Protein AF-0000000075829794 (afdb_homodimer)

Sequence (726 aa):
MRSSLLRAALRACPPPLPLPRRALTTSAGRVVGGRVVDGMADVSAFLIDLDGTMYTPAGPIAGADAFHDYLLAKRLPYVFLSNTGAKGASGVAQRLAANGILSGGAPVGHEHIYTASQAQCEYMVRTFARGAKVFVFAGGFETTLEQSFWMERLRQLDAELVGSWDVRTFLTEVEAKAWGELARAGRGPPVYVVVFSDGSIKALRDPTTGELGFADWSFDVIKKAGYLLSHGATFVCTAEDSFNVRPDGWPLPGPGIIVALFRTLMYPDGNANLHVCGKGGDLGNEYMMERAVAMLRAQGHEGGRESIVMVGDRFDTDMRAGTGAGLRTCLVESGCHKIELQSFYPNDRVDFVASSVAELIRPMRSSLLRAALRACPPPLPLPRRALTTSAGRVVGGRVVDGMADVSAFLIDLDGTMYTPAGPIAGADAFHDYLLAKRLPYVFLSNTGAKGASGVAQRLAANGILSGGAPVGHEHIYTASQAQCEYMVRTFARGAKVFVFAGGFETTLEQSFWMERLRQLDAELVGSWDVRTFLTEVEAKAWGELARAGRGPPVYVVVFSDGSIKALRDPTTGELGFADWSFDVIKKAGYLLSHGATFVCTAEDSFNVRPDGWPLPGPGIIVALFRTLMYPDGNANLHVCGKGGDLGNEYMMERAVAMLRAQGHEGGRESIVMVGDRFDTDMRAGTGAGLRTCLVESGCHKIELQSFYPNDRVDFVASSVAELIRP

Radius of gyration: 28.41 Å; Cα contacts (8 Å, |Δi|>4): 1591; chains: 2; bounding box: 99×84×66 Å

Solvent-accessible surface area (backbone atoms only — not comparable to full-atom values): 37058 Å² total; per-residue (Å²): 129,78,87,69,67,88,72,67,74,82,66,79,74,72,76,76,71,78,72,75,78,64,78,70,74,72,68,68,66,71,75,69,90,77,75,58,52,67,79,44,71,69,52,58,33,38,38,32,34,40,80,23,41,38,26,41,86,71,40,52,37,79,41,29,49,58,31,52,49,48,34,59,74,67,67,42,28,49,31,40,44,36,52,40,14,47,43,47,48,67,52,49,25,50,52,38,38,76,49,62,36,56,51,94,87,34,61,48,56,59,82,32,41,50,31,7,34,54,17,34,40,54,50,45,70,75,66,56,58,75,45,20,35,35,41,48,44,37,32,37,88,47,62,37,56,83,65,25,65,66,50,48,51,36,38,71,74,38,44,69,54,56,66,43,35,51,63,33,34,57,72,53,71,70,53,36,50,53,49,16,52,34,20,55,66,64,79,54,53,52,33,36,40,36,39,32,25,53,42,59,39,33,40,26,34,12,79,81,78,59,44,70,21,54,55,50,69,34,67,68,53,51,33,48,53,44,32,25,40,60,24,58,20,32,36,40,32,11,32,61,49,26,50,40,66,34,77,86,67,40,49,36,62,15,25,16,24,56,52,38,21,53,56,44,51,28,56,78,83,48,52,80,39,56,42,24,16,3,55,43,29,87,39,5,47,72,44,32,50,50,48,50,52,50,41,25,40,74,62,65,48,79,71,59,51,75,21,28,32,27,36,16,18,37,51,78,25,37,18,29,31,16,44,74,63,51,30,33,17,29,40,22,47,60,37,72,38,54,79,84,52,42,80,82,37,77,83,30,49,70,64,36,62,37,66,32,50,42,60,68,59,69,132,129,81,88,68,69,87,72,67,78,79,70,78,72,71,74,78,70,78,70,74,77,64,77,70,74,70,70,68,68,74,67,68,89,75,76,52,53,69,78,45,72,70,52,58,34,38,37,31,34,38,81,24,41,38,26,41,87,74,40,52,37,79,41,29,48,58,32,52,48,47,34,59,75,68,68,42,29,50,32,41,45,36,52,38,15,48,44,49,48,67,53,47,25,50,52,38,38,76,50,62,36,54,49,93,85,33,62,47,56,60,81,33,40,49,30,8,34,54,18,34,40,54,49,46,70,75,66,56,57,75,46,18,35,35,41,48,45,37,33,39,90,47,61,38,55,84,67,24,66,66,50,47,51,37,38,72,74,37,44,69,54,54,66,44,36,50,62,31,34,56,72,53,72,70,53,38,50,54,50,16,51,33,20,55,66,66,81,54,53,54,32,35,40,38,40,32,26,55,43,60,38,32,41,26,34,13,79,80,79,61,45,69,21,53,56,49,68,35,66,67,53,51,34,49,53,44,32,25,40,59,25,59,18,33,37,40,33,11,32,58,49,27,47,42,66,33,78,87,70,39,48,38,62,15,26,17,25,55,51,38,22,52,57,45,50,29,55,75,84,50,51,81,37,55,44,23,18,3,55,44,29,87,37,4,47,72,44,33,49,50,48,50,52,49,42,26,40,76,63,64,48,79,72,58,50,75,21,28,32,28,36,17,17,37,50,78,25,38,18,28,30,16,44,74,63,52,31,32,17,29,40,22,48,61,37,72,38,53,79,85,54,43,81,84,37,75,83,30,50,71,64,35,61,36,66,33,51,44,60,69,58,70,135

Foldseek 3Di:
DPPPPPPDDPPDPPDPDDDPPPPPPCPLVPPPDDALQVVQPLFQEEEEEPDLFQAHPVAGDPQSQVLLVLCVVVLGYAAHEYLALADALVVVQVVCVVRPRDDVNHGDDSLRYGYLLLLLLVVCLVPFAFAAEEAEWAAYPDAAPVPGPSSVSNCVVPVRRSVRYNYFQDDDPVRLVVLLVVQLVVPDHAYEYEYRHFAFTDWYQTPPPRDTHDRGPDPVVLVSVLSNLQSHHAYEYRDQPQFWAHPVRDTHGGCNVVLVSSCVSHDVVSCVRYFYCDFLTPNVLVRPVVVRVVSSVVSPDDDDQASYEQEEADQNGRLNRSLVNVHAYEHAPSTDDDPVCCVVRVSSDHSHYHPHSSSNNDD/DPPPPPPDDPPDPPDPDPDPPPPPPCPVPPQPPDQLQVVQPLFQEEEEEPDLFQAHPVAGDPQSQVLLVLCVVVLGYAAHEYLALADALVVVQVVCVVRPRDDVNHGDDSLRYGYLLLLLLVVCLVPFAFAAEEAEWHAYPDAAPVPGPSSVSNCVVPVRRSVRYNYFQDDDPVRLVVLLVVQLVVPDHAYAYEYRHFAFTDWYQTPPPRDTHDRGPDPVVLVSVLSNLQSHHAYEYRDQPQFWAHPVRDTHGGCNVVVVSSCVSHDVVSCVRYFYCDFLTPNVLVRPVVVRVVSSVVSPDDDDQASYEQEDADQNGRLNRSLVNVHAYEHAPSTDDDPVCCVVVVSSDHSHYHPHSSSNNDD

pLDDT: mean 86.7, std 19.66, range [22.8, 98.88]

Nearest PDB structures (foldseek):
  2p69-assembly1_A-2  TM=8.323E-01  e=1.469E-18  Homo sapiens
  5gyn-assembly1_A  TM=7.955E-01  e=4.337E-19  Homo sapiens
  2oyc-assembly1_A-2  TM=8.073E-01  e=3.897E-18  Homo sapiens
  8qfw-assembly1_B  TM=7.983E-01  e=3.449E-18  Mus musculus
  7po7-assembly3_E  TM=7.306E-01  e=3.344E-16  Mus musculus

InterPro domains:
  IPR006357 HAD-superfamily hydrolase, subfamily IIA [PF13344] (46-139)
  IPR023214 HAD superfamily [G3DSA:3.40.50.1000] (45-338)
  IPR023214 HAD superfamily [G3DSA:3.40.50.1000] (131-276)
  IPR036412 HAD-like superfamily [SSF56784] (43-361)

Organism: Prymnesium parvum (NCBI:txid97485)

Secondary structure (DSSP, 8-state):
-GGG-TTS------------------------SS-GGGGGTT--EEEE--BTTTEETTEEPTTHHHHHHHHHHTT--EEEEE--SS--HHHHHHHHHHTT--BTTBPPPGGGEEEHHHHHHHHHHHHPPTT-EEEEEE-SS-SBGGG-HHHHHHHHHHHHHHHHSEEES---HHHHHHHHHHHHH-SSS-EEEEEE-SS-----B-TTT--B--SS--HHHHHHHHHHHHTTPEEEES----EEE-TTSPEEE-THHHHHHHHHHS-GGGGGGEEE-STTSTTHIIIIIHHHHHHHHHTT--S-GGGEEEEES-IIIIIHHHHHTT-EEEEETTSS--GGGGGG-TTS--SEEESSGGGG---/-GGG-TT-------------------------SS-GGGGGTT--EEEE--BTTTEETTEEPTTHHHHHHHHHHTT--EEEEE--SS--HHHHHHHHHHTT-EETTEEPPGGGEEEHHHHHHHHHHHHPPTT-EEEEEE-SS-SBGGG-HHHHHHHHHHHHHHHHSEEES---HHHHHHHHHHHHH-SSS-EEEEEE-SS-----B-TTT--B--SS--HHHHHHHHHHHHTTPEEEES----EEE-TTSPEEE-THHHHHHHHHHS-GGGGGGEEE-STTSTTHIIIIIHHHHHHHHHTT--S-GGGEEEEES-IIIIIHHHHHTT-EEEEETTSS--GGGGGG-TTS--SEEESSGGGG---

Structure (mmCIF, N/CA/C/O backbone):
data_AF-0000000075829794-model_v1
#
loop_
_entity.id
_entity.type
_entity.pdbx_description
1 polymer 'Uncharacterized protein'
#
loop_
_atom_site.group_PDB
_atom_site.id
_atom_site.type_symbol
_atom_site.label_atom_id
_atom_site.label_alt_id
_atom_site.label_comp_id
_atom_site.label_asym_id
_atom_site.label_entity_id
_atom_site.label_seq_id
_atom_site.pdbx_PDB_ins_code
_atom_site.Cartn_x
_atom_site.Cartn_y
_atom_site.Cartn_z
_atom_site.occupancy
_atom_site.B_iso_or_equiv
_atom_site.auth_seq_id
_atom_site.auth_comp_id
_atom_site.auth_asym_id
_atom_site.auth_atom_id
_atom_site.pdbx_PDB_model_num
ATOM 1 N N . MET A 1 1 ? -51.719 20.25 9.984 1 23.05 1 MET A N 1
ATOM 2 C CA . MET A 1 1 ? -51.844 20.781 8.625 1 23.05 1 MET A CA 1
ATOM 3 C C . MET A 1 1 ? -50.531 21.328 8.125 1 23.05 1 MET A C 1
ATOM 5 O O . MET A 1 1 ? -50.281 21.359 6.914 1 23.05 1 MET A O 1
ATOM 9 N N . ARG A 1 2 ? -49.938 22.125 9.031 1 25.23 2 ARG A N 1
ATOM 10 C CA . ARG A 1 2 ? -49.062 23.188 8.555 1 25.23 2 ARG A CA 1
ATOM 11 C C . ARG A 1 2 ? -47.75 22.609 8.062 1 25.23 2 ARG A C 1
ATOM 13 O O . ARG A 1 2 ? -46.812 23.359 7.758 1 25.23 2 ARG A O 1
ATOM 20 N N . SER A 1 3 ? -47.406 21.422 8.461 1 25.2 3 SER A N 1
ATOM 21 C CA . SER A 1 3 ? -46.031 20.938 8.469 1 25.2 3 SER A CA 1
ATOM 22 C C . SER A 1 3 ? -45.5 20.781 7.047 1 25.2 3 SER A C 1
ATOM 24 O O . SER A 1 3 ? -44.438 20.203 6.84 1 25.2 3 SER A O 1
ATOM 26 N N . SER A 1 4 ? -46.406 21 5.988 1 27.89 4 SER A N 1
ATOM 27 C CA . SER A 1 4 ? -46.25 20.531 4.613 1 27.89 4 SER A CA 1
ATOM 28 C C . SER A 1 4 ? -45.25 21.359 3.846 1 27.89 4 SER A C 1
ATOM 30 O O . SER A 1 4 ? -44.812 20.984 2.748 1 27.89 4 SER A O 1
ATOM 32 N N . LEU A 1 5 ? -45.062 22.656 4.141 1 26.23 5 LEU A N 1
ATOM 33 C CA . LEU A 1 5 ? -44.781 23.625 3.082 1 26.23 5 LEU A CA 1
ATOM 34 C C . LEU A 1 5 ? -43.312 23.562 2.658 1 26.23 5 LEU A C 1
ATOM 36 O O . LEU A 1 5 ? -42.906 24.219 1.683 1 26.23 5 LEU A O 1
ATOM 40 N N . LEU A 1 6 ? -42.375 23.266 3.523 1 24.52 6 LEU A N 1
ATOM 41 C CA . LEU A 1 6 ? -41.062 23.797 3.25 1 24.52 6 LEU A CA 1
ATOM 42 C C . LEU A 1 6 ? -40.406 23.078 2.076 1 24.52 6 LEU A C 1
ATOM 44 O O . LEU A 1 6 ? -39.438 22.312 2.264 1 24.52 6 LEU A O 1
ATOM 48 N N . ARG A 1 7 ? -41.188 22.234 1.247 1 27.78 7 ARG A N 1
ATOM 49 C CA . ARG A 1 7 ? -40.594 21.406 0.211 1 27.78 7 ARG A CA 1
ATOM 50 C C . ARG A 1 7 ? -40 22.266 -0.905 1 27.78 7 ARG A C 1
ATOM 52 O O . ARG A 1 7 ? -39.625 21.75 -1.955 1 27.78 7 ARG A O 1
ATOM 59 N N . ALA A 1 8 ? -40.438 23.484 -0.961 1 26.12 8 ALA A N 1
ATOM 60 C CA . ALA A 1 8 ? -40.438 24.016 -2.318 1 26.12 8 ALA A CA 1
ATOM 61 C C . ALA A 1 8 ? -39.031 24.172 -2.855 1 26.12 8 ALA A C 1
ATOM 63 O O . ALA A 1 8 ? -38.719 23.781 -3.992 1 26.12 8 ALA A O 1
ATOM 64 N N . ALA A 1 9 ? -38.25 25.266 -2.488 1 26.59 9 ALA A N 1
ATOM 65 C CA . ALA A 1 9 ? -37.562 26.141 -3.432 1 26.59 9 ALA A CA 1
ATOM 66 C C . ALA A 1 9 ? -36.188 25.578 -3.785 1 26.59 9 ALA A C 1
ATOM 68 O O . ALA A 1 9 ? -35.344 26.281 -4.363 1 26.59 9 ALA A O 1
ATOM 69 N N . LEU A 1 10 ? -35.719 24.516 -3.137 1 26.31 10 LEU A N 1
ATOM 70 C CA . LEU A 1 10 ? -34.281 24.422 -3.383 1 26.31 10 LEU A CA 1
ATOM 71 C C . LEU A 1 10 ? -34 24.156 -4.859 1 26.31 10 LEU A C 1
ATOM 73 O O . LEU A 1 10 ? -34.156 23.016 -5.324 1 26.31 10 LEU A O 1
ATOM 77 N N . ARG A 1 11 ? -34.656 25 -5.754 1 28.19 11 ARG A N 1
ATOM 78 C CA . ARG A 1 11 ? -34.344 24.828 -7.168 1 28.19 11 ARG A CA 1
ATOM 79 C C . ARG A 1 11 ? -32.844 24.562 -7.375 1 28.19 11 ARG A C 1
ATOM 81 O O . ARG A 1 11 ? -32 25.109 -6.652 1 28.19 11 ARG A O 1
ATOM 88 N N . ALA A 1 12 ? -32.562 23.656 -8.32 1 29.16 12 ALA A N 1
ATOM 89 C CA . ALA A 1 12 ? -31.359 23.016 -8.867 1 29.16 12 ALA A CA 1
ATOM 90 C C . ALA A 1 12 ? -30.406 24.047 -9.453 1 29.16 12 ALA A C 1
ATOM 92 O O . ALA A 1 12 ? -30.75 24.75 -10.414 1 29.16 12 ALA A O 1
ATOM 93 N N . CYS A 1 13 ? -29.578 24.766 -8.617 1 31.92 13 CYS A N 1
ATOM 94 C CA . CYS A 1 13 ? -28.562 25.594 -9.25 1 31.92 13 CYS A CA 1
ATOM 95 C C . CYS A 1 13 ? -27.938 24.875 -10.438 1 31.92 13 CYS A C 1
ATOM 97 O O . CYS A 1 13 ? -27.578 23.703 -10.336 1 31.92 13 CYS A O 1
ATOM 99 N N . PRO A 1 14 ? -28.203 25.328 -11.672 1 33.62 14 PRO A N 1
ATOM 100 C CA . PRO A 1 14 ? -27.641 24.672 -12.844 1 33.62 14 PRO A CA 1
ATOM 101 C C . PRO A 1 14 ? -26.156 24.328 -12.672 1 33.62 14 PRO A C 1
ATOM 103 O O . PRO A 1 14 ? -25.469 24.969 -11.875 1 33.62 14 PRO A O 1
ATOM 106 N N . PRO A 1 15 ? -25.781 23.109 -13.062 1 32.53 15 PRO A N 1
ATOM 107 C CA . PRO A 1 15 ? -24.375 22.688 -12.953 1 32.53 15 PRO A CA 1
ATOM 108 C C . PRO A 1 15 ? -23.406 23.719 -13.539 1 32.53 15 PRO A C 1
ATOM 110 O O . PRO A 1 15 ? -23.766 24.438 -14.477 1 32.53 15 PRO A O 1
ATOM 113 N N . PRO A 1 16 ? -22.594 24.297 -12.703 1 32.66 16 PRO A N 1
ATOM 114 C CA . PRO A 1 16 ? -21.688 25.312 -13.258 1 32.66 16 PRO A CA 1
ATOM 115 C C . PRO A 1 16 ? -21.078 24.906 -14.594 1 32.66 16 PRO A C 1
ATOM 117 O O . PRO A 1 16 ? -20.906 23.703 -14.852 1 32.66 16 PRO A O 1
ATOM 120 N N . LEU A 1 17 ? -21.344 25.656 -15.648 1 33.94 17 LEU A N 1
ATOM 121 C CA . LEU A 1 17 ? -20.766 25.516 -16.969 1 33.94 17 LEU A CA 1
ATOM 122 C C . LEU A 1 17 ? -19.266 25.172 -16.875 1 33.94 17 LEU A C 1
ATOM 124 O O . LEU A 1 17 ? -18.578 25.688 -16 1 33.94 17 LEU A O 1
ATOM 128 N N . PRO A 1 18 ? -18.906 24.094 -17.609 1 31.89 18 PRO A N 1
ATOM 129 C CA . PRO A 1 18 ? -17.469 23.75 -17.578 1 31.89 18 PRO A CA 1
ATOM 130 C C . PRO A 1 18 ? -16.578 24.922 -17.984 1 31.89 18 PRO A C 1
ATOM 132 O O . PRO A 1 18 ? -16.906 25.672 -18.906 1 31.89 18 PRO A O 1
ATOM 135 N N . LEU A 1 19 ? -16.016 25.531 -17.062 1 32.22 19 LEU A N 1
ATOM 136 C CA . LEU A 1 19 ? -15.125 26.625 -17.453 1 32.22 19 LEU A CA 1
ATOM 137 C C . LEU A 1 19 ? -14.227 26.219 -18.609 1 32.22 19 LEU A C 1
ATOM 139 O O . LEU A 1 19 ? -13.828 25.047 -18.719 1 32.22 19 LEU A O 1
ATOM 143 N N . PRO A 1 20 ? -14.297 26.953 -19.781 1 32.44 20 PRO A N 1
ATOM 144 C CA . PRO A 1 20 ? -13.453 26.625 -20.938 1 32.44 20 PRO A CA 1
ATOM 145 C C . PRO A 1 20 ? -12.023 26.281 -20.547 1 32.44 20 PRO A C 1
ATOM 147 O O . PRO A 1 20 ? -11.484 26.844 -19.578 1 32.44 20 PRO A O 1
ATOM 150 N N . ARG A 1 21 ? -11.648 25.141 -20.938 1 29.56 21 ARG A N 1
ATOM 151 C CA . ARG A 1 21 ? -10.242 24.781 -20.812 1 29.56 21 ARG A CA 1
ATOM 152 C C . ARG A 1 21 ? -9.344 25.797 -21.5 1 29.56 21 ARG A C 1
ATOM 154 O O . ARG A 1 21 ? -9.242 25.797 -22.734 1 29.56 21 ARG A O 1
ATOM 161 N N . ARG A 1 22 ? -9.352 27 -21.109 1 28.92 22 ARG A N 1
ATOM 162 C CA . ARG A 1 22 ? -8.281 27.75 -21.734 1 28.92 22 ARG A CA 1
ATOM 163 C C . ARG A 1 22 ? -6.992 26.953 -21.797 1 28.92 22 ARG A C 1
ATOM 165 O O . ARG A 1 22 ? -6.555 26.391 -20.797 1 28.92 22 ARG A O 1
ATOM 172 N N . ALA A 1 23 ? -6.594 26.578 -22.938 1 30.69 23 ALA A N 1
ATOM 173 C CA . ALA A 1 23 ? -5.23 26.125 -23.172 1 30.69 23 ALA A CA 1
ATOM 174 C C . ALA A 1 23 ? -4.219 26.953 -22.391 1 30.69 23 ALA A C 1
ATOM 176 O O . ALA A 1 23 ? -4.027 28.141 -22.672 1 30.69 23 ALA A O 1
ATOM 177 N N . LEU A 1 24 ? -4.227 26.734 -21.062 1 29.81 24 LEU A N 1
ATOM 178 C CA . LEU A 1 24 ? -3.189 27.469 -20.328 1 29.81 24 LEU A CA 1
ATOM 179 C C . LEU A 1 24 ? -1.836 27.312 -21.016 1 29.81 24 LEU A C 1
ATOM 181 O O . LEU A 1 24 ? -1.362 26.188 -21.219 1 29.81 24 LEU A O 1
ATOM 185 N N . THR A 1 25 ? -1.606 28.172 -21.922 1 31.08 25 THR A N 1
ATOM 186 C CA . THR A 1 25 ? -0.244 28.391 -22.391 1 31.08 25 THR A CA 1
ATOM 187 C C . THR A 1 25 ? 0.746 28.312 -21.234 1 31.08 25 THR A C 1
ATOM 189 O O . THR A 1 25 ? 0.677 29.125 -20.312 1 31.08 25 THR A O 1
ATOM 192 N N . THR A 1 26 ? 0.969 27.141 -20.844 1 33.09 26 THR A N 1
ATOM 193 C CA . THR A 1 26 ? 1.936 26.875 -19.781 1 33.09 26 THR A CA 1
ATOM 194 C C . THR A 1 26 ? 3.271 27.547 -20.078 1 33.09 26 THR A C 1
ATOM 196 O O . THR A 1 26 ? 4.016 27.094 -20.953 1 33.09 26 THR A O 1
ATOM 199 N N . SER A 1 27 ? 3.225 28.828 -20.422 1 31.11 27 SER A N 1
ATOM 200 C CA . SER A 1 27 ? 4.555 29.422 -20.344 1 31.11 27 SER A CA 1
ATOM 201 C C . SER A 1 27 ? 5.23 29.062 -19.016 1 31.11 27 SER A C 1
ATOM 203 O O . SER A 1 27 ? 4.91 29.641 -17.984 1 31.11 27 SER A O 1
ATOM 205 N N . ALA A 1 28 ? 5.359 27.797 -18.812 1 35.41 28 ALA A N 1
ATOM 206 C CA . ALA A 1 28 ? 6.195 27.578 -17.641 1 35.41 28 ALA A CA 1
ATOM 207 C C . ALA A 1 28 ? 7.359 28.562 -17.594 1 35.41 28 ALA A C 1
ATOM 209 O O . ALA A 1 28 ? 8.172 28.625 -18.531 1 35.41 28 ALA A O 1
ATOM 210 N N . GLY A 1 29 ? 7.258 29.781 -17.188 1 33.03 29 GLY A N 1
ATOM 211 C CA . GLY A 1 29 ? 8.477 30.516 -16.906 1 33.03 29 GLY A CA 1
ATOM 212 C C . GLY A 1 29 ? 9.547 29.672 -16.234 1 33.03 29 GLY A C 1
ATOM 213 O O . GLY A 1 29 ? 9.352 29.172 -15.133 1 33.03 29 GLY A O 1
ATOM 214 N N . ARG A 1 30 ? 10.195 28.766 -16.922 1 35.22 30 ARG A N 1
ATOM 215 C CA . ARG A 1 30 ? 11.398 28.125 -16.422 1 35.22 30 ARG A CA 1
ATOM 216 C C . ARG A 1 30 ? 12.133 29.031 -15.438 1 35.22 30 ARG A C 1
ATOM 218 O O . ARG A 1 30 ? 12.453 30.188 -15.758 1 35.22 30 ARG A O 1
ATOM 225 N N . VAL A 1 31 ? 11.883 28.828 -14.125 1 38.78 31 VAL A N 1
ATOM 226 C CA . VAL A 1 31 ? 12.875 29.391 -13.195 1 38.78 31 VAL A CA 1
ATOM 227 C C . VAL A 1 31 ? 14.25 28.812 -13.508 1 38.78 31 VAL A C 1
ATOM 229 O O . VAL A 1 31 ? 14.5 27.625 -13.258 1 38.78 31 VAL A O 1
ATOM 232 N N . VAL A 1 32 ? 14.805 28.719 -14.578 1 33.41 32 VAL A N 1
ATOM 233 C CA . VAL A 1 32 ? 16.188 28.484 -14.977 1 33.41 32 VAL A CA 1
ATOM 234 C C . VAL A 1 32 ? 17.094 29.5 -14.297 1 33.41 32 VAL A C 1
ATOM 236 O O . VAL A 1 32 ? 16.938 30.703 -14.5 1 33.41 32 VAL A O 1
ATOM 239 N N . GLY A 1 33 ? 18.344 29 -13.523 1 35.56 33 GLY A N 1
ATOM 240 C CA . GLY A 1 33 ? 19.578 29.391 -12.859 1 35.56 33 GLY A CA 1
ATOM 241 C C . GLY A 1 33 ? 19.375 30.5 -11.844 1 35.56 33 GLY A C 1
ATOM 242 O O . GLY A 1 33 ? 19.781 30.391 -10.695 1 35.56 33 GLY A O 1
ATOM 243 N N . GLY A 1 34 ? 19.406 31.797 -12.078 1 35.59 34 GLY A N 1
ATOM 244 C CA . GLY A 1 34 ? 19.453 32.938 -11.195 1 35.59 34 GLY A CA 1
ATOM 245 C C . GLY A 1 34 ? 18.188 33.125 -10.359 1 35.59 34 GLY A C 1
ATOM 246 O O . GLY A 1 34 ? 17.281 32.281 -10.43 1 35.59 34 GLY A O 1
ATOM 247 N N . ARG A 1 35 ? 17.281 34.812 -10.055 1 39.19 35 ARG A N 1
ATOM 248 C CA . ARG A 1 35 ? 16.641 35.5 -8.953 1 39.19 35 ARG A CA 1
ATOM 249 C C . ARG A 1 35 ? 15.156 35.125 -8.859 1 39.19 35 ARG A C 1
ATOM 251 O O . ARG A 1 35 ? 14.344 35.594 -9.672 1 39.19 35 ARG A O 1
ATOM 258 N N . VAL A 1 36 ? 14.695 33.812 -8.586 1 50.41 36 VAL A N 1
ATOM 259 C CA . VAL A 1 36 ? 13.367 33.469 -8.094 1 50.41 36 VAL A CA 1
ATOM 260 C C . VAL A 1 36 ? 12.641 34.719 -7.617 1 50.41 36 VAL A C 1
ATOM 262 O O . VAL A 1 36 ? 11.453 34.906 -7.875 1 50.41 36 VAL A O 1
ATOM 265 N N . VAL A 1 37 ? 13.461 35.438 -6.938 1 54.91 37 VAL A N 1
ATOM 266 C CA . VAL A 1 37 ? 12.914 36.562 -6.172 1 54.91 37 VAL A CA 1
ATOM 267 C C . VAL A 1 37 ? 12.25 37.562 -7.121 1 54.91 37 VAL A C 1
ATOM 269 O O . VAL A 1 37 ? 11.352 38.312 -6.719 1 54.91 37 VAL A O 1
ATOM 272 N N . ASP A 1 38 ? 12.789 37.438 -8.328 1 57.53 38 ASP A N 1
ATOM 273 C CA . ASP A 1 38 ? 12.266 38.531 -9.148 1 57.53 38 ASP A CA 1
ATOM 274 C C . ASP A 1 38 ? 10.797 38.312 -9.492 1 57.53 38 ASP A C 1
ATOM 276 O O . ASP A 1 38 ? 10.023 39.25 -9.57 1 57.53 38 ASP A O 1
ATOM 280 N N . GLY A 1 39 ? 10.375 37 -9.477 1 68.88 39 GLY A N 1
ATOM 281 C CA . GLY A 1 39 ? 9 36.75 -9.875 1 68.88 39 GLY A CA 1
ATOM 282 C C . GLY A 1 39 ? 8.039 36.75 -8.703 1 68.88 39 GLY A C 1
ATOM 283 O O . GLY A 1 39 ? 6.824 36.625 -8.891 1 68.88 39 GLY A O 1
ATOM 284 N N . MET A 1 40 ? 8.625 37.062 -7.531 1 83.5 40 MET A N 1
ATOM 285 C CA . MET A 1 40 ? 7.75 36.969 -6.363 1 83.5 40 MET A CA 1
ATOM 286 C C . MET A 1 40 ? 7.387 38.344 -5.82 1 83.5 40 MET A C 1
ATOM 288 O O . MET A 1 40 ? 6.953 38.469 -4.676 1 83.5 40 MET A O 1
ATOM 292 N N . ALA A 1 41 ? 7.57 39.312 -6.609 1 83.88 41 ALA A N 1
ATOM 293 C CA . ALA A 1 41 ? 7.348 40.688 -6.156 1 83.88 41 ALA A CA 1
ATOM 294 C C . ALA A 1 41 ? 5.895 40.906 -5.742 1 83.88 41 ALA A C 1
ATOM 296 O O . ALA A 1 41 ? 5.605 41.719 -4.848 1 83.88 41 ALA A O 1
ATOM 297 N N . ASP A 1 42 ? 5.016 40.219 -6.316 1 90.25 42 ASP A N 1
ATOM 298 C CA . ASP A 1 42 ? 3.596 40.438 -6.051 1 90.25 42 ASP A CA 1
ATOM 299 C C . ASP A 1 42 ? 3.072 39.438 -5.012 1 90.25 42 ASP A C 1
ATOM 301 O O . ASP A 1 42 ? 1.886 39.469 -4.676 1 90.25 42 ASP A O 1
ATOM 305 N N . VAL A 1 43 ? 3.945 38.656 -4.508 1 95.12 43 VAL A N 1
ATOM 306 C CA . VAL A 1 43 ? 3.559 37.719 -3.459 1 95.12 43 VAL A CA 1
ATOM 307 C C . VAL A 1 43 ? 3.361 38.469 -2.145 1 95.12 43 VAL A C 1
ATOM 309 O O . VAL A 1 43 ? 4.234 39.219 -1.718 1 95.12 43 VAL A O 1
ATOM 312 N N . SER A 1 44 ? 2.209 38.219 -1.499 1 97.31 44 SER A N 1
ATOM 313 C CA . SER A 1 44 ? 1.901 39 -0.306 1 97.31 44 SER A CA 1
ATOM 314 C C . SER A 1 44 ? 1.509 38.094 0.86 1 97.31 44 SER A C 1
ATOM 316 O O . SER A 1 44 ? 1.189 38.594 1.947 1 97.31 44 SER A O 1
ATOM 318 N N . ALA A 1 45 ? 1.523 36.812 0.715 1 98.5 45 ALA A N 1
ATOM 319 C CA . ALA A 1 45 ? 1.247 35.875 1.796 1 98.5 45 ALA A CA 1
ATOM 320 C C . ALA A 1 45 ? 1.837 34.5 1.489 1 98.5 45 ALA A C 1
ATOM 322 O O . ALA A 1 45 ? 2.08 34.156 0.326 1 98.5 45 ALA A O 1
ATOM 323 N N . PHE A 1 46 ? 2.016 33.719 2.586 1 98.75 46 PHE A N 1
ATOM 324 C CA . PHE A 1 46 ? 2.693 32.438 2.424 1 98.75 46 PHE A CA 1
ATOM 325 C C . PHE A 1 46 ? 1.974 31.344 3.199 1 98.75 46 PHE A C 1
ATOM 327 O O . PHE A 1 46 ? 1.581 31.547 4.352 1 98.75 46 PHE A O 1
ATOM 334 N N . LEU A 1 47 ? 1.697 30.219 2.562 1 98.88 47 LEU A N 1
ATOM 335 C CA . LEU A 1 47 ? 1.508 28.938 3.227 1 98.88 47 LEU A CA 1
ATOM 336 C C . LEU A 1 47 ? 2.793 28.125 3.201 1 98.88 47 LEU A C 1
ATOM 338 O O . LEU A 1 47 ? 3.398 27.938 2.143 1 98.88 47 LEU A O 1
ATOM 342 N N . ILE A 1 48 ? 3.197 27.609 4.387 1 98.88 48 ILE A N 1
ATOM 343 C CA . ILE A 1 48 ? 4.559 27.109 4.484 1 98.88 48 ILE A CA 1
ATOM 344 C C . ILE A 1 48 ? 4.543 25.688 5.07 1 98.88 48 ILE A C 1
ATOM 346 O O . ILE A 1 48 ? 4.121 25.5 6.215 1 98.88 48 ILE A O 1
ATOM 350 N N . ASP A 1 49 ? 5.008 24.719 4.305 1 98 49 ASP A N 1
ATOM 351 C CA . ASP A 1 49 ? 5.262 23.375 4.816 1 98 49 ASP A CA 1
ATOM 352 C C . ASP A 1 49 ? 6.348 23.391 5.887 1 98 49 ASP A C 1
ATOM 354 O O . ASP A 1 49 ? 7.062 24.391 6.039 1 98 49 ASP A O 1
ATOM 358 N N . LEU A 1 50 ? 6.453 22.281 6.637 1 96.62 50 LEU A N 1
ATOM 359 C CA . LEU A 1 50 ? 7.418 22.266 7.73 1 96.62 50 LEU A CA 1
ATOM 360 C C . LEU A 1 50 ? 8.523 21.25 7.469 1 96.62 50 LEU A C 1
ATOM 362 O O . LEU A 1 50 ? 9.625 21.609 7.055 1 96.62 50 LEU A O 1
ATOM 366 N N . ASP A 1 51 ? 8.219 19.953 7.504 1 92.5 51 ASP A N 1
ATOM 367 C CA . ASP A 1 51 ? 9.227 18.922 7.316 1 92.5 51 ASP A CA 1
ATOM 368 C C . ASP A 1 51 ? 9.805 18.953 5.902 1 92.5 51 ASP A C 1
ATOM 370 O O . ASP A 1 51 ? 9.078 18.766 4.926 1 92.5 51 ASP A O 1
ATOM 374 N N . GLY A 1 52 ? 11.047 19.219 5.848 1 92.69 52 GLY A N 1
ATOM 375 C CA . GLY A 1 52 ? 11.727 19.344 4.566 1 92.69 52 GLY A CA 1
ATOM 376 C C . GLY A 1 52 ? 11.758 20.781 4.047 1 92.69 52 GLY A C 1
ATOM 377 O O . GLY A 1 52 ? 12.43 21.062 3.053 1 92.69 52 GLY A O 1
ATOM 378 N N . THR A 1 53 ? 11.062 21.656 4.707 1 96.25 53 THR A N 1
ATOM 379 C CA . THR A 1 53 ? 10.953 23.047 4.27 1 96.25 53 THR A CA 1
ATOM 380 C C . THR A 1 53 ? 11.539 24 5.316 1 96.25 53 THR A C 1
ATOM 382 O O . THR A 1 53 ? 12.367 24.844 5 1 96.25 53 THR A O 1
ATOM 385 N N . MET A 1 54 ? 11.18 23.812 6.566 1 97.19 54 MET A N 1
ATOM 386 C CA . MET A 1 54 ? 11.688 24.641 7.652 1 97.19 54 MET A CA 1
ATOM 387 C C . MET A 1 54 ? 12.719 23.891 8.484 1 97.19 54 MET A C 1
ATOM 389 O O . MET A 1 54 ? 13.633 24.484 9.039 1 97.19 54 MET A O 1
ATOM 393 N N . TYR A 1 55 ? 12.477 22.641 8.609 1 94.5 55 TYR A N 1
ATOM 394 C CA . TYR A 1 55 ? 13.398 21.766 9.32 1 94.5 55 TYR A CA 1
ATOM 395 C C . TYR A 1 55 ? 13.328 20.344 8.781 1 94.5 55 TYR A C 1
ATOM 397 O O . TYR A 1 55 ? 12.469 20.031 7.957 1 94.5 55 TYR A O 1
ATOM 405 N N . THR A 1 56 ? 14.242 19.516 9.188 1 88.62 56 THR A N 1
ATOM 406 C CA . THR A 1 56 ? 14.258 18.078 8.977 1 88.62 56 THR A CA 1
ATOM 407 C C . THR A 1 56 ? 14.453 17.344 10.305 1 88.62 56 THR A C 1
ATOM 409 O O . THR A 1 56 ? 14.695 17.969 11.336 1 88.62 56 THR A O 1
ATOM 412 N N . PRO A 1 57 ? 14.234 16.094 10.289 1 80.81 57 PRO A N 1
ATOM 413 C CA . PRO A 1 57 ? 14.531 15.352 11.516 1 80.81 57 PRO A CA 1
ATOM 414 C C . PRO A 1 57 ? 15.953 15.578 12.008 1 80.81 57 PRO A C 1
ATOM 416 O O . PRO A 1 57 ? 16.234 15.414 13.203 1 80.81 57 PRO A O 1
ATOM 419 N N . ALA A 1 58 ? 16.812 16.078 11.188 1 82 58 ALA A N 1
ATOM 420 C CA . ALA A 1 58 ? 18.219 16.297 11.547 1 82 58 ALA A CA 1
ATOM 421 C C . ALA A 1 58 ? 18.406 17.688 12.148 1 82 58 ALA A C 1
ATOM 423 O O . ALA A 1 58 ? 19.453 17.969 12.727 1 82 58 ALA A O 1
ATOM 424 N N . GLY A 1 59 ? 17.438 18.484 12.016 1 89.38 59 GLY A N 1
ATOM 425 C CA . GLY A 1 59 ? 17.562 19.844 12.531 1 89.38 59 GLY A CA 1
ATOM 426 C C . GLY A 1 59 ? 16.984 20.891 11.594 1 89.38 59 GLY A C 1
ATOM 427 O O . GLY A 1 59 ? 16.359 20.562 10.586 1 89.38 59 GLY A O 1
ATOM 428 N N . PRO A 1 60 ? 17.25 22.188 11.984 1 94.5 60 PRO A N 1
ATOM 429 C CA . PRO A 1 60 ? 16.703 23.266 11.18 1 94.5 60 PRO A CA 1
ATOM 430 C C . PRO A 1 60 ? 17.359 23.391 9.805 1 94.5 60 PRO A C 1
ATOM 432 O O . PRO A 1 60 ? 18.562 23.141 9.68 1 94.5 60 PRO A O 1
ATOM 435 N N . ILE A 1 61 ? 16.609 23.703 8.812 1 94.44 61 ILE A N 1
ATOM 436 C CA . ILE A 1 61 ? 17.141 24.047 7.5 1 94.44 61 ILE A CA 1
ATOM 437 C C . ILE A 1 61 ? 17.812 25.422 7.562 1 94.44 61 ILE A C 1
ATOM 439 O O . ILE A 1 61 ? 17.25 26.359 8.125 1 94.44 61 ILE A O 1
ATOM 443 N N . ALA A 1 62 ? 18.969 25.531 6.949 1 94.88 62 ALA A N 1
ATOM 444 C CA . ALA A 1 62 ? 19.719 26.781 6.996 1 94.88 62 ALA A CA 1
ATOM 445 C C . ALA A 1 62 ? 18.906 27.938 6.402 1 94.88 62 ALA A C 1
ATOM 447 O O . ALA A 1 62 ? 18.391 27.828 5.289 1 94.88 62 ALA A O 1
ATOM 448 N N . GLY A 1 63 ? 18.719 29 7.23 1 96.88 63 GLY A N 1
ATOM 449 C CA . GLY A 1 63 ? 18.031 30.188 6.758 1 96.88 63 GLY A CA 1
ATOM 450 C C . GLY A 1 63 ? 16.547 30.188 7.062 1 96.88 63 GLY A C 1
ATOM 451 O O . GLY A 1 63 ? 15.844 31.172 6.812 1 96.88 63 GLY A O 1
ATOM 452 N N . ALA A 1 64 ? 16.062 29.109 7.621 1 98 64 ALA A N 1
ATOM 453 C CA . ALA A 1 64 ? 14.641 29.016 7.938 1 98 64 ALA A CA 1
ATOM 454 C C . ALA A 1 64 ? 14.242 30.047 8.984 1 98 64 ALA A C 1
ATOM 456 O O . ALA A 1 64 ? 13.195 30.703 8.859 1 98 64 ALA A O 1
ATOM 457 N N . ASP A 1 65 ? 15.07 30.172 9.992 1 97.31 65 ASP A N 1
ATOM 458 C CA . ASP A 1 65 ? 14.805 31.156 11.023 1 97.31 65 ASP A CA 1
ATOM 459 C C . ASP A 1 65 ? 14.852 32.562 10.453 1 97.31 65 ASP A C 1
ATOM 461 O O . ASP A 1 65 ? 13.992 33.406 10.75 1 97.31 65 ASP A O 1
ATOM 465 N N . ALA A 1 66 ? 15.836 32.875 9.547 1 97 66 ALA A N 1
ATOM 466 C CA . ALA A 1 66 ? 15.953 34.156 8.898 1 97 66 ALA A CA 1
ATOM 467 C C . ALA A 1 66 ? 14.727 34.469 8.031 1 97 66 ALA A C 1
ATOM 469 O O . ALA A 1 66 ? 14.266 35.594 7.973 1 97 66 ALA A O 1
ATOM 470 N N . PHE A 1 67 ? 14.234 33.5 7.355 1 97.69 67 PHE A N 1
ATOM 471 C CA . PHE A 1 67 ? 13.031 33.656 6.543 1 97.69 67 PHE A CA 1
ATOM 472 C C . PHE A 1 67 ? 11.836 34.031 7.41 1 97.69 67 PHE A C 1
ATOM 474 O O . PHE A 1 67 ? 11.062 34.906 7.074 1 97.69 67 PHE A O 1
ATOM 481 N N . HIS A 1 68 ? 11.703 33.281 8.523 1 98.44 68 HIS A N 1
ATOM 482 C CA . HIS A 1 68 ? 10.609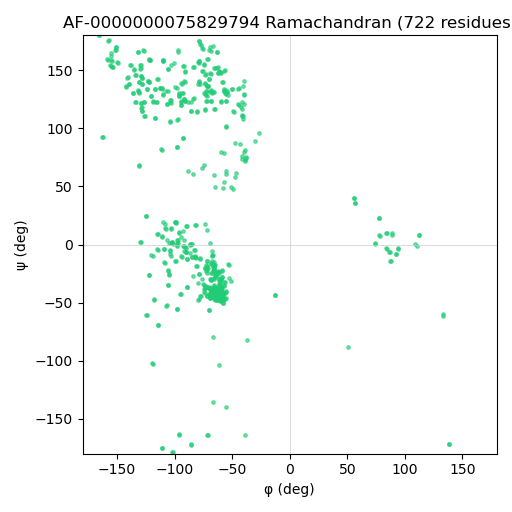 33.594 9.445 1 98.44 68 HIS A CA 1
ATOM 483 C C . HIS A 1 68 ? 10.727 35 9.984 1 98.44 68 HIS A C 1
ATOM 485 O O . HIS A 1 68 ? 9.734 35.75 10.039 1 98.44 68 HIS A O 1
ATOM 491 N N . ASP A 1 69 ? 11.922 35.406 10.336 1 97.06 69 ASP A N 1
ATOM 492 C CA . ASP A 1 69 ? 12.164 36.75 10.789 1 97.06 69 ASP A CA 1
ATOM 493 C C . ASP A 1 69 ? 11.781 37.781 9.719 1 97.06 69 ASP A C 1
ATOM 495 O O . ASP A 1 69 ? 11.219 38.844 10.031 1 97.06 69 ASP A O 1
ATOM 499 N N . TYR A 1 70 ? 12.109 37.469 8.555 1 96.69 70 TYR A N 1
ATOM 500 C CA . TYR A 1 70 ? 11.758 38.312 7.422 1 96.69 70 TYR A CA 1
ATOM 501 C C . TYR A 1 70 ? 10.25 38.5 7.324 1 96.69 70 TYR A C 1
ATOM 503 O O . TYR A 1 70 ? 9.766 39.625 7.125 1 96.69 70 TYR A O 1
ATOM 511 N N . LEU A 1 71 ? 9.469 37.438 7.461 1 97.75 71 LEU A N 1
ATOM 512 C CA . LEU A 1 71 ? 8.008 37.5 7.41 1 97.75 71 LEU A CA 1
ATOM 513 C C . LEU A 1 71 ? 7.477 38.406 8.5 1 97.75 71 LEU A C 1
ATOM 515 O O . LEU A 1 71 ? 6.578 39.219 8.258 1 97.75 71 LEU A O 1
ATOM 519 N N . LEU A 1 72 ? 8.078 38.312 9.672 1 97.12 72 LEU A N 1
ATOM 520 C CA . LEU A 1 72 ? 7.66 39.125 10.797 1 97.12 72 LEU A CA 1
ATOM 521 C C . LEU A 1 72 ? 8.008 40.594 10.555 1 97.12 72 LEU A C 1
ATOM 523 O O . LEU A 1 72 ? 7.168 41.469 10.75 1 97.12 72 LEU A O 1
ATOM 527 N N . ALA A 1 73 ? 9.195 40.812 10.078 1 96.44 73 ALA A N 1
ATOM 528 C CA . ALA A 1 73 ? 9.68 42.156 9.859 1 96.44 73 ALA A CA 1
ATOM 529 C C . ALA A 1 73 ? 8.852 42.875 8.797 1 96.44 73 ALA A C 1
ATOM 531 O O . ALA A 1 73 ? 8.562 44.062 8.922 1 96.44 73 ALA A O 1
ATOM 532 N N . LYS A 1 74 ? 8.484 42.156 7.82 1 95.81 74 LYS A N 1
ATOM 533 C CA . LYS A 1 74 ? 7.734 42.75 6.715 1 95.81 74 LYS A CA 1
ATOM 534 C C . LYS A 1 74 ? 6.23 42.656 6.961 1 95.81 74 LYS A C 1
ATOM 536 O O . LYS A 1 74 ? 5.434 43.125 6.148 1 95.81 74 LYS A O 1
ATOM 541 N N . ARG A 1 75 ? 5.832 42.062 8.039 1 96.44 75 ARG A N 1
ATOM 542 C CA . ARG A 1 75 ? 4.434 41.875 8.414 1 96.44 75 ARG A CA 1
ATOM 543 C C . ARG A 1 75 ? 3.67 41.156 7.309 1 96.44 75 ARG A C 1
ATOM 545 O O . ARG A 1 75 ? 2.562 41.562 6.945 1 96.44 75 ARG A O 1
ATOM 552 N N . LEU A 1 76 ? 4.305 40.219 6.746 1 97.44 76 LEU A N 1
ATOM 553 C CA . LEU A 1 76 ? 3.652 39.375 5.738 1 97.44 76 LEU A CA 1
ATOM 554 C C . LEU A 1 76 ? 2.842 38.25 6.398 1 97.44 76 LEU A C 1
ATOM 556 O O . LEU A 1 76 ? 3.363 37.5 7.223 1 97.44 76 LEU A O 1
ATOM 560 N N . PRO A 1 77 ? 1.546 38.125 6.07 1 98.62 77 PRO A N 1
ATOM 561 C CA . PRO A 1 77 ? 0.745 37.031 6.578 1 98.62 77 PRO A CA 1
ATOM 562 C C . PRO A 1 77 ? 1.308 35.656 6.18 1 98.62 77 PRO A C 1
ATOM 564 O O . PRO A 1 77 ? 1.798 35.5 5.059 1 98.62 77 PRO A O 1
ATOM 567 N N . TYR A 1 78 ? 1.252 34.688 7.164 1 98.81 78 TYR A N 1
ATOM 568 C CA . TYR A 1 78 ? 1.734 33.344 6.871 1 98.81 78 TYR A CA 1
ATOM 569 C C . TYR A 1 78 ? 1.052 32.312 7.762 1 98.81 78 TYR A C 1
ATOM 571 O O . TYR A 1 78 ? 0.546 32.656 8.836 1 98.81 78 TYR A O 1
ATOM 579 N N . VAL A 1 79 ? 0.948 31.125 7.293 1 98.88 79 VAL A N 1
ATOM 580 C CA . VAL A 1 79 ? 0.479 29.969 8.055 1 98.88 79 VAL A CA 1
ATOM 581 C C . VAL A 1 79 ? 1.409 28.781 7.82 1 98.88 79 VAL A C 1
ATOM 583 O O . VAL A 1 79 ? 1.696 28.422 6.672 1 98.88 79 VAL A O 1
ATOM 586 N N . PHE A 1 80 ? 1.962 28.25 8.922 1 98.88 80 PHE A N 1
ATOM 587 C CA . PHE A 1 80 ? 2.619 26.953 8.836 1 98.88 80 PHE A CA 1
ATOM 588 C C . PHE A 1 80 ? 1.596 25.844 8.672 1 98.88 80 PHE A C 1
ATOM 590 O O . PHE A 1 80 ? 0.698 25.688 9.508 1 98.88 80 PHE A O 1
ATOM 597 N N . LEU A 1 81 ? 1.762 25.078 7.605 1 98.25 81 LEU A N 1
ATOM 598 C CA . LEU A 1 81 ? 0.809 24.031 7.242 1 98.25 81 LEU A CA 1
ATOM 599 C C . LEU A 1 81 ? 1.467 22.656 7.285 1 98.25 81 LEU A C 1
ATOM 601 O O . LEU A 1 81 ? 2.268 22.328 6.41 1 98.25 81 LEU A O 1
ATOM 605 N N . SER A 1 82 ? 1.1 21.844 8.266 1 96.62 82 SER A N 1
ATOM 606 C CA . SER A 1 82 ? 1.752 20.547 8.461 1 96.62 82 SER A CA 1
ATOM 607 C C . SER A 1 82 ? 0.794 19.391 8.18 1 96.62 82 SER A C 1
ATOM 609 O O . SER A 1 82 ? -0.35 19.406 8.641 1 96.62 82 SER A O 1
ATOM 611 N N . ASN A 1 83 ? 1.249 18.375 7.441 1 96.31 83 ASN A N 1
ATOM 612 C CA . ASN A 1 83 ? 0.48 17.172 7.168 1 96.31 83 ASN A CA 1
ATOM 613 C C . ASN A 1 83 ? 0.57 16.172 8.32 1 96.31 83 ASN A C 1
ATOM 615 O O . ASN A 1 83 ? 0.121 15.031 8.203 1 96.31 83 ASN A O 1
ATOM 619 N N . THR A 1 84 ? 0.977 16.594 9.43 1 94.56 84 THR A N 1
ATOM 620 C CA . THR A 1 84 ? 1.137 15.664 10.547 1 94.56 84 THR A CA 1
ATOM 621 C C . THR A 1 84 ? -0.222 15.211 11.07 1 94.56 84 THR A C 1
ATOM 623 O O . THR A 1 84 ? -1.163 16 11.148 1 94.56 84 THR A O 1
ATOM 626 N N . GLY A 1 85 ? -0.225 13.922 11.289 1 93.5 85 GLY A N 1
ATOM 627 C CA . GLY A 1 85 ? -1.372 13.336 11.961 1 93.5 85 GLY A CA 1
ATOM 628 C C . GLY A 1 85 ? -1.116 13.031 13.43 1 93.5 85 GLY A C 1
ATOM 629 O O . GLY A 1 85 ? -2.016 12.586 14.141 1 93.5 85 GLY A O 1
ATOM 630 N N . ALA A 1 86 ? 0.037 13.352 13.922 1 90.69 86 ALA A N 1
ATOM 631 C CA . ALA A 1 86 ? 0.455 12.891 15.242 1 90.69 86 ALA A CA 1
ATOM 632 C C . ALA A 1 86 ? 0.489 14.039 16.25 1 90.69 86 ALA A C 1
ATOM 634 O O . ALA A 1 86 ? 0.751 13.828 17.422 1 90.69 86 ALA A O 1
ATOM 635 N N . LYS A 1 87 ? 0.215 15.289 15.773 1 91 87 LYS A N 1
ATOM 636 C CA . LYS A 1 87 ? 0.261 16.438 16.672 1 91 87 LYS A CA 1
ATOM 637 C C . LYS A 1 87 ? -0.727 17.516 16.25 1 91 87 LYS A C 1
ATOM 639 O O . LYS A 1 87 ? -1.066 17.625 15.07 1 91 87 LYS A O 1
ATOM 644 N N . GLY A 1 88 ? -1.104 18.328 17.219 1 92.25 88 GLY A N 1
ATOM 645 C CA . GLY A 1 88 ? -1.853 19.547 16.953 1 92.25 88 GLY A CA 1
ATOM 646 C C . GLY A 1 88 ? -0.973 20.781 16.859 1 92.25 88 GLY A C 1
ATOM 647 O O . GLY A 1 88 ? 0.244 20.672 16.703 1 92.25 88 GLY A O 1
ATOM 648 N N . ALA A 1 89 ? -1.63 21.906 16.969 1 95 89 ALA A N 1
ATOM 649 C CA . ALA A 1 89 ? -0.922 23.172 16.844 1 95 89 ALA A CA 1
ATOM 650 C C . ALA A 1 89 ? 0.128 23.344 17.938 1 95 89 ALA A C 1
ATOM 652 O O . ALA A 1 89 ? 1.225 23.844 17.688 1 95 89 ALA A O 1
ATOM 653 N N . SER A 1 90 ? -0.227 22.891 19.094 1 94.5 90 SER A N 1
ATOM 654 C CA . SER A 1 90 ? 0.703 23.016 20.219 1 94.5 90 SER A CA 1
ATOM 655 C C . SER A 1 90 ? 1.969 22.203 19.984 1 94.5 90 SER A C 1
ATOM 657 O O . SER A 1 90 ? 3.078 22.688 20.219 1 94.5 90 SER A O 1
ATOM 659 N N . GLY A 1 91 ? 1.718 20.953 19.547 1 94.25 91 GLY A N 1
ATOM 660 C CA . GLY A 1 91 ? 2.863 20.109 19.234 1 94.25 91 GLY A CA 1
ATOM 661 C C . GLY A 1 91 ? 3.742 20.688 18.141 1 94.25 91 GLY A C 1
ATOM 662 O O . GLY A 1 91 ? 4.969 20.641 18.234 1 94.25 91 GLY A O 1
ATOM 663 N N . VAL A 1 92 ? 3.168 21.266 17.172 1 96.5 92 VAL A N 1
ATOM 664 C CA . VAL A 1 92 ? 3.902 21.859 16.062 1 96.5 92 VAL A CA 1
ATOM 665 C C . VAL A 1 92 ? 4.656 23.094 16.547 1 96.5 92 VAL A C 1
ATOM 667 O O . VAL A 1 92 ? 5.816 23.312 16.188 1 96.5 92 VAL A O 1
ATOM 670 N N . ALA A 1 93 ? 4.02 23.922 17.344 1 97.81 93 ALA A N 1
ATOM 671 C CA . ALA A 1 93 ? 4.664 25.109 17.906 1 97.81 93 ALA A CA 1
ATOM 672 C C . ALA A 1 93 ? 5.922 24.734 18.688 1 97.81 93 ALA A C 1
ATOM 674 O O . ALA A 1 93 ? 6.957 25.391 18.562 1 97.81 93 ALA A O 1
ATOM 675 N N . GLN A 1 94 ? 5.816 23.688 19.422 1 96.31 94 GLN A N 1
ATOM 676 C CA . GLN A 1 94 ? 6.957 23.203 20.203 1 96.31 94 GLN A CA 1
ATOM 677 C C . GLN A 1 94 ? 8.086 22.734 19.297 1 96.31 94 GLN A C 1
ATOM 679 O O . GLN A 1 94 ? 9.258 23.016 19.562 1 96.31 94 GLN A O 1
ATOM 684 N N . ARG A 1 95 ? 7.723 22.031 18.297 1 95.5 95 ARG A N 1
ATOM 685 C CA . ARG A 1 95 ? 8.734 21.547 17.359 1 95.5 95 ARG A CA 1
ATOM 686 C C . ARG A 1 95 ? 9.414 22.719 16.656 1 95.5 95 ARG A C 1
ATOM 688 O O . ARG A 1 95 ? 10.633 22.703 16.453 1 95.5 95 ARG A O 1
ATOM 695 N N . LEU A 1 96 ? 8.633 23.703 16.219 1 97.94 96 LEU A N 1
ATOM 696 C CA . LEU A 1 96 ? 9.188 24.906 15.617 1 97.94 96 LEU A CA 1
ATOM 697 C C . LEU A 1 96 ? 10.18 25.578 16.562 1 97.94 96 LEU A C 1
ATOM 699 O O . LEU A 1 96 ? 11.289 25.922 16.172 1 97.94 96 LEU A O 1
ATOM 703 N N . ALA A 1 97 ? 9.812 25.719 17.797 1 97.81 97 ALA A N 1
ATOM 704 C CA . ALA A 1 97 ? 10.672 26.344 18.797 1 97.81 97 ALA A CA 1
ATOM 705 C C . ALA A 1 97 ? 11.969 25.562 18.984 1 97.81 97 ALA A C 1
ATOM 707 O O . ALA A 1 97 ? 13.047 26.156 19.062 1 97.81 97 ALA A O 1
ATOM 708 N N . ALA A 1 98 ? 11.844 24.281 19.016 1 96.62 98 ALA A N 1
ATOM 709 C CA . ALA A 1 98 ? 13.008 23.406 19.172 1 96.62 98 ALA A CA 1
ATOM 710 C C . ALA A 1 98 ? 13.977 23.578 18 1 96.62 98 ALA A C 1
ATOM 712 O O . ALA A 1 98 ? 15.164 23.25 18.125 1 96.62 98 ALA A O 1
ATOM 713 N N . ASN A 1 99 ? 13.453 24.031 16.906 1 96.5 99 ASN A N 1
ATOM 714 C CA . ASN A 1 99 ? 14.289 24.234 15.727 1 96.5 99 ASN A CA 1
ATOM 715 C C . ASN A 1 99 ? 14.625 25.703 15.523 1 96.5 99 ASN A C 1
ATOM 717 O O . ASN A 1 99 ? 15.008 26.109 14.422 1 96.5 99 ASN A O 1
ATOM 721 N N . GLY A 1 100 ? 14.375 26.516 16.531 1 96.62 100 GLY A N 1
ATOM 722 C CA . GLY A 1 100 ? 14.852 27.875 16.531 1 96.62 100 GLY A CA 1
ATOM 723 C C . GLY A 1 100 ? 13.883 28.859 15.883 1 96.62 100 GLY A C 1
ATOM 724 O O . GLY A 1 100 ? 14.227 30 15.617 1 96.62 100 GLY A O 1
ATOM 725 N N . ILE A 1 101 ? 12.734 28.453 15.57 1 98.12 101 ILE A N 1
ATOM 726 C CA . ILE A 1 101 ? 11.719 29.328 14.984 1 98.12 101 ILE A CA 1
ATOM 727 C C . ILE A 1 101 ? 10.781 29.828 16.078 1 98.12 101 ILE A C 1
ATOM 729 O O . ILE A 1 101 ? 9.938 29.078 16.562 1 98.12 101 ILE A O 1
ATOM 733 N N . LEU A 1 102 ? 10.938 31.062 16.359 1 97 102 LEU A N 1
ATOM 734 C CA . LEU A 1 102 ? 10.227 31.703 17.453 1 97 102 LEU A CA 1
ATOM 735 C C . LEU A 1 102 ? 9.672 33.062 17.016 1 97 102 LEU A C 1
ATOM 737 O O . LEU A 1 102 ? 10.172 33.656 16.062 1 97 102 LEU A O 1
ATOM 741 N N . SER A 1 103 ? 8.625 33.469 17.594 1 95.38 103 SER A N 1
ATOM 742 C CA . SER A 1 103 ? 8.078 34.812 17.438 1 95.38 103 SER A CA 1
ATOM 743 C C . SER A 1 103 ? 8.359 35.688 18.656 1 95.38 103 SER A C 1
ATOM 745 O O . SER A 1 103 ? 7.695 35.531 19.688 1 95.38 103 SER A O 1
ATOM 747 N N . GLY A 1 104 ? 9.297 36.625 18.562 1 91.75 104 GLY A N 1
ATOM 748 C CA . GLY A 1 104 ? 9.648 37.5 19.688 1 91.75 104 GLY A CA 1
ATOM 749 C C . GLY A 1 104 ? 10.062 36.719 20.922 1 91.75 104 GLY A C 1
ATOM 750 O O . GLY A 1 104 ? 9.641 37.062 22.031 1 91.75 104 GLY A O 1
ATOM 751 N N . GLY A 1 105 ? 10.703 35.656 20.734 1 92.12 105 GLY A N 1
ATOM 752 C CA . GLY A 1 105 ? 11.211 34.875 21.844 1 92.12 105 GLY A CA 1
ATOM 753 C C . GLY A 1 105 ? 10.203 33.875 22.375 1 92.12 105 GLY A C 1
ATOM 754 O O . GLY A 1 105 ? 10.508 33.094 23.266 1 92.12 105 GLY A O 1
ATOM 755 N N . ALA A 1 106 ? 9.023 33.906 21.906 1 96.12 106 ALA A N 1
ATOM 756 C CA . ALA A 1 106 ? 7.973 32.969 22.297 1 96.12 106 ALA A CA 1
ATOM 757 C C . ALA A 1 106 ? 7.633 32.031 21.172 1 96.12 106 ALA A C 1
ATOM 759 O O . ALA A 1 106 ? 7.98 32.25 20.016 1 96.12 106 ALA A O 1
ATOM 760 N N . PRO A 1 107 ? 7.008 30.859 21.594 1 97.44 107 PRO A N 1
ATOM 761 C CA . PRO A 1 107 ? 6.566 29.969 20.516 1 97.44 107 PRO A CA 1
ATOM 762 C C . PRO A 1 107 ? 5.625 30.641 19.531 1 97.44 107 PRO A C 1
ATOM 764 O O . PRO A 1 107 ? 4.883 31.562 19.906 1 97.44 107 PRO A O 1
ATOM 767 N N . VAL A 1 108 ? 5.691 30.172 18.297 1 98.19 108 VAL A N 1
ATOM 768 C CA . VAL A 1 108 ? 4.805 30.688 17.25 1 98.19 108 VAL A CA 1
ATOM 769 C C . VAL A 1 108 ? 3.35 30.516 17.688 1 98.19 108 VAL A C 1
ATOM 771 O O . VAL A 1 108 ? 2.975 29.469 18.219 1 98.19 108 VAL A O 1
ATOM 774 N N . GLY A 1 109 ? 2.537 31.531 17.531 1 97.69 109 GLY A N 1
ATOM 775 C CA . GLY A 1 109 ? 1.133 31.484 17.906 1 97.69 109 GLY A CA 1
ATOM 776 C C . GLY A 1 109 ? 0.326 30.5 17.062 1 97.69 109 GLY A C 1
ATOM 777 O O . GLY A 1 109 ? 0.61 30.312 15.883 1 97.69 109 GLY A O 1
ATOM 778 N N . HIS A 1 110 ? -0.752 29.969 17.672 1 97.38 110 HIS A N 1
ATOM 779 C CA . HIS A 1 110 ? -1.583 28.969 17.016 1 97.38 110 HIS A CA 1
ATOM 780 C C . HIS A 1 110 ? -2.295 29.547 15.805 1 97.38 110 HIS A C 1
ATOM 782 O O . HIS A 1 110 ? -2.699 28.797 14.906 1 97.38 110 HIS A O 1
ATOM 788 N N . GLU A 1 111 ? -2.469 30.875 15.758 1 97.75 111 GLU A N 1
ATOM 789 C CA . GLU A 1 111 ? -3.115 31.531 14.617 1 97.75 111 GLU A CA 1
ATOM 790 C C . GLU A 1 111 ? -2.262 31.422 13.359 1 97.75 111 GLU A C 1
ATOM 792 O O . GLU A 1 111 ? -2.736 31.703 12.258 1 97.75 111 GLU A O 1
ATOM 797 N N . HIS A 1 112 ? -1.009 30.922 13.531 1 98.62 112 HIS A N 1
ATOM 798 C CA . HIS A 1 112 ? -0.101 30.766 12.398 1 98.62 112 HIS A CA 1
ATOM 799 C C . HIS A 1 112 ? 0.143 29.297 12.078 1 98.62 112 HIS A C 1
ATOM 801 O O . HIS A 1 112 ? 1.027 28.969 11.289 1 98.62 112 HIS A O 1
ATOM 807 N N . ILE A 1 113 ? -0.593 28.391 12.742 1 98.69 113 ILE A N 1
ATOM 808 C CA . ILE A 1 113 ? -0.315 26.969 12.578 1 98.69 113 ILE A CA 1
ATOM 809 C C . ILE A 1 113 ? -1.615 26.219 12.297 1 98.69 113 ILE A C 1
ATOM 811 O O . ILE A 1 113 ? -2.609 26.406 13 1 98.69 113 ILE A O 1
ATOM 815 N N . TYR A 1 114 ? -1.603 25.391 11.273 1 98.44 114 TYR A N 1
ATOM 816 C CA . TYR A 1 114 ? -2.711 24.484 11 1 98.44 114 TYR A CA 1
ATOM 817 C C . TYR A 1 114 ? -2.199 23.125 10.547 1 98.44 114 TYR A C 1
ATOM 819 O O . TYR A 1 114 ? -1.223 23.047 9.797 1 98.44 114 TYR A O 1
ATOM 827 N N . THR A 1 115 ? -2.824 22.047 11.055 1 97.81 115 THR A N 1
ATOM 828 C CA . THR A 1 115 ? -2.336 20.703 10.781 1 97.81 115 THR A CA 1
ATOM 829 C C . THR A 1 115 ? -3.41 19.875 10.094 1 97.81 115 THR A C 1
ATOM 831 O O . THR A 1 115 ? -4.598 20.188 10.164 1 97.81 115 THR A O 1
ATOM 834 N N . ALA A 1 116 ? -2.936 18.844 9.438 1 97.69 116 ALA A N 1
ATOM 835 C CA . ALA A 1 116 ? -3.857 17.891 8.82 1 97.69 116 ALA A CA 1
ATOM 836 C C . ALA A 1 116 ? -4.746 17.234 9.867 1 97.69 116 ALA A C 1
ATOM 838 O O . ALA A 1 116 ? -5.91 16.922 9.602 1 97.69 116 ALA A O 1
ATOM 839 N N . SER A 1 117 ? -4.238 17.016 11.062 1 96.75 117 SER A N 1
ATOM 840 C CA . SER A 1 117 ? -5.047 16.453 12.141 1 96.75 117 SER A CA 1
ATOM 841 C C . SER A 1 117 ? -6.211 17.359 12.5 1 96.75 117 SER A C 1
ATOM 843 O O . SER A 1 117 ? -7.324 16.891 12.75 1 96.75 117 SER A O 1
ATOM 845 N N . GLN A 1 118 ? -5.949 18.672 12.539 1 97.44 118 GLN A N 1
ATOM 846 C CA . GLN A 1 118 ? -7.02 19.625 12.812 1 97.44 118 GLN A CA 1
ATOM 847 C C . GLN A 1 118 ? -8.07 19.609 11.703 1 97.44 118 GLN A C 1
ATOM 849 O O . GLN A 1 118 ? -9.273 19.625 11.977 1 97.44 118 GLN A O 1
ATOM 854 N N . ALA A 1 119 ? -7.602 19.562 10.461 1 98.31 119 ALA A N 1
ATOM 855 C CA . ALA A 1 119 ? -8.508 19.484 9.32 1 98.31 119 ALA A CA 1
ATOM 856 C C . ALA A 1 119 ? -9.383 18.234 9.391 1 98.31 119 ALA A C 1
ATOM 858 O O . ALA A 1 119 ? -10.586 18.297 9.141 1 98.31 119 ALA A O 1
ATOM 859 N N . GLN A 1 120 ? -8.781 17.125 9.727 1 98.38 120 GLN A N 1
ATOM 860 C CA . GLN A 1 120 ? -9.508 15.875 9.836 1 98.38 120 GLN A CA 1
ATOM 861 C C . GLN A 1 120 ? -10.57 15.945 10.93 1 98.38 120 GLN A C 1
ATOM 863 O O . GLN A 1 120 ? -11.688 15.461 10.75 1 98.38 120 GLN A O 1
ATOM 868 N N . CYS A 1 121 ? -10.188 16.531 12.07 1 98.06 121 CYS A N 1
ATOM 869 C CA . CYS A 1 121 ? -11.148 16.672 13.148 1 98.06 121 CYS A CA 1
ATOM 870 C C . CYS A 1 121 ? -12.352 17.5 12.695 1 98.06 121 CYS A C 1
ATOM 872 O O . CYS A 1 121 ? -13.492 17.172 13.016 1 98.06 121 CYS A O 1
ATOM 874 N N . GLU A 1 122 ? -12.07 18.578 11.992 1 98.06 122 GLU A N 1
ATOM 875 C CA . GLU A 1 122 ? -13.156 19.406 11.469 1 98.06 122 GLU A CA 1
ATOM 876 C C . GLU A 1 122 ? -14.062 18.594 10.539 1 98.06 122 GLU A C 1
ATOM 878 O O . GLU A 1 122 ? -15.289 18.672 10.648 1 98.06 122 GLU A O 1
ATOM 883 N N . TYR A 1 123 ? -13.5 17.828 9.648 1 98.5 123 TYR A N 1
ATOM 884 C CA . TYR A 1 123 ? -14.266 16.984 8.742 1 98.5 123 TYR A CA 1
ATOM 885 C C . TYR A 1 123 ? -15.141 16 9.516 1 98.5 123 TYR A C 1
ATOM 887 O O . TYR A 1 123 ? -16.328 15.836 9.211 1 98.5 123 TYR A O 1
ATOM 895 N N . MET A 1 124 ? -14.578 15.312 10.5 1 98.56 124 MET A N 1
ATOM 896 C CA . MET A 1 124 ? -15.273 14.289 11.273 1 98.56 124 MET A CA 1
ATOM 897 C C . MET A 1 124 ? -16.516 14.875 11.953 1 98.56 124 MET A C 1
ATOM 899 O O . MET A 1 124 ? -17.609 14.32 11.836 1 98.56 124 MET A O 1
ATOM 903 N N . VAL A 1 125 ? -16.344 16.016 12.602 1 98.31 125 VAL A N 1
ATOM 904 C CA . VAL A 1 125 ? -17.453 16.609 13.352 1 98.31 125 VAL A CA 1
ATOM 905 C C . VAL A 1 125 ? -18.531 17.094 12.375 1 98.31 125 VAL A C 1
ATOM 907 O O . VAL A 1 125 ? -19.719 17.016 12.672 1 98.31 125 VAL A O 1
ATOM 910 N N . ARG A 1 126 ? -18.156 17.484 11.211 1 97.81 126 ARG A N 1
ATOM 911 C CA . ARG A 1 126 ? -19.109 18.016 10.227 1 97.81 126 ARG A CA 1
ATOM 912 C C . ARG A 1 126 ? -19.875 16.891 9.539 1 97.81 126 ARG A C 1
ATOM 914 O O . ARG A 1 126 ? -21.016 17.062 9.109 1 97.81 126 ARG A O 1
ATOM 921 N N . THR A 1 127 ? -19.266 15.68 9.5 1 97.56 127 THR A N 1
ATOM 922 C CA . THR A 1 127 ? -19.828 14.719 8.555 1 97.56 127 THR A CA 1
ATOM 923 C C . THR A 1 127 ? -20.266 13.445 9.281 1 97.56 127 THR A C 1
ATOM 925 O O . THR A 1 127 ? -21.156 12.742 8.82 1 97.56 127 THR A O 1
ATOM 928 N N . PHE A 1 128 ? -19.641 13.141 10.438 1 98.06 128 PHE A N 1
ATOM 929 C CA . PHE A 1 128 ? -19.984 11.898 11.125 1 98.06 128 PHE A CA 1
ATOM 930 C C . PHE A 1 128 ? -21.344 12 11.789 1 98.06 128 PHE A C 1
ATOM 932 O O . PHE A 1 128 ? -21.672 13.023 12.391 1 98.06 128 PHE A O 1
ATOM 939 N N . ALA A 1 129 ? -22.109 11.023 11.719 1 97.19 129 ALA A N 1
ATOM 940 C CA . ALA A 1 129 ? -23.453 10.992 12.312 1 97.19 129 ALA A CA 1
ATOM 941 C C . ALA A 1 129 ? -23.375 10.719 13.812 1 97.19 129 ALA A C 1
ATOM 943 O O . ALA A 1 129 ? -22.375 10.172 14.305 1 97.19 129 ALA A O 1
ATOM 944 N N . ARG A 1 130 ? -24.438 11.148 14.484 1 97.19 130 ARG A N 1
ATOM 945 C CA . ARG A 1 130 ? -24.609 10.75 15.883 1 97.19 130 ARG A CA 1
ATOM 946 C C . ARG A 1 130 ? -24.625 9.227 16.016 1 97.19 130 ARG A C 1
ATOM 948 O O . ARG A 1 130 ? -25.25 8.531 15.211 1 97.19 130 ARG A O 1
ATOM 955 N N . GLY A 1 131 ? -23.875 8.727 16.938 1 97.19 131 GLY A N 1
ATOM 956 C CA . GLY A 1 131 ? -23.875 7.297 17.203 1 97.19 131 GLY A CA 1
ATOM 957 C C . GLY A 1 131 ? -22.953 6.52 16.281 1 97.19 131 GLY A C 1
ATOM 958 O O . GLY A 1 131 ? -22.953 5.285 16.297 1 97.19 131 GLY A O 1
ATOM 959 N N . ALA A 1 132 ? -22.156 7.211 15.531 1 98.06 132 ALA A N 1
ATOM 960 C CA . ALA A 1 132 ? -21.25 6.543 14.602 1 98.06 132 ALA A CA 1
ATOM 961 C C . ALA A 1 132 ? -20.297 5.609 15.344 1 98.06 132 ALA A C 1
ATOM 963 O O . ALA A 1 132 ? -19.969 5.84 16.516 1 98.06 132 ALA A O 1
ATOM 964 N N . LYS A 1 133 ? -19.938 4.535 14.664 1 98 133 LYS A N 1
ATOM 965 C CA . LYS A 1 133 ? -18.875 3.646 15.133 1 98 133 LYS A CA 1
ATOM 966 C C . LYS A 1 133 ? -17.531 4.023 14.516 1 98 133 LYS A C 1
ATOM 968 O O . LYS A 1 133 ? -17.406 4.074 13.289 1 98 133 LYS A O 1
ATOM 973 N N . VAL A 1 134 ? -16.594 4.293 15.383 1 97.88 134 VAL A N 1
ATOM 974 C CA . VAL A 1 134 ? -15.32 4.844 14.914 1 97.88 134 VAL A CA 1
ATOM 975 C C . VAL A 1 134 ? -14.164 3.984 15.422 1 97.88 134 VAL A C 1
ATOM 977 O O . VAL A 1 134 ? -13.883 3.959 16.625 1 97.88 134 VAL A O 1
ATOM 980 N N . PHE A 1 135 ? -13.5 3.26 14.5 1 96.81 135 PHE A N 1
ATOM 981 C CA . PHE A 1 135 ? -12.289 2.498 14.812 1 96.81 135 PHE A CA 1
ATOM 982 C C . PHE A 1 135 ? -11.039 3.312 14.5 1 96.81 135 PHE A C 1
ATOM 984 O O . PHE A 1 135 ? -10.789 3.648 13.344 1 96.81 135 PHE A O 1
ATOM 991 N N . VAL A 1 136 ? -10.188 3.566 15.562 1 95.38 136 VAL A N 1
ATOM 992 C CA . VAL A 1 136 ? -9.141 4.574 15.43 1 95.38 136 VAL A CA 1
ATOM 993 C C . VAL A 1 136 ? -7.773 3.914 15.57 1 95.38 136 VAL A C 1
ATOM 995 O O . VAL A 1 136 ? -7.555 3.107 16.469 1 95.38 136 VAL A O 1
ATOM 998 N N . PHE A 1 137 ? -6.875 4.312 14.617 1 92.75 137 PHE A N 1
ATOM 999 C CA . PHE A 1 137 ? -5.441 4.082 14.734 1 92.75 137 PHE A CA 1
ATOM 1000 C C . PHE A 1 137 ? -4.695 5.395 14.945 1 92.75 137 PHE A C 1
ATOM 1002 O O . PHE A 1 137 ? -4.93 6.367 14.227 1 92.75 137 PHE A O 1
ATOM 1009 N N . ALA A 1 138 ? -3.758 5.359 15.938 1 89.81 138 ALA A N 1
ATOM 1010 C CA . ALA A 1 138 ? -3.074 6.617 16.234 1 89.81 138 ALA A CA 1
ATOM 1011 C C . ALA A 1 138 ? -1.596 6.383 16.516 1 89.81 138 ALA A C 1
ATOM 1013 O O . ALA A 1 138 ? -1.219 5.328 17.047 1 89.81 138 ALA A O 1
ATOM 1014 N N . GLY A 1 139 ? -0.66 7.277 16.125 1 81.88 139 GLY A N 1
ATOM 1015 C CA . GLY A 1 139 ? 0.775 7.191 16.359 1 81.88 139 GLY A CA 1
ATOM 1016 C C . GLY A 1 139 ? 1.273 8.156 17.422 1 81.88 139 GLY A C 1
ATOM 1017 O O . GLY A 1 139 ? 2.482 8.312 17.609 1 81.88 139 GLY A O 1
ATOM 1018 N N . GLY A 1 140 ? 0.462 8.891 18.078 1 72.81 140 GLY A N 1
ATOM 1019 C CA . GLY A 1 140 ? 0.896 9.867 19.062 1 72.81 140 GLY A CA 1
ATOM 1020 C C . GLY A 1 140 ? 1.482 9.234 20.312 1 72.81 140 GLY A C 1
ATOM 1021 O O . GLY A 1 140 ? 1.633 8.008 20.391 1 72.81 140 GLY A O 1
ATOM 1022 N N . PHE A 1 141 ? 2.057 10.008 21.141 1 71 141 PHE A N 1
ATOM 1023 C CA . PHE A 1 141 ? 2.787 9.531 22.297 1 71 141 PHE A CA 1
ATOM 1024 C C . PHE A 1 141 ? 1.84 9.289 23.469 1 71 141 PHE A C 1
ATOM 1026 O O . PHE A 1 141 ? 2.256 8.789 24.516 1 71 141 PHE A O 1
ATOM 1033 N N . GLU A 1 142 ? 0.636 9.531 23.234 1 76.31 142 GLU A N 1
ATOM 1034 C CA . GLU A 1 142 ? -0.339 9.375 24.312 1 76.31 142 GLU A CA 1
ATOM 1035 C C . GLU A 1 142 ? -0.615 7.902 24.594 1 76.31 142 GLU A C 1
ATOM 1037 O O . GLU A 1 142 ? -0.444 7.051 23.719 1 76.31 142 GLU A O 1
ATOM 1042 N N . THR A 1 143 ? -1.06 7.656 25.906 1 77.38 143 THR A N 1
ATOM 1043 C CA . THR A 1 143 ? -1.304 6.27 26.281 1 77.38 143 THR A CA 1
ATOM 1044 C C . THR A 1 143 ? -2.799 6.004 26.422 1 77.38 143 THR A C 1
ATOM 1046 O O . THR A 1 143 ? -3.225 4.852 26.516 1 77.38 143 THR A O 1
ATOM 1049 N N . THR A 1 144 ? -3.547 7.129 26.516 1 81.19 144 THR A N 1
ATOM 1050 C CA . THR A 1 144 ? -4.992 6.957 26.594 1 81.19 144 THR A CA 1
ATOM 1051 C C . THR A 1 144 ? -5.695 7.84 25.562 1 81.19 144 THR A C 1
ATOM 1053 O O . THR A 1 144 ? -5.156 8.859 25.141 1 81.19 144 THR A O 1
ATOM 1056 N N . LEU A 1 145 ? -6.84 7.371 25.234 1 84.25 145 LEU A N 1
ATOM 1057 C CA . LEU A 1 145 ? -7.66 8.102 24.266 1 84.25 145 LEU A CA 1
ATOM 1058 C C . LEU A 1 145 ? -7.992 9.5 24.781 1 84.25 145 LEU A C 1
ATOM 1060 O O . LEU A 1 145 ? -7.934 10.477 24.031 1 84.25 145 LEU A O 1
ATOM 1064 N N . GLU A 1 146 ? -8.281 9.594 26.047 1 82.25 146 GLU A N 1
ATOM 1065 C CA . GLU A 1 146 ? -8.711 10.852 26.656 1 82.25 146 GLU A CA 1
ATOM 1066 C C . GLU A 1 146 ? -7.594 11.891 26.625 1 82.25 146 GLU A C 1
ATOM 1068 O O . GLU A 1 146 ? -7.863 13.094 26.594 1 82.25 146 GLU A O 1
ATOM 1073 N N . GLN A 1 147 ? -6.406 11.391 26.531 1 84.12 147 GLN A N 1
ATOM 1074 C CA . GLN A 1 147 ? -5.254 12.289 26.562 1 84.12 147 GLN A CA 1
ATOM 1075 C C . GLN A 1 147 ? -4.762 12.609 25.156 1 84.12 147 GLN A C 1
ATOM 1077 O O . GLN A 1 147 ? -3.83 13.391 24.984 1 84.12 147 GLN A O 1
ATOM 1082 N N . SER A 1 148 ? -5.453 12.07 24.281 1 89.5 148 SER A N 1
ATOM 1083 C CA . SER A 1 148 ? -4.961 12.281 22.922 1 89.5 148 SER A CA 1
ATOM 1084 C C . SER A 1 148 ? -5.34 13.672 22.406 1 89.5 148 SER A C 1
ATOM 1086 O O . SER A 1 148 ? -6.449 14.148 22.656 1 89.5 148 SER A O 1
ATOM 1088 N N . PHE A 1 149 ? -4.449 14.312 21.719 1 89.75 149 PHE A N 1
ATOM 1089 C CA . PHE A 1 149 ? -4.645 15.672 21.219 1 89.75 149 PHE A CA 1
ATOM 1090 C C . PHE A 1 149 ? -5.848 15.734 20.281 1 89.75 149 PHE A C 1
ATOM 1092 O O . PHE A 1 149 ? -6.594 16.719 20.281 1 89.75 149 PHE A O 1
ATOM 1099 N N . TRP A 1 150 ? -6.059 14.703 19.5 1 92.75 150 TRP A N 1
ATOM 1100 C CA . TRP A 1 150 ? -7.148 14.727 18.531 1 92.75 150 TRP A CA 1
ATOM 1101 C C . TRP A 1 150 ? -8.492 14.531 19.203 1 92.75 150 TRP A C 1
ATOM 1103 O O . TRP A 1 150 ? -9.508 15.094 18.781 1 92.75 150 TRP A O 1
ATOM 1113 N N . MET A 1 151 ? -8.555 13.727 20.266 1 93.44 151 MET A N 1
ATOM 1114 C CA . MET A 1 151 ? -9.797 13.594 21.031 1 93.44 151 MET A CA 1
ATOM 1115 C C . MET A 1 151 ? -10.156 14.914 21.703 1 93.44 151 MET A C 1
ATOM 1117 O O . MET A 1 151 ? -11.32 15.305 21.734 1 93.44 151 MET A O 1
ATOM 1121 N N . GLU A 1 152 ? -9.156 15.547 22.266 1 93.06 152 GLU A N 1
ATOM 1122 C CA . GLU A 1 152 ? -9.375 16.859 22.844 1 93.06 152 GLU A CA 1
ATOM 1123 C C . GLU A 1 152 ? -9.922 17.844 21.812 1 93.06 152 GLU A C 1
ATOM 1125 O O . GLU A 1 152 ? -10.875 18.562 22.094 1 93.06 152 GLU A O 1
ATOM 1130 N N . ARG A 1 153 ? -9.336 17.844 20.688 1 94.88 153 ARG A N 1
ATOM 1131 C CA . ARG A 1 153 ? -9.773 18.75 19.625 1 94.88 153 ARG A CA 1
ATOM 1132 C C . ARG A 1 153 ? -11.203 18.422 19.203 1 94.88 153 ARG A C 1
ATOM 1134 O O . ARG A 1 153 ? -12.016 19.328 19.016 1 94.88 153 ARG A O 1
ATOM 1141 N N . LEU A 1 154 ? -11.523 17.172 19.031 1 96.94 154 LEU A N 1
ATOM 1142 C CA . LEU A 1 154 ? -12.867 16.75 18.656 1 96.94 154 LEU A CA 1
ATOM 1143 C C . LEU A 1 154 ? -13.898 17.219 19.672 1 96.94 154 LEU A C 1
ATOM 1145 O O . LEU A 1 154 ? -14.945 17.75 19.312 1 96.94 154 LEU A O 1
ATOM 1149 N N . ARG A 1 155 ? -13.609 17.109 20.938 1 96.31 155 ARG A N 1
ATOM 1150 C CA . ARG A 1 155 ? -14.531 17.516 22 1 96.31 155 ARG A CA 1
ATOM 1151 C C . ARG A 1 155 ? -14.688 19.031 22.047 1 96.31 155 ARG A C 1
ATOM 1153 O O . ARG A 1 155 ? -15.773 19.531 22.344 1 96.31 155 ARG A O 1
ATOM 1160 N N . GLN A 1 156 ? -13.617 19.688 21.797 1 96 156 GLN A N 1
ATOM 1161 C CA . GLN A 1 156 ? -13.688 21.141 21.734 1 96 156 GLN A CA 1
ATOM 1162 C C . GLN A 1 156 ? -14.633 21.609 20.625 1 96 156 GLN A C 1
ATOM 1164 O O . GLN A 1 156 ? -15.328 22.609 20.781 1 96 156 GLN A O 1
ATOM 1169 N N . LEU A 1 157 ? -14.648 20.859 19.562 1 97.31 157 LEU A N 1
ATOM 1170 C CA . LEU A 1 157 ? -15.484 21.219 18.422 1 97.31 157 LEU A CA 1
ATOM 1171 C C . LEU A 1 157 ? -16.953 20.875 18.688 1 97.31 157 LEU A C 1
ATOM 1173 O O . LEU A 1 157 ? -17.844 21.672 18.406 1 97.31 157 LEU A O 1
ATOM 1177 N N . ASP A 1 158 ? -17.219 19.703 19.234 1 98.12 158 ASP A N 1
ATOM 1178 C CA . ASP A 1 158 ? -18.594 19.281 19.516 1 98.12 158 ASP A CA 1
ATOM 1179 C C . ASP A 1 158 ? -18.609 18.125 20.5 1 98.12 158 ASP A C 1
ATOM 1181 O O . ASP A 1 158 ? -18.641 16.953 20.109 1 98.12 158 ASP A O 1
ATOM 1185 N N . ALA A 1 159 ? -18.719 18.406 21.719 1 97.25 159 ALA A N 1
ATOM 1186 C CA . ALA A 1 159 ? -18.594 17.406 22.781 1 97.25 159 ALA A CA 1
ATOM 1187 C C . ALA A 1 159 ? -19.766 16.422 22.75 1 97.25 159 ALA A C 1
ATOM 1189 O O . ALA A 1 159 ? -19.562 15.219 22.938 1 97.25 159 ALA A O 1
ATOM 1190 N N . GLU A 1 160 ? -20.906 16.906 22.5 1 98.06 160 GLU A N 1
ATOM 1191 C CA . GLU A 1 160 ? -22.094 16.062 22.516 1 98.06 160 GLU A CA 1
ATOM 1192 C C . GLU A 1 160 ? -22.062 15.039 21.375 1 98.06 160 GLU A C 1
ATOM 1194 O O . GLU A 1 160 ? -22.328 13.859 21.594 1 98.06 160 GLU A O 1
ATOM 1199 N N . LEU A 1 161 ? -21.719 15.523 20.266 1 98.19 161 LEU A N 1
ATOM 1200 C CA . LEU A 1 161 ? -21.641 14.648 19.109 1 98.19 161 LEU A CA 1
ATOM 1201 C C . LEU A 1 161 ? -20.578 13.57 19.312 1 98.19 161 LEU A C 1
ATOM 1203 O O . LEU A 1 161 ? -20.828 12.383 19.109 1 98.19 161 LEU A O 1
ATOM 1207 N N . VAL A 1 162 ? -19.406 13.984 19.781 1 97.31 162 VAL A N 1
ATOM 1208 C CA . VAL A 1 162 ? -18.281 13.07 19.969 1 97.31 162 VAL A CA 1
ATOM 1209 C C . VAL A 1 162 ? -18.641 12.055 21.062 1 97.31 162 VAL A C 1
ATOM 1211 O O . VAL A 1 162 ? -18.297 10.875 20.938 1 97.31 162 VAL A O 1
ATOM 1214 N N . GLY A 1 163 ? -19.344 12.539 22.016 1 96.12 163 GLY A N 1
ATOM 1215 C CA . GLY A 1 163 ? -19.766 11.656 23.094 1 96.12 163 GLY A CA 1
ATOM 1216 C C . GLY A 1 163 ? -20.734 10.586 22.641 1 96.12 163 GLY A C 1
ATOM 1217 O O . GLY A 1 163 ? -20.875 9.547 23.297 1 96.12 163 GLY A O 1
ATOM 1218 N N . SER A 1 164 ? -21.406 10.797 21.594 1 97.88 164 SER A N 1
ATOM 1219 C CA . SER A 1 164 ? -22.391 9.852 21.078 1 97.88 164 SER A CA 1
ATOM 1220 C C . SER A 1 164 ? -21.734 8.734 20.297 1 97.88 164 SER A C 1
ATOM 1222 O O . SER A 1 164 ? -22.359 7.707 20.016 1 97.88 164 SER A O 1
ATOM 1224 N N . TRP A 1 165 ? -20.484 8.93 19.859 1 97.5 165 TRP A N 1
ATOM 1225 C CA . TRP A 1 165 ? -19.797 7.949 19.016 1 97.5 165 TRP A CA 1
ATOM 1226 C C . TRP A 1 165 ? -19.344 6.75 19.828 1 97.5 165 TRP A C 1
ATOM 1228 O O . TRP A 1 165 ? -19.109 6.867 21.031 1 97.5 165 TRP A O 1
ATOM 1238 N N . ASP A 1 166 ? -19.281 5.594 19.234 1 97.38 166 ASP A N 1
ATOM 1239 C CA . ASP A 1 166 ? -18.562 4.438 19.766 1 97.38 166 ASP A CA 1
ATOM 1240 C C . ASP A 1 166 ? -17.141 4.383 19.219 1 97.38 166 ASP A C 1
ATOM 1242 O O . ASP A 1 166 ? -16.906 3.793 18.156 1 97.38 166 ASP A O 1
ATOM 1246 N N . VAL A 1 167 ? -16.25 5.016 19.984 1 96.56 167 VAL A N 1
ATOM 1247 C CA . VAL A 1 167 ? -14.852 5.102 19.562 1 96.56 167 VAL A CA 1
ATOM 1248 C C . VAL A 1 167 ? -14.062 3.928 20.141 1 96.56 167 VAL A C 1
ATOM 1250 O O . VAL A 1 167 ? -14.062 3.709 21.359 1 96.56 167 VAL A O 1
ATOM 1253 N N . ARG A 1 168 ? -13.375 3.166 19.281 1 95.19 168 ARG A N 1
ATOM 1254 C CA . ARG A 1 168 ? -12.609 1.993 19.688 1 95.19 168 ARG A CA 1
ATOM 1255 C C . ARG A 1 168 ? -11.188 2.049 19.141 1 95.19 168 ARG A C 1
ATOM 1257 O O . ARG A 1 168 ? -10.961 2.529 18.031 1 95.19 168 ARG A O 1
ATOM 1264 N N . THR A 1 169 ? -10.25 1.537 19.922 1 92.56 169 THR A N 1
ATOM 1265 C CA . THR A 1 169 ? -8.859 1.403 19.484 1 92.56 169 THR A CA 1
ATOM 1266 C C . THR A 1 169 ? -8.461 -0.067 19.391 1 92.56 169 THR A C 1
ATOM 1268 O O . THR A 1 169 ? -7.324 -0.386 19.047 1 92.56 169 THR A O 1
ATOM 1271 N N . PHE A 1 170 ? -9.367 -0.901 19.797 1 91.81 170 PHE A N 1
ATOM 1272 C CA . PHE A 1 170 ? -9.227 -2.35 19.703 1 91.81 170 PHE A CA 1
ATOM 1273 C C . PHE A 1 170 ? -10.562 -2.998 19.359 1 91.81 170 PHE A C 1
ATOM 1275 O O . PHE A 1 170 ? -11.602 -2.611 19.891 1 91.81 170 PHE A O 1
ATOM 1282 N N . LEU A 1 171 ? -10.555 -3.975 18.406 1 93.81 171 LEU A N 1
ATOM 1283 C CA . LEU A 1 171 ? -11.711 -4.809 18.094 1 93.81 171 LEU A CA 1
ATOM 1284 C C . LEU A 1 171 ? -11.32 -6.281 18.047 1 93.81 171 LEU A C 1
ATOM 1286 O O . LEU A 1 171 ? -10.305 -6.645 17.453 1 93.81 171 LEU A O 1
ATOM 1290 N N . THR A 1 172 ? -12.102 -7.07 18.703 1 92.19 172 THR A N 1
ATOM 1291 C CA . THR A 1 172 ? -11.969 -8.5 18.469 1 92.19 172 THR A CA 1
ATOM 1292 C C . THR A 1 172 ? -12.469 -8.852 17.062 1 92.19 172 THR A C 1
ATOM 1294 O O . THR A 1 172 ? -13.102 -8.031 16.391 1 92.19 172 THR A O 1
ATOM 1297 N N . GLU A 1 173 ? -12.148 -10.055 16.656 1 88.56 173 GLU A N 1
ATOM 1298 C CA . GLU A 1 173 ? -12.625 -10.508 15.359 1 88.56 173 GLU A CA 1
ATOM 1299 C C . GLU A 1 173 ? -14.148 -10.492 15.289 1 88.56 173 GLU A C 1
ATOM 1301 O O . GLU A 1 173 ? -14.727 -10.086 14.281 1 88.56 173 GLU A O 1
ATOM 1306 N N . VAL A 1 174 ? -14.82 -10.891 16.344 1 91.5 174 VAL A N 1
ATOM 1307 C CA . VAL A 1 174 ? -16.281 -10.945 16.422 1 91.5 174 VAL A CA 1
ATOM 1308 C C . VAL A 1 174 ? -16.859 -9.539 16.297 1 91.5 174 VAL A C 1
ATOM 1310 O O . VAL A 1 174 ? -17.812 -9.312 15.555 1 91.5 174 VAL A O 1
ATOM 1313 N N . GLU A 1 175 ? -16.25 -8.648 16.953 1 93.44 175 GLU A N 1
ATOM 1314 C CA . GLU A 1 175 ? -16.719 -7.266 16.906 1 93.44 175 GLU A CA 1
ATOM 1315 C C . GLU A 1 175 ? -16.516 -6.652 15.531 1 93.44 175 GLU A C 1
ATOM 1317 O O . GLU A 1 175 ? -17.375 -5.945 15.023 1 93.44 175 GLU A O 1
ATOM 1322 N N . ALA A 1 176 ? -15.344 -6.898 14.961 1 92.5 176 ALA A N 1
ATOM 1323 C CA . ALA A 1 176 ? -15.062 -6.395 13.625 1 92.5 176 ALA A CA 1
ATOM 1324 C C . ALA A 1 176 ? -16.078 -6.918 12.609 1 92.5 176 ALA A C 1
ATOM 1326 O O . ALA A 1 176 ? -16.562 -6.164 11.766 1 92.5 176 ALA A O 1
ATOM 1327 N N . LYS A 1 177 ? -16.375 -8.141 12.742 1 89.69 177 LYS A N 1
ATOM 1328 C CA . LYS A 1 177 ? -17.375 -8.734 11.852 1 89.69 177 LYS A CA 1
ATOM 1329 C C . LYS A 1 177 ? -18.734 -8.086 12.039 1 89.69 177 LYS A C 1
ATOM 1331 O O . LYS A 1 177 ? -19.422 -7.77 11.062 1 89.69 177 LYS A O 1
ATOM 1336 N N . ALA A 1 178 ? -19.109 -7.891 13.266 1 92.94 178 ALA A N 1
ATOM 1337 C CA . ALA A 1 178 ? -20.391 -7.25 13.555 1 92.94 178 ALA A CA 1
ATOM 1338 C C . ALA A 1 178 ? -20.438 -5.84 12.977 1 92.94 178 ALA A C 1
ATOM 1340 O O . ALA A 1 178 ? -21.438 -5.445 12.367 1 92.94 178 ALA A O 1
ATOM 1341 N N . TRP A 1 179 ? -19.375 -5.078 13.156 1 95.25 179 TRP A N 1
ATOM 1342 C CA . TRP A 1 179 ? -19.312 -3.729 12.609 1 95.25 179 TRP A CA 1
ATOM 1343 C C . TRP A 1 179 ? -19.344 -3.758 11.086 1 95.25 179 TRP A C 1
ATOM 1345 O O . TRP A 1 179 ? -19.938 -2.891 10.453 1 95.25 179 TRP A O 1
ATOM 1355 N N . GLY A 1 180 ? -18.625 -4.707 10.555 1 91.62 180 GLY A N 1
ATOM 1356 C CA . GLY A 1 180 ? -18.641 -4.875 9.109 1 91.62 180 GLY A CA 1
ATOM 1357 C C . GLY A 1 180 ? -20.016 -5.113 8.547 1 91.62 180 GLY A C 1
ATOM 1358 O O . GLY A 1 180 ? -20.391 -4.539 7.52 1 91.62 180 GLY A O 1
ATOM 1359 N N . GLU A 1 181 ? -20.734 -5.926 9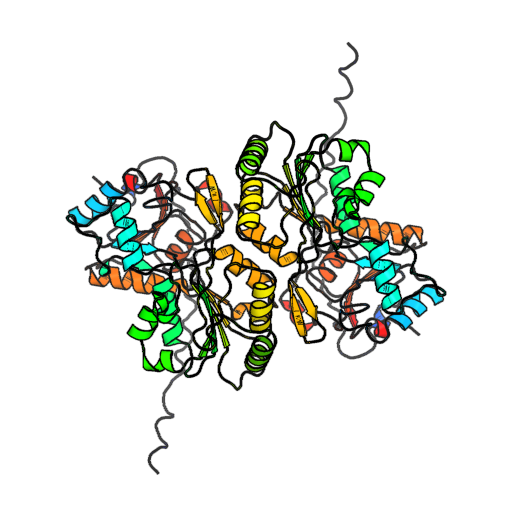.203 1 90.56 181 GLU A N 1
ATOM 1360 C CA . GLU A 1 181 ? -22.094 -6.211 8.766 1 90.56 181 GLU A CA 1
ATOM 1361 C C . GLU A 1 181 ? -22.969 -4.965 8.844 1 90.56 181 GLU A C 1
ATOM 1363 O O . GLU A 1 181 ? -23.812 -4.742 7.973 1 90.56 181 GLU A O 1
ATOM 1368 N N . LEU A 1 182 ? -22.766 -4.223 9.82 1 93.81 182 LEU A N 1
ATOM 1369 C CA . LEU A 1 182 ? -23.484 -2.963 9.938 1 93.81 182 LEU A CA 1
ATOM 1370 C C . LEU A 1 182 ? -23.156 -2.031 8.781 1 93.81 182 LEU A C 1
ATOM 1372 O O . LEU A 1 182 ? -24.047 -1.423 8.188 1 93.81 182 LEU A O 1
ATOM 1376 N N . ALA A 1 183 ? -21.922 -1.929 8.477 1 92.81 183 ALA A N 1
ATOM 1377 C CA . ALA A 1 183 ? -21.469 -1.072 7.383 1 92.81 183 ALA A CA 1
ATOM 1378 C C . ALA A 1 183 ? -22.062 -1.52 6.055 1 92.81 183 ALA A C 1
ATOM 1380 O O . ALA A 1 183 ? -22.516 -0.691 5.258 1 92.81 183 ALA A O 1
ATOM 1381 N N . ARG A 1 184 ? -22.094 -2.762 5.895 1 89.5 184 ARG A N 1
ATOM 1382 C CA . ARG A 1 184 ? -22.625 -3.33 4.656 1 89.5 184 ARG A CA 1
ATOM 1383 C C . ARG A 1 184 ? -24.125 -3.057 4.516 1 89.5 184 ARG A C 1
ATOM 1385 O O . ARG A 1 184 ? -24.609 -2.775 3.42 1 89.5 184 ARG A O 1
ATOM 1392 N N . ALA A 1 185 ? -24.859 -3.197 5.594 1 90.5 185 ALA A N 1
ATOM 1393 C CA . ALA A 1 185 ? -26.297 -3.025 5.582 1 90.5 185 ALA A CA 1
ATOM 1394 C C . ALA A 1 185 ? -26.688 -1.582 5.262 1 90.5 185 ALA A C 1
ATOM 1396 O O . ALA A 1 185 ? -27.703 -1.329 4.625 1 90.5 185 ALA A O 1
ATOM 1397 N N . GLY A 1 186 ? -25.953 -0.674 5.703 1 87.25 186 GLY A N 1
ATOM 1398 C CA . GLY A 1 186 ? -26.203 0.731 5.426 1 87.25 186 GLY A CA 1
ATOM 1399 C C . GLY A 1 186 ? -27.375 1.299 6.211 1 87.25 186 GLY A C 1
ATOM 1400 O O . GLY A 1 186 ? -27.859 2.385 5.898 1 87.25 186 GLY A O 1
ATOM 1401 N N . ARG A 1 187 ? -28.109 0.627 7.066 1 85.94 187 ARG A N 1
ATOM 1402 C CA . ARG A 1 187 ? -29.281 1.091 7.801 1 85.94 187 ARG A CA 1
ATOM 1403 C C . ARG A 1 187 ? -28.938 1.384 9.258 1 85.94 187 ARG A C 1
ATOM 1405 O O . ARG A 1 187 ? -29.703 2.041 9.961 1 85.94 187 ARG A O 1
ATOM 1412 N N . GLY A 1 188 ? -27.812 1.143 9.695 1 87.62 188 GLY A N 1
ATOM 1413 C CA . GLY A 1 188 ? -27.359 1.407 11.047 1 87.62 188 GLY A CA 1
ATOM 1414 C C . GLY A 1 188 ? -26.328 2.518 11.125 1 87.62 188 GLY A C 1
ATOM 1415 O O . GLY A 1 188 ? -26.188 3.314 10.195 1 87.62 188 GLY A O 1
ATOM 1416 N N . PRO A 1 189 ? -25.844 2.688 12.367 1 93.5 189 PRO A N 1
ATOM 1417 C CA . PRO A 1 189 ? -24.781 3.688 12.492 1 93.5 189 PRO A CA 1
ATOM 1418 C C . PRO A 1 189 ? -23.656 3.488 11.477 1 93.5 189 PRO A C 1
ATOM 1420 O O . PRO A 1 189 ? -23.219 2.355 11.242 1 93.5 189 PRO A O 1
ATOM 1423 N N . PRO A 1 190 ? -23.266 4.551 10.875 1 97 190 PRO A N 1
ATOM 1424 C CA . PRO A 1 190 ? -22.125 4.422 9.961 1 97 190 PRO A CA 1
ATOM 1425 C C . PRO A 1 190 ? -20.844 3.977 10.672 1 97 190 PRO A C 1
ATOM 1427 O O . PRO A 1 190 ? -20.672 4.25 11.867 1 97 190 PRO A O 1
ATOM 1430 N N . VAL A 1 191 ? -20.047 3.246 9.953 1 98 191 VAL A N 1
ATOM 1431 C CA . VAL A 1 191 ? -18.781 2.744 10.477 1 98 191 VAL A CA 1
ATOM 1432 C C . VAL A 1 191 ? -17.625 3.461 9.797 1 98 191 VAL A C 1
ATOM 1434 O O . VAL A 1 191 ? -17.594 3.58 8.57 1 98 191 VAL A O 1
ATOM 1437 N N . TYR A 1 192 ? -16.703 3.986 10.641 1 98.25 192 TYR A N 1
ATOM 1438 C CA . TYR A 1 192 ? -15.523 4.691 10.148 1 98.25 192 TYR A CA 1
ATOM 1439 C C . TYR A 1 192 ? -14.242 4.035 10.648 1 98.25 192 TYR A C 1
ATOM 1441 O O . TYR A 1 192 ? -14.188 3.561 11.789 1 98.25 192 TYR A O 1
ATOM 1449 N N . VAL A 1 193 ? -13.266 3.955 9.789 1 97.62 193 VAL A N 1
ATOM 1450 C CA . VAL A 1 193 ? -11.875 3.68 10.164 1 97.62 193 VAL A CA 1
ATOM 1451 C C . VAL A 1 193 ? -11.039 4.949 10.031 1 97.62 193 VAL A C 1
ATOM 1453 O O . VAL A 1 193 ? -10.945 5.527 8.945 1 97.62 193 VAL A O 1
ATOM 1456 N N . VAL A 1 194 ? -10.438 5.355 11.148 1 97.19 194 VAL A N 1
ATOM 1457 C CA . VAL A 1 194 ? -9.781 6.66 11.195 1 97.19 194 VAL A CA 1
ATOM 1458 C C . VAL A 1 194 ? -8.32 6.484 11.594 1 97.19 194 VAL A C 1
ATOM 1460 O O . VAL A 1 194 ? -7.996 5.684 12.469 1 97.19 194 VAL A O 1
ATOM 1463 N N . VAL A 1 195 ? -7.457 7.281 10.945 1 95.75 195 VAL A N 1
ATOM 1464 C CA . VAL A 1 195 ? -6.031 7.195 11.242 1 95.75 195 VAL A CA 1
ATOM 1465 C C . VAL A 1 195 ? -5.496 8.578 11.594 1 95.75 195 VAL A C 1
ATOM 1467 O O . VAL A 1 195 ? -5.605 9.516 10.805 1 95.75 195 VAL A O 1
ATOM 1470 N N . PHE A 1 196 ? -4.902 8.727 12.812 1 95.06 196 PHE A N 1
ATOM 1471 C CA . PHE A 1 196 ? -4.121 9.875 13.258 1 95.06 196 PHE A CA 1
ATOM 1472 C C . PHE A 1 196 ? -2.652 9.5 13.414 1 95.06 196 PHE A C 1
ATOM 1474 O O . PHE A 1 196 ? -2.189 9.242 14.531 1 95.06 196 PHE A O 1
ATOM 1481 N N . SER A 1 197 ? -1.914 9.5 12.258 1 91.12 197 SER A N 1
ATOM 1482 C CA . SER A 1 197 ? -0.538 9.023 12.344 1 91.12 197 SER A CA 1
ATOM 1483 C C . SER A 1 197 ? 0.322 9.609 11.234 1 91.12 197 SER A C 1
ATOM 1485 O O . SER A 1 197 ? -0.196 10.008 10.188 1 91.12 197 SER A O 1
ATOM 1487 N N . ASP A 1 198 ? 1.623 9.672 11.562 1 89.88 198 ASP A N 1
ATOM 1488 C CA . ASP A 1 198 ? 2.611 10.039 10.555 1 89.88 198 ASP A CA 1
ATOM 1489 C C . ASP A 1 198 ? 3.301 8.805 9.984 1 89.88 198 ASP A C 1
ATOM 1491 O O . ASP A 1 198 ? 4.414 8.891 9.469 1 89.88 198 ASP A O 1
ATOM 1495 N N . GLY A 1 199 ? 2.654 7.676 10.156 1 84.75 199 GLY A N 1
ATOM 1496 C CA . GLY A 1 199 ? 3.188 6.414 9.664 1 84.75 199 GLY A CA 1
ATOM 1497 C C . GLY A 1 199 ? 3.129 5.301 10.695 1 84.75 199 GLY A C 1
ATOM 1498 O O . GLY A 1 199 ? 2.35 4.355 10.555 1 84.75 199 GLY A O 1
ATOM 1499 N N . SER A 1 200 ? 3.822 5.492 11.797 1 85.94 200 SER A N 1
ATOM 1500 C CA . SER A 1 200 ? 3.811 4.512 12.875 1 85.94 200 SER A CA 1
ATOM 1501 C C . SER A 1 200 ? 2.592 4.691 13.773 1 85.94 200 SER A C 1
ATOM 1503 O O . SER A 1 200 ? 2.035 5.789 13.867 1 85.94 200 SER A O 1
ATOM 1505 N N . ILE A 1 201 ? 2.219 3.629 14.352 1 87.38 201 ILE A N 1
ATOM 1506 C CA . ILE A 1 201 ? 1.121 3.709 15.305 1 87.38 201 ILE A CA 1
ATOM 1507 C C . ILE A 1 201 ? 1.581 3.184 16.672 1 87.38 201 ILE A C 1
ATOM 1509 O O . ILE A 1 201 ? 2.59 2.479 16.75 1 87.38 201 ILE A O 1
ATOM 1513 N N . LYS A 1 202 ? 0.854 3.588 17.656 1 87.31 202 LYS A N 1
ATOM 1514 C CA . LYS A 1 202 ? 1.096 3.154 19.031 1 87.31 202 LYS A CA 1
ATOM 1515 C C . LYS A 1 202 ? -0.191 2.66 19.688 1 87.31 202 LYS A C 1
ATOM 1517 O O . LYS A 1 202 ? -1.281 3.139 19.359 1 87.31 202 LYS A O 1
ATOM 1522 N N . ALA A 1 203 ? 0.089 1.765 20.594 1 87.88 203 ALA A N 1
ATOM 1523 C CA . ALA A 1 203 ? -1.073 1.188 21.266 1 87.88 203 ALA A CA 1
ATOM 1524 C C . ALA A 1 203 ? -1.708 2.193 22.219 1 87.88 203 ALA A C 1
ATOM 1526 O O . ALA A 1 203 ? -1.015 2.811 23.031 1 87.88 203 ALA A O 1
ATOM 1527 N N . LEU A 1 204 ? -2.961 2.352 22.047 1 88.38 204 LEU A N 1
ATOM 1528 C CA . LEU A 1 204 ? -3.787 3.111 22.984 1 88.38 204 LEU A CA 1
ATOM 1529 C C . LEU A 1 204 ? -4.797 2.205 23.672 1 88.38 204 LEU A C 1
ATOM 1531 O O . LEU A 1 204 ? -5.379 1.317 23.047 1 88.38 204 LEU A O 1
ATOM 1535 N N . ARG A 1 205 ? -4.996 2.496 24.891 1 88.75 205 ARG A N 1
ATOM 1536 C CA . ARG A 1 205 ? -6 1.711 25.594 1 88.75 205 ARG A CA 1
ATOM 1537 C C . ARG A 1 205 ? -7.398 2.01 25.078 1 88.75 205 ARG A C 1
ATOM 1539 O O . ARG A 1 205 ? -7.773 3.174 24.922 1 88.75 205 ARG A O 1
ATOM 1546 N N . ASP A 1 206 ? -8.117 0.934 24.797 1 89.31 206 ASP A N 1
ATOM 1547 C CA . ASP A 1 206 ? -9.492 1.086 24.328 1 89.31 206 ASP A CA 1
ATOM 1548 C C . ASP A 1 206 ? -10.383 1.691 25.406 1 89.31 206 ASP A C 1
ATOM 1550 O O . ASP A 1 206 ? -10.391 1.224 26.547 1 89.31 206 ASP A O 1
ATOM 1554 N N . PRO A 1 207 ? -11.102 2.676 25.016 1 84.31 207 PRO A N 1
ATOM 1555 C CA . PRO A 1 207 ? -11.859 3.373 26.062 1 84.31 207 PRO A CA 1
ATOM 1556 C C . PRO A 1 207 ? -13.023 2.545 26.594 1 84.31 207 PRO A C 1
ATOM 1558 O O . PRO A 1 207 ? -13.523 2.811 27.688 1 84.31 207 PRO A O 1
ATOM 1561 N N . THR A 1 208 ? -13.445 1.583 25.875 1 85.81 208 THR A N 1
ATOM 1562 C CA . THR A 1 208 ? -14.609 0.793 26.266 1 85.81 208 THR A CA 1
ATOM 1563 C C . THR A 1 208 ? -14.172 -0.475 27 1 85.81 208 THR A C 1
ATOM 1565 O O . THR A 1 208 ? -14.695 -0.787 28.078 1 85.81 208 THR A O 1
ATOM 1568 N N . THR A 1 209 ? -13.141 -1.128 26.5 1 88.5 209 THR A N 1
ATOM 1569 C CA . THR A 1 209 ? -12.797 -2.436 27.047 1 88.5 209 THR A CA 1
ATOM 1570 C C . THR A 1 209 ? -11.547 -2.348 27.922 1 88.5 209 THR A C 1
ATOM 1572 O O . THR A 1 209 ? -11.281 -3.242 28.734 1 88.5 209 THR A O 1
ATOM 1575 N N . GLY A 1 210 ? -10.758 -1.383 27.734 1 87.25 210 GLY A N 1
ATOM 1576 C CA . GLY A 1 210 ? -9.5 -1.249 28.453 1 87.25 210 GLY A CA 1
ATOM 1577 C C . GLY A 1 210 ? -8.367 -2.045 27.812 1 87.25 210 GLY A C 1
ATOM 1578 O O . GLY A 1 210 ? -7.223 -1.97 28.266 1 87.25 210 GLY A O 1
ATOM 1579 N N . GLU A 1 211 ? -8.695 -2.752 26.812 1 88.44 211 GLU A N 1
ATOM 1580 C CA . GLU A 1 211 ? -7.672 -3.543 26.141 1 88.44 211 GLU A CA 1
ATOM 1581 C C . GLU A 1 211 ? -6.676 -2.648 25.406 1 88.44 211 GLU A C 1
ATOM 1583 O O . GLU A 1 211 ? -7.035 -1.564 24.938 1 88.44 211 GLU A O 1
ATOM 1588 N N . LEU A 1 212 ? -5.512 -3.139 25.391 1 87 212 LEU A N 1
ATOM 1589 C CA . LEU A 1 212 ? -4.504 -2.389 24.641 1 87 212 LEU A CA 1
ATOM 1590 C C . LEU A 1 212 ? -4.734 -2.52 23.141 1 87 212 LEU A C 1
ATOM 1592 O O . LEU A 1 212 ? -4.941 -3.625 22.625 1 87 212 LEU A O 1
ATOM 1596 N N . GLY A 1 213 ? -4.688 -1.387 22.531 1 85.88 213 GLY A N 1
ATOM 1597 C CA . GLY A 1 213 ? -4.816 -1.362 21.078 1 85.88 213 GLY A CA 1
ATOM 1598 C C . GLY A 1 213 ? -3.598 -1.908 20.359 1 85.88 213 GLY A C 1
ATOM 1599 O O . GLY A 1 213 ? -2.768 -2.59 20.969 1 85.88 213 GLY A O 1
ATOM 1600 N N . PHE A 1 214 ? -3.514 -1.627 19.156 1 84.12 214 PHE A N 1
ATOM 1601 C CA . PHE A 1 214 ? -2.451 -2.178 18.328 1 84.12 214 PHE A CA 1
ATOM 1602 C C . PHE A 1 214 ? -1.246 -1.247 18.297 1 84.12 214 PHE A C 1
ATOM 1604 O O . PHE A 1 214 ? -1.397 -0.029 18.188 1 84.12 214 PHE A O 1
ATOM 1611 N N . ALA A 1 215 ? -0.005 -1.828 18.328 1 84.19 215 ALA A N 1
ATOM 1612 C CA . ALA A 1 215 ? 1.218 -1.037 18.438 1 84.19 215 ALA A CA 1
ATOM 1613 C C . ALA A 1 215 ? 1.925 -0.938 17.094 1 84.19 215 ALA A C 1
ATOM 1615 O O . ALA A 1 215 ? 2.9 -0.198 16.953 1 84.19 215 ALA A O 1
ATOM 1616 N N . ASP A 1 216 ? 1.439 -1.719 16.188 1 88.19 216 ASP A N 1
ATOM 1617 C CA . ASP A 1 216 ? 2.031 -1.74 14.844 1 88.19 216 ASP A CA 1
ATOM 1618 C C . ASP A 1 216 ? 1.017 -2.201 13.805 1 88.19 216 ASP A C 1
ATOM 1620 O O . ASP A 1 216 ? -0.068 -2.674 14.148 1 88.19 216 ASP A O 1
ATOM 1624 N N . TRP A 1 217 ? 1.404 -1.931 12.555 1 86 217 TRP A N 1
ATOM 1625 C CA . TRP A 1 217 ? 0.549 -2.371 11.453 1 86 217 TRP A CA 1
ATOM 1626 C C . TRP A 1 217 ? 0.69 -3.873 11.227 1 86 217 TRP A C 1
ATOM 1628 O O . TRP A 1 217 ? 1.101 -4.305 10.148 1 86 217 TRP A O 1
ATOM 1638 N N . SER A 1 218 ? 0.258 -4.633 12.188 1 82.56 218 SER A N 1
ATOM 1639 C CA . SER A 1 218 ? 0.327 -6.086 12.062 1 82.56 218 SER A CA 1
ATOM 1640 C C . SER A 1 218 ? -0.671 -6.602 11.031 1 82.56 218 SER A C 1
ATOM 1642 O O . SER A 1 218 ? -1.644 -5.914 10.703 1 82.56 218 SER A O 1
ATOM 1644 N N . PHE A 1 219 ? -0.404 -7.812 10.547 1 82.25 219 PHE A N 1
ATOM 1645 C CA . PHE A 1 219 ? -1.312 -8.438 9.602 1 82.25 219 PHE A CA 1
ATOM 1646 C C . PHE A 1 219 ? -2.717 -8.555 10.18 1 82.25 219 PHE A C 1
ATOM 1648 O O . PHE A 1 219 ? -3.707 -8.367 9.469 1 82.25 219 PHE A O 1
ATOM 1655 N N . ASP A 1 220 ? -2.797 -8.781 11.445 1 82.38 220 ASP A N 1
ATOM 1656 C CA . ASP A 1 220 ? -4.082 -8.898 12.125 1 82.38 220 ASP A CA 1
ATOM 1657 C C . ASP A 1 220 ? -4.848 -7.582 12.086 1 82.38 220 ASP A C 1
ATOM 1659 O O . ASP A 1 220 ? -6.059 -7.562 11.844 1 82.38 220 ASP A O 1
ATOM 1663 N N . VAL A 1 221 ? -4.152 -6.543 12.312 1 85.31 221 VAL A N 1
ATOM 1664 C CA . VAL A 1 221 ? -4.773 -5.223 12.312 1 85.31 221 VAL A CA 1
ATOM 1665 C C . VAL A 1 221 ? -5.223 -4.867 10.898 1 85.31 221 VAL A C 1
ATOM 1667 O O . VAL A 1 221 ? -6.332 -4.367 10.695 1 85.31 221 VAL A O 1
ATOM 1670 N N . ILE A 1 222 ? -4.406 -5.145 9.992 1 88.88 222 ILE A N 1
ATOM 1671 C CA . ILE A 1 222 ? -4.703 -4.859 8.586 1 88.88 222 ILE A CA 1
ATOM 1672 C C . ILE A 1 222 ? -5.93 -5.652 8.148 1 88.88 222 ILE A C 1
ATOM 1674 O O . ILE A 1 222 ? -6.801 -5.125 7.453 1 88.88 222 ILE A O 1
ATOM 1678 N N . LYS A 1 223 ? -6.004 -6.84 8.602 1 86.62 223 LYS A N 1
ATOM 1679 C CA . LYS A 1 223 ? -7.137 -7.699 8.273 1 86.62 223 LYS A CA 1
ATOM 1680 C C . LYS A 1 223 ? -8.438 -7.133 8.828 1 86.62 223 LYS A C 1
ATOM 1682 O O . LYS A 1 223 ? -9.453 -7.09 8.125 1 86.62 223 LYS A O 1
ATOM 1687 N N . LYS A 1 224 ? -8.422 -6.73 10.047 1 89.44 224 LYS A N 1
ATOM 1688 C CA . LYS A 1 224 ? -9.625 -6.227 10.695 1 89.44 224 LYS A CA 1
ATOM 1689 C C . LYS A 1 224 ? -10.102 -4.934 10.047 1 89.44 224 LYS A C 1
ATOM 1691 O O . LYS A 1 224 ? -11.289 -4.793 9.719 1 89.44 224 LYS A O 1
ATOM 1696 N N . ALA A 1 225 ? -9.18 -4.031 9.844 1 92.25 225 ALA A N 1
ATOM 1697 C CA . ALA A 1 225 ? -9.539 -2.787 9.172 1 92.25 225 ALA A CA 1
ATOM 1698 C C . ALA A 1 225 ? -10 -3.055 7.742 1 92.25 225 ALA A C 1
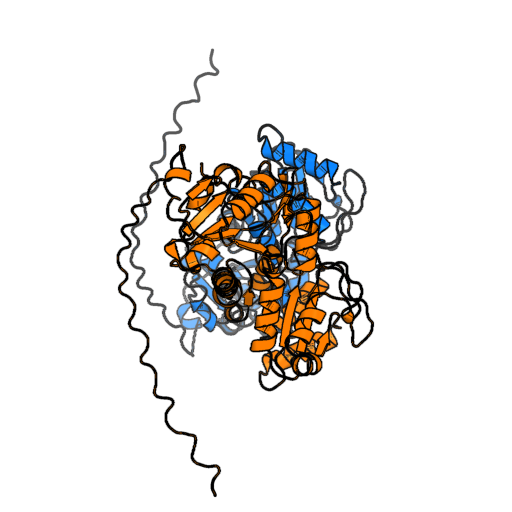ATOM 1700 O O . ALA A 1 225 ? -10.977 -2.463 7.277 1 92.25 225 ALA A O 1
ATOM 1701 N N . GLY A 1 226 ? -9.297 -3.922 7.137 1 89.44 226 GLY A N 1
ATOM 1702 C CA . GLY A 1 226 ? -9.664 -4.297 5.781 1 89.44 226 GLY A CA 1
ATOM 1703 C C . GLY A 1 226 ? -11.062 -4.871 5.68 1 89.44 226 GLY A C 1
ATOM 1704 O O . GLY A 1 226 ? -11.766 -4.633 4.695 1 89.44 226 GLY A O 1
ATOM 1705 N N . TYR A 1 227 ? -11.43 -5.613 6.641 1 89.19 227 TYR A N 1
ATOM 1706 C CA . TYR A 1 227 ? -12.781 -6.176 6.672 1 89.19 227 TYR A CA 1
ATOM 1707 C C . TYR A 1 227 ? -13.828 -5.074 6.73 1 89.19 227 TYR A C 1
ATOM 1709 O O . TYR A 1 227 ? -14.797 -5.086 5.961 1 89.19 227 TYR A O 1
ATOM 1717 N N . LEU A 1 228 ? -13.617 -4.152 7.582 1 93.62 228 LEU A N 1
ATOM 1718 C CA . LEU A 1 228 ? -14.555 -3.043 7.715 1 93.62 228 LEU A CA 1
ATOM 1719 C C . LEU A 1 228 ? -14.648 -2.258 6.41 1 93.62 228 LEU A C 1
ATOM 1721 O O . LEU A 1 228 ? -15.75 -1.989 5.926 1 93.62 228 LEU A O 1
ATOM 1725 N N . LEU A 1 229 ? -13.57 -1.984 5.832 1 93 229 LEU A N 1
ATOM 1726 C CA . LEU A 1 229 ? -13.508 -1.148 4.637 1 93 229 LEU A CA 1
ATOM 1727 C C . LEU A 1 229 ? -14.109 -1.871 3.438 1 93 229 LEU A C 1
ATOM 1729 O O . LEU A 1 229 ? -14.805 -1.258 2.623 1 93 229 LEU A O 1
ATOM 1733 N N . SER A 1 230 ? -13.867 -3.113 3.393 1 87.5 230 SER A N 1
ATOM 1734 C CA . SER A 1 230 ? -14.398 -3.898 2.281 1 87.5 230 SER A CA 1
ATOM 1735 C C . SER A 1 230 ? -15.906 -4.07 2.391 1 87.5 230 SER A C 1
ATOM 1737 O O . SER A 1 230 ? -16.562 -4.477 1.429 1 87.5 230 SER A O 1
ATOM 1739 N N . HIS A 1 231 ? -16.484 -3.787 3.539 1 88.94 231 HIS A N 1
ATOM 1740 C CA . HIS A 1 231 ? -17.922 -3.939 3.754 1 88.94 231 HIS A CA 1
ATOM 1741 C C . HIS A 1 231 ? -18.609 -2.584 3.828 1 88.94 231 HIS A C 1
ATOM 1743 O O . HIS A 1 231 ? -19.719 -2.477 4.359 1 88.94 231 HIS A O 1
ATOM 1749 N N . GLY A 1 232 ? -17.875 -1.592 3.418 1 92 232 GLY A N 1
ATOM 1750 C CA . GLY A 1 232 ? -18.578 -0.332 3.195 1 92 232 GLY A CA 1
ATOM 1751 C C . GLY A 1 232 ? -18.203 0.735 4.211 1 92 232 GLY A C 1
ATOM 1752 O O . GLY A 1 232 ? -18.703 1.86 4.145 1 92 232 GLY A O 1
ATOM 1753 N N . ALA A 1 233 ? -17.328 0.421 5.191 1 96.06 233 ALA A N 1
ATOM 1754 C CA . ALA A 1 233 ? -16.875 1.458 6.109 1 96.06 233 ALA A CA 1
ATOM 1755 C C . ALA A 1 233 ? -16.109 2.551 5.363 1 96.06 233 ALA A C 1
ATOM 1757 O O . ALA A 1 233 ? -15.539 2.305 4.297 1 96.06 233 ALA A O 1
ATOM 1758 N N . THR A 1 234 ? -16.141 3.781 5.91 1 97.25 234 THR A N 1
ATOM 1759 C CA . THR A 1 234 ? -15.406 4.906 5.34 1 97.25 234 THR A CA 1
ATOM 1760 C C . THR A 1 234 ? -14.023 5.031 5.98 1 97.25 234 THR A C 1
ATOM 1762 O O . THR A 1 234 ? -13.898 4.965 7.207 1 97.25 234 THR A O 1
ATOM 1765 N N . PHE A 1 235 ? -13.047 5.145 5.164 1 97.88 235 PHE A N 1
ATOM 1766 C CA . PHE A 1 235 ? -11.688 5.348 5.637 1 97.88 235 PHE A CA 1
ATOM 1767 C C . PHE A 1 235 ? -11.328 6.832 5.629 1 97.88 235 PHE A C 1
ATOM 1769 O O . PHE A 1 235 ? -11.477 7.508 4.609 1 97.88 235 PHE A O 1
ATOM 1776 N N . VAL A 1 236 ? -10.844 7.348 6.742 1 98.06 236 VAL A N 1
ATOM 1777 C CA . VAL A 1 236 ? -10.453 8.75 6.852 1 98.06 236 VAL A CA 1
ATOM 1778 C C . VAL A 1 236 ? -9.039 8.844 7.43 1 98.06 236 VAL A C 1
ATOM 1780 O O . VAL A 1 236 ? -8.773 8.32 8.516 1 98.06 236 VAL A O 1
ATOM 1783 N N . CYS A 1 237 ? -8.148 9.445 6.734 1 96.56 237 CYS A N 1
ATOM 1784 C CA . CYS A 1 237 ? -6.781 9.609 7.207 1 96.56 237 CYS A CA 1
ATOM 1785 C C . CYS A 1 237 ? -6.312 11.047 7.039 1 96.56 237 CYS A C 1
ATOM 1787 O O . CYS A 1 237 ? -6.957 11.844 6.352 1 96.56 237 CYS A O 1
ATOM 1789 N N . THR A 1 238 ? -5.223 11.375 7.691 1 94.75 238 THR A N 1
ATOM 1790 C CA . THR A 1 238 ? -4.738 12.75 7.73 1 94.75 238 THR A CA 1
ATOM 1791 C C . THR A 1 238 ? -4.004 13.109 6.441 1 94.75 238 THR A C 1
ATOM 1793 O O . THR A 1 238 ? -4.273 14.141 5.832 1 94.75 238 THR A O 1
ATOM 1796 N N . ALA A 1 239 ? -3.145 12.242 6.043 1 94.94 239 ALA A N 1
ATOM 1797 C CA . ALA A 1 239 ? -2.256 12.625 4.949 1 94.94 239 ALA A CA 1
ATOM 1798 C C . ALA A 1 239 ? -1.821 11.398 4.148 1 94.94 239 ALA A C 1
ATOM 1800 O O . ALA A 1 239 ? -2.021 10.258 4.586 1 94.94 239 ALA A O 1
ATOM 1801 N N . GLU A 1 240 ? -1.22 11.656 2.949 1 92.62 240 GLU A N 1
ATOM 1802 C CA . GLU A 1 240 ? -0.754 10.578 2.09 1 92.62 240 GLU A CA 1
ATOM 1803 C C . GLU A 1 240 ? 0.723 10.742 1.743 1 92.62 240 GLU A C 1
ATOM 1805 O O . GLU A 1 240 ? 1.168 10.312 0.677 1 92.62 240 GLU A O 1
ATOM 1810 N N . ASP A 1 241 ? 1.456 11.469 2.619 1 91.75 241 ASP A N 1
ATOM 1811 C CA . ASP A 1 241 ? 2.902 11.523 2.424 1 91.75 241 ASP A CA 1
ATOM 1812 C C . ASP A 1 241 ? 3.506 10.125 2.375 1 91.75 241 ASP A C 1
ATOM 1814 O O . ASP A 1 241 ? 3.344 9.344 3.311 1 91.75 241 ASP A O 1
ATOM 1818 N N . SER A 1 242 ? 4.176 9.852 1.325 1 88.12 242 SER A N 1
ATOM 1819 C CA . SER A 1 242 ? 4.719 8.508 1.149 1 88.12 242 SER A CA 1
ATOM 1820 C C . SER A 1 242 ? 5.836 8.234 2.148 1 88.12 242 SER A C 1
ATOM 1822 O O . SER A 1 242 ? 5.914 7.137 2.709 1 88.12 242 SER A O 1
ATOM 1824 N N . PHE A 1 243 ? 6.707 9.18 2.287 1 86.19 243 PHE A N 1
ATOM 1825 C CA . PHE A 1 243 ? 7.832 9.031 3.203 1 86.19 243 PHE A CA 1
ATOM 1826 C C . PHE A 1 243 ? 8.336 10.398 3.664 1 86.19 243 PHE A C 1
ATOM 1828 O O . PHE A 1 243 ? 8.008 11.422 3.064 1 86.19 243 PHE A O 1
ATOM 1835 N N . ASN A 1 244 ? 8.984 10.289 4.758 1 76.06 244 ASN A N 1
ATOM 1836 C CA . ASN A 1 244 ? 9.742 11.43 5.262 1 76.06 244 ASN A CA 1
ATOM 1837 C C . ASN A 1 244 ? 11.242 11.219 5.102 1 76.06 244 ASN A C 1
ATOM 1839 O O . ASN A 1 244 ? 11.734 10.094 5.234 1 76.06 244 ASN A O 1
ATOM 1843 N N . VAL A 1 245 ? 11.922 12.195 4.586 1 69.75 245 VAL A N 1
ATOM 1844 C CA . VAL A 1 245 ? 13.359 12.023 4.414 1 69.75 245 VAL A CA 1
ATOM 1845 C C . VAL A 1 245 ? 14.07 12.258 5.742 1 69.75 245 VAL A C 1
ATOM 1847 O O . VAL A 1 245 ? 13.656 13.109 6.535 1 69.75 245 VAL A O 1
ATOM 1850 N N . ARG A 1 246 ? 15.07 11.352 5.984 1 69 246 ARG A N 1
ATOM 1851 C CA . ARG A 1 246 ? 15.922 11.5 7.16 1 69 246 ARG A CA 1
ATOM 1852 C C . ARG A 1 246 ? 17.266 12.117 6.781 1 69 246 ARG A C 1
ATOM 1854 O O . ARG A 1 246 ? 17.641 12.125 5.609 1 69 246 ARG A O 1
ATOM 1861 N N . PRO A 1 247 ? 17.812 12.688 7.777 1 61.34 247 PRO A N 1
ATOM 1862 C CA . PRO A 1 247 ? 19.109 13.312 7.508 1 61.34 247 PRO A CA 1
ATOM 1863 C C . PRO A 1 247 ? 20.078 12.359 6.816 1 61.34 247 PRO A C 1
ATOM 1865 O O . PRO A 1 247 ? 20.906 12.797 6.016 1 61.34 247 PRO A O 1
ATOM 1868 N N . ASP A 1 248 ? 19.922 11.086 7.133 1 64.12 248 ASP A N 1
ATOM 1869 C CA . ASP A 1 248 ? 20.875 10.148 6.555 1 64.12 248 ASP A CA 1
ATOM 1870 C C . ASP A 1 248 ? 20.375 9.617 5.211 1 64.12 248 ASP A C 1
ATOM 1872 O O . ASP A 1 248 ? 20.938 8.664 4.668 1 64.12 248 ASP A O 1
ATOM 1876 N N . GLY A 1 249 ? 19.344 10.375 4.684 1 63.94 249 GLY A N 1
ATOM 1877 C CA . GLY A 1 249 ? 18.844 10.016 3.367 1 63.94 249 GLY A CA 1
ATOM 1878 C C . GLY A 1 249 ? 17.906 8.82 3.387 1 63.94 249 GLY A C 1
ATOM 1879 O O . GLY A 1 249 ? 17.516 8.32 2.332 1 63.94 249 GLY A O 1
ATOM 1880 N N . TRP A 1 250 ? 17.594 8.414 4.637 1 68.88 250 TRP A N 1
ATOM 1881 C CA . TRP A 1 250 ? 16.719 7.25 4.777 1 68.88 250 TRP A CA 1
ATOM 1882 C C . TRP A 1 250 ? 15.25 7.66 4.719 1 68.88 250 TRP A C 1
ATOM 1884 O O . TRP A 1 250 ? 14.812 8.539 5.465 1 68.88 250 TRP A O 1
ATOM 1894 N N . PRO A 1 251 ? 14.531 7.039 3.746 1 73.75 251 PRO A N 1
ATOM 1895 C CA . PRO A 1 251 ? 13.094 7.32 3.777 1 73.75 251 PRO A CA 1
ATOM 1896 C C . PRO A 1 251 ? 12.398 6.707 4.992 1 73.75 251 PRO A C 1
ATOM 1898 O O . PRO A 1 251 ? 12.664 5.555 5.344 1 73.75 251 PRO A O 1
ATOM 1901 N N . LEU A 1 252 ? 11.75 7.516 5.75 1 81.44 252 LEU A N 1
ATOM 1902 C CA . LEU A 1 252 ? 10.859 7.035 6.805 1 81.44 252 LEU A CA 1
ATOM 1903 C C . LEU A 1 252 ? 9.438 6.875 6.285 1 81.44 252 LEU A C 1
ATOM 1905 O O . LEU A 1 252 ? 8.859 7.824 5.75 1 81.44 252 LEU A O 1
ATOM 1909 N N . PRO A 1 253 ? 8.891 5.652 6.43 1 88.5 253 PRO A N 1
ATOM 1910 C CA . PRO A 1 253 ? 7.539 5.449 5.91 1 88.5 253 PRO A CA 1
ATOM 1911 C C . PRO A 1 253 ? 6.535 6.457 6.461 1 88.5 253 PRO A C 1
ATOM 1913 O O . PRO A 1 253 ? 6.527 6.734 7.664 1 88.5 253 PRO A O 1
ATOM 1916 N N . GLY A 1 254 ? 5.773 7.031 5.625 1 90.5 254 GLY A N 1
ATOM 1917 C CA . GLY A 1 254 ? 4.723 7.969 5.988 1 90.5 254 GLY A CA 1
ATOM 1918 C C . GLY A 1 254 ? 3.338 7.355 5.953 1 90.5 254 GLY A C 1
ATOM 1919 O O . GLY A 1 254 ? 3.191 6.156 5.707 1 90.5 254 GLY A O 1
ATOM 1920 N N . PRO A 1 255 ? 2.377 8.172 6.238 1 91.75 255 PRO A N 1
ATOM 1921 C CA . PRO A 1 255 ? 1.009 7.648 6.27 1 91.75 255 PRO A CA 1
ATOM 1922 C C . PRO A 1 255 ? 0.522 7.195 4.895 1 91.75 255 PRO A C 1
ATOM 1924 O O . PRO A 1 255 ? -0.424 6.41 4.801 1 91.75 255 PRO A O 1
ATOM 1927 N N . GLY A 1 256 ? 1.135 7.695 3.9 1 93.69 256 GLY A N 1
ATOM 1928 C CA . GLY A 1 256 ? 0.735 7.344 2.547 1 93.69 256 GLY A CA 1
ATOM 1929 C C . GLY A 1 256 ? 0.841 5.859 2.26 1 93.69 256 GLY A C 1
ATOM 1930 O O . GLY A 1 256 ? 0.127 5.336 1.402 1 93.69 256 GLY A O 1
ATOM 1931 N N . ILE A 1 257 ? 1.762 5.148 2.893 1 92.06 257 ILE A N 1
ATOM 1932 C CA . ILE A 1 257 ? 1.921 3.723 2.637 1 92.06 257 ILE A CA 1
ATOM 1933 C C . ILE A 1 257 ? 0.708 2.965 3.17 1 92.06 257 ILE A C 1
ATOM 1935 O O . ILE A 1 257 ? 0.305 1.946 2.604 1 92.06 257 ILE A O 1
ATOM 1939 N N . ILE A 1 258 ? 0.109 3.492 4.211 1 91 258 ILE A N 1
ATOM 1940 C CA . ILE A 1 258 ? -1.079 2.875 4.789 1 91 258 ILE A CA 1
ATOM 1941 C C . ILE A 1 258 ? -2.283 3.119 3.883 1 91 258 ILE A C 1
ATOM 1943 O O . ILE A 1 258 ? -3.086 2.215 3.646 1 91 258 ILE A O 1
ATOM 1947 N N . VAL A 1 259 ? -2.346 4.293 3.396 1 94.12 259 VAL A N 1
ATOM 1948 C CA . VAL A 1 259 ? -3.422 4.633 2.471 1 94.12 259 VAL A CA 1
ATOM 1949 C C . VAL A 1 259 ? -3.34 3.744 1.233 1 94.12 259 VAL A C 1
ATOM 1951 O O . VAL A 1 259 ? -4.352 3.186 0.795 1 94.12 259 VAL A O 1
ATOM 1954 N N . ALA A 1 260 ? -2.135 3.609 0.764 1 94.12 260 ALA A N 1
ATOM 1955 C CA . ALA A 1 260 ? -1.93 2.779 -0.42 1 94.12 260 ALA A CA 1
ATOM 1956 C C . ALA A 1 260 ? -2.326 1.331 -0.151 1 94.12 260 ALA A C 1
ATOM 1958 O O . ALA A 1 260 ? -2.955 0.687 -0.992 1 94.12 260 ALA A O 1
ATOM 1959 N N . LEU A 1 261 ? -1.928 0.872 0.949 1 93 261 LEU A N 1
ATOM 1960 C CA . LEU A 1 261 ? -2.238 -0.491 1.368 1 93 261 LEU A CA 1
ATOM 1961 C C . LEU A 1 261 ? -3.746 -0.719 1.402 1 93 261 LEU A C 1
ATOM 1963 O O . LEU A 1 261 ? -4.254 -1.642 0.76 1 93 261 LEU A O 1
ATOM 1967 N N . PHE A 1 262 ? -4.496 0.122 2.035 1 93.25 262 PHE A N 1
ATOM 1968 C CA . PHE A 1 262 ? -5.934 -0.082 2.184 1 93.25 262 PHE A CA 1
ATOM 1969 C C . PHE A 1 262 ? -6.656 0.171 0.867 1 93.25 262 PHE A C 1
ATOM 1971 O O . PHE A 1 262 ? -7.641 -0.499 0.555 1 93.25 262 PHE A O 1
ATOM 1978 N N . ARG A 1 263 ? -6.211 1.142 0.132 1 93.88 263 ARG A N 1
ATOM 1979 C CA . ARG A 1 263 ? -6.785 1.369 -1.19 1 93.88 263 ARG A CA 1
ATOM 1980 C C . ARG A 1 263 ? -6.703 0.11 -2.047 1 93.88 263 ARG A C 1
ATOM 1982 O O . ARG A 1 263 ? -7.652 -0.226 -2.76 1 93.88 263 ARG A O 1
ATOM 1989 N N . THR A 1 264 ? -5.59 -0.554 -1.94 1 92.44 264 THR A N 1
ATOM 1990 C CA . THR A 1 264 ? -5.359 -1.773 -2.707 1 92.44 264 THR A CA 1
ATOM 1991 C C . THR A 1 264 ? -6.211 -2.92 -2.168 1 92.44 264 THR A C 1
ATOM 1993 O O . THR A 1 264 ? -6.707 -3.746 -2.936 1 92.44 264 THR A O 1
ATOM 1996 N N . LEU A 1 265 ? -6.387 -2.977 -0.918 1 91.25 265 LEU A N 1
ATOM 1997 C CA . LEU A 1 265 ? -7.07 -4.082 -0.255 1 91.25 265 LEU A CA 1
ATOM 1998 C C . LEU A 1 265 ? -8.57 -4.031 -0.525 1 91.25 265 LEU A C 1
ATOM 2000 O O . LEU A 1 265 ? -9.25 -5.062 -0.47 1 91.25 265 LEU A O 1
ATOM 2004 N N . MET A 1 266 ? -9.086 -2.889 -0.902 1 88.44 266 MET A N 1
ATOM 2005 C CA . MET A 1 266 ? -10.516 -2.721 -1.148 1 88.44 266 MET A CA 1
ATOM 2006 C C . MET A 1 266 ? -10.852 -2.98 -2.613 1 88.44 266 MET A C 1
ATOM 2008 O O . MET A 1 266 ? -9.992 -2.832 -3.486 1 88.44 266 MET A O 1
ATOM 2012 N N . TYR A 1 267 ? -12.133 -3.396 -2.799 1 86.62 267 TYR A N 1
ATOM 2013 C CA . TYR A 1 267 ? -12.641 -3.373 -4.168 1 86.62 267 TYR A CA 1
ATOM 2014 C C . TYR A 1 267 ? -12.617 -1.956 -4.73 1 86.62 267 TYR A C 1
ATOM 2016 O O . TYR A 1 267 ? -12.82 -0.987 -3.992 1 86.62 267 TYR A O 1
ATOM 2024 N N . PRO A 1 268 ? -12.422 -1.879 -6.012 1 87.06 268 PRO A N 1
ATOM 2025 C CA . PRO A 1 268 ? -12.266 -0.546 -6.598 1 87.06 268 PRO A CA 1
ATOM 2026 C C . PRO A 1 268 ? -13.484 0.341 -6.383 1 87.06 268 PRO A C 1
ATOM 2028 O O . PRO A 1 268 ? -13.359 1.563 -6.273 1 87.06 268 PRO A O 1
ATOM 2031 N N . ASP A 1 269 ? -14.625 -0.183 -6.297 1 86.94 269 ASP A N 1
ATOM 2032 C CA . ASP A 1 269 ? -15.828 0.624 -6.113 1 86.94 269 ASP A CA 1
ATOM 2033 C C . ASP A 1 269 ? -15.891 1.191 -4.695 1 86.94 269 ASP A C 1
ATOM 2035 O O . ASP A 1 269 ? -16.625 2.152 -4.441 1 86.94 269 ASP A O 1
ATOM 2039 N N . GLY A 1 270 ? -15.141 0.629 -3.791 1 89 270 GLY A N 1
ATOM 2040 C CA . GLY A 1 270 ? -15.094 1.114 -2.42 1 89 270 GLY A CA 1
ATOM 2041 C C . GLY A 1 270 ? -14.156 2.291 -2.236 1 89 270 GLY A C 1
ATOM 2042 O O . GLY A 1 270 ? -14.18 2.955 -1.197 1 89 270 GLY A O 1
ATOM 2043 N N . ASN A 1 271 ? -13.352 2.578 -3.248 1 90.62 271 ASN A N 1
ATOM 2044 C CA . ASN A 1 271 ? -12.336 3.619 -3.104 1 90.62 271 ASN A CA 1
ATOM 2045 C C . ASN A 1 271 ? -12.969 5.004 -2.986 1 90.62 271 ASN A C 1
ATOM 2047 O O . ASN A 1 271 ? -12.32 5.953 -2.543 1 90.62 271 ASN A O 1
ATOM 2051 N N . ALA A 1 272 ? -14.195 5.102 -3.35 1 91.94 272 ALA A N 1
ATOM 2052 C CA . ALA A 1 272 ? -14.922 6.359 -3.18 1 91.94 272 ALA A CA 1
ATOM 2053 C C . ALA A 1 272 ? -15.102 6.688 -1.701 1 91.94 272 ALA A C 1
ATOM 2055 O O . ALA A 1 272 ? -15.375 7.84 -1.345 1 91.94 272 ALA A O 1
ATOM 2056 N N . ASN A 1 273 ? -14.922 5.668 -0.858 1 94.81 273 ASN A N 1
ATOM 2057 C CA . ASN A 1 273 ? -15.102 5.844 0.579 1 94.81 273 ASN A CA 1
ATOM 2058 C C . ASN A 1 273 ? -13.781 6.117 1.283 1 94.81 273 ASN A C 1
ATOM 2060 O O . ASN A 1 273 ? -13.695 6.035 2.51 1 94.81 273 ASN A O 1
ATOM 2064 N N . LEU A 1 274 ? -12.734 6.359 0.609 1 96.62 274 LEU A N 1
ATOM 2065 C CA . LEU A 1 274 ? -11.438 6.695 1.183 1 96.62 274 LEU A CA 1
ATOM 2066 C C . LEU A 1 274 ? -11.156 8.188 1.064 1 96.62 274 LEU A C 1
ATOM 2068 O O . LEU A 1 274 ? -11.141 8.734 -0.041 1 96.62 274 LEU A O 1
ATOM 2072 N N . HIS A 1 275 ? -10.922 8.852 2.242 1 97.69 275 HIS A N 1
ATOM 2073 C CA . HIS A 1 275 ? -10.766 10.305 2.258 1 97.69 275 HIS A CA 1
ATOM 2074 C C . HIS A 1 275 ? -9.492 10.711 2.984 1 97.69 275 HIS A C 1
ATOM 2076 O O . HIS A 1 275 ? -9.172 10.172 4.047 1 97.69 275 HIS A O 1
ATOM 2082 N N . VAL A 1 276 ? -8.805 11.656 2.43 1 97.88 276 VAL A N 1
ATOM 2083 C CA . VAL A 1 276 ? -7.59 12.234 2.994 1 97.88 276 VAL A CA 1
ATOM 2084 C C . VAL A 1 276 ? -7.781 13.727 3.223 1 97.88 276 VAL A C 1
ATOM 2086 O O . VAL A 1 276 ? -8.078 14.477 2.285 1 97.88 276 VAL A O 1
ATOM 2089 N N . CYS A 1 277 ? -7.492 14.188 4.426 1 98 277 CYS A N 1
ATOM 2090 C CA . CYS A 1 277 ? -7.902 15.531 4.824 1 98 277 CYS A CA 1
ATOM 2091 C C . CYS A 1 277 ? -6.746 16.516 4.691 1 98 277 CYS A C 1
ATOM 2093 O O . CYS A 1 277 ? -6.949 17.719 4.727 1 98 277 CYS A O 1
ATOM 2095 N N . GLY A 1 278 ? -5.535 16.016 4.543 1 97.94 278 GLY A N 1
ATOM 2096 C CA . GLY A 1 278 ? -4.367 16.891 4.492 1 97.94 278 GLY A CA 1
ATOM 2097 C C . GLY A 1 278 ? -4.074 17.422 3.1 1 97.94 278 GLY A C 1
ATOM 2098 O O . GLY A 1 278 ? -4.875 17.234 2.182 1 97.94 278 GLY A O 1
ATOM 2099 N N . LYS A 1 279 ? -2.9 18.094 2.977 1 97.75 279 LYS A N 1
ATOM 2100 C CA . LYS A 1 279 ? -2.475 18.672 1.699 1 97.75 279 LYS A CA 1
ATOM 2101 C C . LYS A 1 279 ? -2.422 17.594 0.613 1 97.75 279 LYS A C 1
ATOM 2103 O O . LYS A 1 279 ? -1.823 16.531 0.808 1 97.75 279 LYS A O 1
ATOM 2108 N N . GLY A 1 280 ? -3.049 17.953 -0.487 1 95.94 280 GLY A N 1
ATOM 2109 C CA . GLY A 1 280 ? -3.004 17.062 -1.637 1 95.94 280 GLY A CA 1
ATOM 2110 C C . GLY A 1 280 ? -4.102 16.016 -1.624 1 95.94 280 GLY A C 1
ATOM 2111 O O . GLY A 1 280 ? -4.344 15.344 -2.631 1 95.94 280 GLY A O 1
ATOM 2112 N N . GLY A 1 281 ? -4.781 15.812 -0.497 1 96.38 281 GLY A N 1
ATOM 2113 C CA . GLY A 1 281 ? -5.871 14.859 -0.395 1 96.38 281 GLY A CA 1
ATOM 2114 C C . GLY A 1 281 ? -7.152 15.336 -1.05 1 96.38 281 GLY A C 1
ATOM 2115 O O . GLY A 1 281 ? -7.273 16.516 -1.396 1 96.38 281 GLY A O 1
ATOM 2116 N N . ASP A 1 282 ? -8.094 14.406 -1.188 1 94.44 282 ASP A N 1
ATOM 2117 C CA . ASP A 1 282 ? -9.352 14.734 -1.844 1 94.44 282 ASP A CA 1
ATOM 2118 C C . ASP A 1 282 ? -10.148 15.75 -1.027 1 94.44 282 ASP A C 1
ATOM 2120 O O . ASP A 1 282 ? -10.906 16.547 -1.586 1 94.44 282 ASP A O 1
ATOM 2124 N N . LEU A 1 283 ? -9.961 15.719 0.272 1 93.5 283 LEU A N 1
ATOM 2125 C CA . LEU A 1 283 ? -10.656 16.672 1.131 1 93.5 283 LEU A CA 1
ATOM 2126 C C . LEU A 1 283 ? -9.711 17.797 1.574 1 93.5 283 LEU A C 1
ATOM 2128 O O . LEU A 1 283 ? -10.102 18.656 2.355 1 93.5 283 LEU A O 1
ATOM 2132 N N . GLY A 1 284 ? -8.516 17.719 1.109 1 94.25 284 GLY A N 1
ATOM 2133 C CA . GLY A 1 284 ? -7.496 18.656 1.527 1 94.25 284 GLY A CA 1
ATOM 2134 C C . GLY A 1 284 ? -7.836 20.094 1.18 1 94.25 284 GLY A C 1
ATOM 2135 O O . GLY A 1 284 ? -7.598 21 1.978 1 94.25 284 GLY A O 1
ATOM 2136 N N . ASN A 1 285 ? -8.344 20.328 0.019 1 94.19 285 ASN A N 1
ATOM 2137 C CA . ASN A 1 285 ? -8.688 21.688 -0.382 1 94.19 285 ASN A CA 1
ATOM 2138 C C . ASN A 1 285 ? -9.773 22.281 0.514 1 94.19 285 ASN A C 1
ATOM 2140 O O . ASN A 1 285 ? -9.594 23.359 1.069 1 94.19 285 ASN A O 1
ATOM 2144 N N . GLU A 1 286 ? -10.758 21.547 0.724 1 94.5 286 GLU A N 1
ATOM 2145 C CA . GLU A 1 286 ? -11.922 22.031 1.462 1 94.5 286 GLU A CA 1
ATOM 2146 C C . GLU A 1 286 ? -11.586 22.25 2.936 1 94.5 286 GLU A C 1
ATOM 2148 O O . GLU A 1 286 ? -11.945 23.281 3.516 1 94.5 286 GLU A O 1
ATOM 2153 N N . TYR A 1 287 ? -10.859 21.359 3.486 1 96.5 287 TYR A N 1
ATOM 2154 C CA . TYR A 1 287 ? -10.766 21.391 4.941 1 96.5 287 TYR A CA 1
ATOM 2155 C C . TYR A 1 287 ? -9.422 21.953 5.391 1 96.5 287 TYR A C 1
ATOM 2157 O O . TYR A 1 287 ? -9.297 22.453 6.508 1 96.5 287 TYR A O 1
ATOM 2165 N N . MET A 1 288 ? -8.445 21.812 4.574 1 97.81 288 MET A N 1
ATOM 2166 C CA . MET A 1 288 ? -7.145 22.297 5.031 1 97.81 288 MET A CA 1
ATOM 2167 C C . MET A 1 288 ? -6.762 23.594 4.32 1 97.81 288 MET A C 1
ATOM 2169 O O . MET A 1 288 ? -6.562 24.625 4.969 1 97.81 288 MET A O 1
ATOM 2173 N N . MET A 1 289 ? -6.789 23.656 3.023 1 98.56 289 MET A N 1
ATOM 2174 C CA . MET A 1 289 ? -6.316 24.812 2.275 1 98.56 289 MET A CA 1
ATOM 2175 C C . MET A 1 289 ? -7.25 26.016 2.469 1 98.56 289 MET A C 1
ATOM 2177 O O . MET A 1 289 ? -6.793 27.125 2.689 1 98.56 289 MET A O 1
ATOM 2181 N N . GLU A 1 290 ? -8.523 25.812 2.393 1 98.56 290 GLU A N 1
ATOM 2182 C CA . GLU A 1 290 ? -9.469 26.906 2.594 1 98.56 290 GLU A CA 1
ATOM 2183 C C . GLU A 1 290 ? -9.336 27.5 3.992 1 98.56 290 GLU A C 1
ATOM 2185 O O . GLU A 1 290 ? -9.422 28.719 4.168 1 98.56 290 GLU A O 1
ATOM 2190 N N . ARG A 1 291 ? -9.141 26.625 4.941 1 98.19 291 ARG A N 1
ATOM 2191 C CA . ARG A 1 291 ? -8.93 27.125 6.301 1 98.19 291 ARG A CA 1
ATOM 2192 C C . ARG A 1 291 ? -7.648 27.938 6.398 1 98.19 291 ARG A C 1
ATOM 2194 O O . ARG A 1 291 ? -7.617 28.969 7.059 1 98.19 291 ARG A O 1
ATOM 2201 N N . ALA A 1 292 ? -6.641 27.453 5.816 1 98.69 292 ALA A N 1
ATOM 2202 C CA . ALA A 1 292 ? -5.363 28.172 5.844 1 98.69 292 ALA A CA 1
ATOM 2203 C C . ALA A 1 292 ? -5.484 29.547 5.184 1 98.69 292 ALA A C 1
ATOM 2205 O O . ALA A 1 292 ? -4.961 30.531 5.699 1 98.69 292 ALA A O 1
ATOM 2206 N N . VAL A 1 293 ? -6.191 29.641 4.086 1 98.62 293 VAL A N 1
ATOM 2207 C CA . VAL A 1 293 ? -6.414 30.906 3.402 1 98.62 293 VAL A CA 1
ATOM 2208 C C . VAL A 1 293 ? -7.234 31.844 4.293 1 98.62 293 VAL A C 1
ATOM 2210 O O . VAL A 1 293 ? -6.945 33.031 4.379 1 98.62 293 VAL A O 1
ATOM 2213 N N . ALA A 1 294 ? -8.195 31.297 4.977 1 98.62 294 ALA A N 1
ATOM 2214 C CA . ALA A 1 294 ? -8.992 32.094 5.906 1 98.62 294 ALA A CA 1
ATOM 2215 C C . ALA A 1 294 ? -8.125 32.656 7.035 1 98.62 294 ALA A C 1
ATOM 2217 O O . ALA A 1 294 ? -8.328 33.781 7.484 1 98.62 294 ALA A O 1
ATOM 2218 N N . MET A 1 295 ? -7.223 31.891 7.445 1 98.69 295 MET A N 1
ATOM 2219 C CA . MET A 1 295 ? -6.309 32.312 8.5 1 98.69 295 MET A CA 1
ATOM 2220 C C . MET A 1 295 ? -5.434 33.469 8.016 1 98.69 295 MET A C 1
ATOM 2222 O O . MET A 1 295 ? -5.152 34.406 8.766 1 98.69 295 MET A O 1
ATOM 2226 N N . LEU A 1 296 ? -5.027 33.375 6.77 1 98.81 296 LEU A N 1
ATOM 2227 C CA . LEU A 1 296 ? -4.266 34.5 6.191 1 98.81 296 LEU A CA 1
ATOM 2228 C C . LEU A 1 296 ? -5.109 35.75 6.137 1 98.81 296 LEU A C 1
ATOM 2230 O O . LEU A 1 296 ? -4.617 36.844 6.441 1 98.81 296 LEU A O 1
ATOM 2234 N N . ARG A 1 297 ? -6.363 35.625 5.805 1 98.56 297 ARG A N 1
ATOM 2235 C CA . ARG A 1 297 ? -7.273 36.781 5.77 1 98.56 297 ARG A CA 1
ATOM 2236 C C . ARG A 1 297 ? -7.426 37.406 7.152 1 98.56 297 ARG A C 1
ATOM 2238 O O . ARG A 1 297 ? -7.434 38.625 7.285 1 98.56 297 ARG A O 1
ATOM 2245 N N . ALA A 1 298 ? -7.508 36.562 8.109 1 98.56 298 ALA A N 1
ATOM 2246 C CA . ALA A 1 298 ? -7.652 37.031 9.484 1 98.56 298 ALA A CA 1
ATOM 2247 C C . ALA A 1 298 ? -6.406 37.781 9.938 1 98.56 298 ALA A C 1
ATOM 2249 O O . ALA A 1 298 ? -6.469 38.594 10.859 1 98.56 298 ALA A O 1
ATOM 2250 N N . GLN A 1 299 ? -5.32 37.531 9.234 1 98.38 299 GLN A N 1
ATOM 2251 C CA . GLN A 1 299 ? -4.062 38.219 9.547 1 98.38 299 GLN A CA 1
ATOM 2252 C C . GLN A 1 299 ? -3.93 39.531 8.766 1 98.38 299 GLN A C 1
ATOM 2254 O O . GLN A 1 299 ? -2.922 40.219 8.883 1 98.38 299 GLN A O 1
ATOM 2259 N N . GLY A 1 300 ? -4.91 39.75 7.828 1 97.94 300 GLY A N 1
ATOM 2260 C CA . GLY A 1 300 ? -4.93 41.031 7.137 1 97.94 300 GLY A CA 1
ATOM 2261 C C . GLY A 1 300 ? -4.586 40.906 5.664 1 97.94 300 GLY A C 1
ATOM 2262 O O . GLY A 1 300 ? -4.43 41.938 4.977 1 97.94 300 GLY A O 1
ATOM 2263 N N . HIS A 1 301 ? -4.496 39.656 5.227 1 98.19 301 HIS A N 1
ATOM 2264 C CA . HIS A 1 301 ? -4.215 39.5 3.801 1 98.19 301 HIS A CA 1
ATOM 2265 C C . HIS A 1 301 ? -5.395 40 2.961 1 98.19 301 HIS A C 1
ATOM 2267 O O . HIS A 1 301 ? -6.512 39.469 3.105 1 98.19 301 HIS A O 1
ATOM 2273 N N . GLU A 1 302 ? -5.102 40.844 1.948 1 96.75 302 GLU A N 1
ATOM 2274 C CA . GLU A 1 302 ? -6.16 41.438 1.144 1 96.75 302 GLU A CA 1
ATOM 2275 C C . GLU A 1 302 ? -6.023 41.031 -0.326 1 96.75 302 GLU A C 1
ATOM 2277 O O . GLU A 1 302 ? -6.91 41.312 -1.134 1 96.75 302 GLU A O 1
ATOM 2282 N N . GLY A 1 303 ? -4.988 40.438 -0.693 1 96.06 303 GLY A N 1
ATOM 2283 C CA . GLY A 1 303 ? -4.758 40.094 -2.082 1 96.06 303 GLY A CA 1
ATOM 2284 C C . GLY A 1 303 ? -5.551 38.875 -2.52 1 96.06 303 GLY A C 1
ATOM 2285 O O . GLY A 1 303 ? -6.215 38.219 -1.701 1 96.06 303 GLY A O 1
ATOM 2286 N N . GLY A 1 304 ? -5.496 38.625 -3.826 1 96.94 304 GLY A N 1
ATOM 2287 C CA . GLY A 1 304 ? -6.113 37.438 -4.367 1 96.94 304 GLY A CA 1
ATOM 2288 C C . GLY A 1 304 ? -5.273 36.188 -4.152 1 96.94 304 GLY A C 1
ATOM 2289 O O . GLY A 1 304 ? -4.176 36.25 -3.598 1 96.94 304 GLY A O 1
ATOM 2290 N N . ARG A 1 305 ? -5.809 35.094 -4.531 1 97.44 305 ARG A N 1
ATOM 2291 C CA . ARG A 1 305 ? -5.141 33.781 -4.363 1 97.44 305 ARG A CA 1
ATOM 2292 C C . ARG A 1 305 ? -3.834 33.75 -5.148 1 97.44 305 ARG A C 1
ATOM 2294 O O . ARG A 1 305 ? -2.896 33.031 -4.766 1 97.44 305 ARG A O 1
ATOM 2301 N N . GLU A 1 306 ? -3.799 34.469 -6.234 1 95.12 306 GLU A N 1
ATOM 2302 C CA . GLU A 1 306 ? -2.613 34.5 -7.086 1 95.12 306 GLU A CA 1
ATOM 2303 C C . GLU A 1 306 ? -1.44 35.188 -6.367 1 95.12 306 GLU A C 1
ATOM 2305 O O . GLU A 1 306 ? -0.295 35.062 -6.809 1 95.12 306 GLU A O 1
ATOM 2310 N N . SER A 1 307 ? -1.711 35.875 -5.301 1 97.38 307 SER A N 1
ATOM 2311 C CA . SER A 1 307 ? -0.653 36.531 -4.543 1 97.38 307 SER A CA 1
ATOM 2312 C C . SER A 1 307 ? -0.223 35.688 -3.348 1 97.38 307 SER A C 1
ATOM 2314 O O . SER A 1 307 ? 0.653 36.094 -2.58 1 97.38 307 SER A O 1
ATOM 2316 N N . ILE A 1 308 ? -0.83 34.531 -3.119 1 98.38 308 ILE A N 1
ATOM 2317 C CA . ILE A 1 308 ? -0.474 33.562 -2.066 1 98.38 308 ILE A CA 1
ATOM 2318 C C . ILE A 1 308 ? 0.399 32.469 -2.645 1 98.38 308 ILE A C 1
ATOM 2320 O O . ILE A 1 308 ? 0.112 31.938 -3.721 1 98.38 308 ILE A O 1
ATOM 2324 N N . VAL A 1 309 ? 1.49 32.094 -1.951 1 98.12 309 VAL A N 1
ATOM 2325 C CA . VAL A 1 309 ? 2.381 31.047 -2.426 1 98.12 309 VAL A CA 1
ATOM 2326 C C . VAL A 1 309 ? 2.412 29.906 -1.416 1 98.12 309 VAL A C 1
ATOM 2328 O O . VAL A 1 309 ? 2.645 30.125 -0.225 1 98.12 309 VAL A O 1
ATOM 2331 N N . MET A 1 310 ? 2.088 28.703 -1.862 1 98.62 310 MET A N 1
ATOM 2332 C CA . MET A 1 310 ? 2.346 27.484 -1.11 1 98.62 310 MET A CA 1
ATOM 2333 C C . MET A 1 310 ? 3.795 27.031 -1.273 1 98.62 310 MET A C 1
ATOM 2335 O O . MET A 1 310 ? 4.215 26.656 -2.369 1 98.62 310 MET A O 1
ATOM 2339 N N . VAL A 1 311 ? 4.527 27.078 -0.176 1 98.5 311 VAL A N 1
ATOM 2340 C CA . VAL A 1 311 ? 5.938 26.703 -0.179 1 98.5 311 VAL A CA 1
ATOM 2341 C C . VAL A 1 311 ? 6.09 25.312 0.436 1 98.5 311 VAL A C 1
ATOM 2343 O O . VAL A 1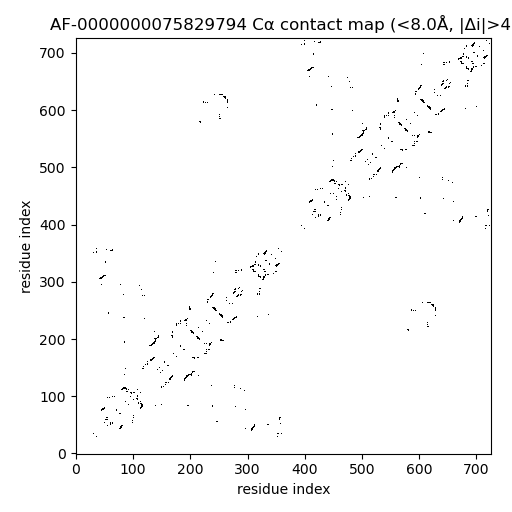 311 ? 5.648 25.062 1.562 1 98.5 311 VAL A O 1
ATOM 2346 N N . GLY A 1 312 ? 6.688 24.406 -0.285 1 97.69 312 GLY A N 1
ATOM 2347 C CA . GLY A 1 312 ? 6.91 23.062 0.241 1 97.69 312 GLY A CA 1
ATOM 2348 C C . GLY A 1 312 ? 7.902 22.266 -0.576 1 97.69 312 GLY A C 1
ATOM 2349 O O . GLY A 1 312 ? 8.438 22.75 -1.573 1 97.69 312 GLY A O 1
ATOM 2350 N N . ASP A 1 313 ? 8.148 21.047 -0.153 1 94.94 313 ASP A N 1
ATOM 2351 C CA . ASP A 1 313 ? 9.25 20.297 -0.756 1 94.94 313 ASP A CA 1
ATOM 2352 C C . ASP A 1 313 ? 8.734 19.078 -1.52 1 94.94 313 ASP A C 1
ATOM 2354 O O . ASP A 1 313 ? 9.516 18.234 -1.956 1 94.94 313 ASP A O 1
ATOM 2358 N N . ARG A 1 314 ? 7.395 19.047 -1.639 1 95.44 314 ARG A N 1
ATOM 2359 C CA . ARG A 1 314 ? 6.859 17.859 -2.293 1 95.44 314 ARG A CA 1
ATOM 2360 C C . ARG A 1 314 ? 5.871 18.234 -3.393 1 95.44 314 ARG A C 1
ATOM 2362 O O . ARG A 1 314 ? 5.031 19.109 -3.203 1 95.44 314 ARG A O 1
ATOM 2369 N N . PHE A 1 315 ? 5.969 17.469 -4.516 1 95.75 315 PHE A N 1
ATOM 2370 C CA . PHE A 1 315 ? 4.992 17.625 -5.586 1 95.75 315 PHE A CA 1
ATOM 2371 C C . PHE A 1 315 ? 3.639 17.062 -5.172 1 95.75 315 PHE A C 1
ATOM 2373 O O . PHE A 1 315 ? 2.607 17.703 -5.352 1 95.75 315 PHE A O 1
ATOM 2380 N N . ASP A 1 316 ? 3.594 15.859 -4.543 1 93.44 316 ASP A N 1
ATOM 2381 C CA . ASP A 1 316 ? 2.393 15.055 -4.344 1 93.44 316 ASP A CA 1
ATOM 2382 C C . ASP A 1 316 ? 1.55 15.602 -3.193 1 93.44 316 ASP A C 1
ATOM 2384 O O . ASP A 1 316 ? 0.405 15.188 -3.006 1 93.44 316 ASP A O 1
ATOM 2388 N N . THR A 1 317 ? 2.117 16.5 -2.42 1 96.06 317 THR A N 1
ATOM 2389 C CA . THR A 1 317 ? 1.329 17.094 -1.342 1 96.06 317 THR A CA 1
ATOM 2390 C C . THR A 1 317 ? 1.311 18.609 -1.453 1 96.06 317 THR A C 1
ATOM 2392 O O . THR A 1 317 ? 0.318 19.188 -1.894 1 96.06 317 THR A O 1
ATOM 2395 N N . ASP A 1 318 ? 2.443 19.234 -1.386 1 97.69 318 ASP A N 1
ATOM 2396 C CA . ASP A 1 318 ? 2.51 20.703 -1.321 1 97.69 318 ASP A CA 1
ATOM 2397 C C . ASP A 1 318 ? 2.107 21.328 -2.654 1 97.69 318 ASP A C 1
ATOM 2399 O O . ASP A 1 318 ? 1.213 22.172 -2.703 1 97.69 318 ASP A O 1
ATOM 2403 N N . MET A 1 319 ? 2.777 20.969 -3.744 1 97.88 319 MET A N 1
ATOM 2404 C CA . MET A 1 319 ? 2.473 21.547 -5.051 1 97.88 319 MET A CA 1
ATOM 2405 C C . MET A 1 319 ? 1.049 21.203 -5.477 1 97.88 319 MET A C 1
ATOM 2407 O O . MET A 1 319 ? 0.338 22.062 -6.012 1 97.88 319 MET A O 1
ATOM 2411 N N . ARG A 1 320 ? 0.708 20.016 -5.203 1 97.69 320 ARG A N 1
ATOM 2412 C CA . ARG A 1 320 ? -0.651 19.578 -5.508 1 97.69 320 ARG A CA 1
ATOM 2413 C C . ARG A 1 320 ? -1.676 20.422 -4.75 1 97.69 320 ARG A C 1
ATOM 2415 O O . ARG A 1 320 ? -2.664 20.875 -5.332 1 97.69 320 ARG A O 1
ATOM 2422 N N . ALA A 1 321 ? -1.447 20.594 -3.467 1 98.38 321 ALA A N 1
ATOM 2423 C CA . ALA A 1 321 ? -2.363 21.375 -2.643 1 98.38 321 ALA A CA 1
ATOM 2424 C C . ALA A 1 321 ? -2.447 22.812 -3.135 1 98.38 321 ALA A C 1
ATOM 2426 O O . ALA A 1 321 ? -3.541 23.375 -3.26 1 98.38 321 ALA A O 1
ATOM 2427 N N . GLY A 1 322 ? -1.313 23.422 -3.395 1 98.44 322 GLY A N 1
ATOM 2428 C CA . GLY A 1 322 ? -1.3 24.781 -3.895 1 98.44 322 GLY A CA 1
ATOM 2429 C C . GLY A 1 322 ? -2.027 24.938 -5.215 1 98.44 322 GLY A C 1
ATOM 2430 O O . GLY A 1 322 ? -2.865 25.828 -5.363 1 98.44 322 GLY A O 1
ATOM 2431 N N . THR A 1 323 ? -1.712 24.078 -6.117 1 97.44 323 THR A N 1
ATOM 2432 C CA . THR A 1 323 ? -2.346 24.094 -7.434 1 97.44 323 THR A CA 1
ATOM 2433 C C . THR A 1 323 ? -3.854 23.906 -7.309 1 97.44 323 THR A C 1
ATOM 2435 O O . THR A 1 323 ? -4.633 24.641 -7.906 1 97.44 323 THR A O 1
ATOM 2438 N N . GLY A 1 324 ? -4.262 22.969 -6.504 1 96.81 324 GLY A N 1
ATOM 2439 C CA . GLY A 1 324 ? -5.676 22.688 -6.316 1 96.81 324 GLY A CA 1
ATOM 2440 C C . GLY A 1 324 ? -6.438 23.828 -5.68 1 96.81 324 GLY A C 1
ATOM 2441 O O . GLY A 1 324 ? -7.633 24 -5.93 1 96.81 324 GLY A O 1
ATOM 2442 N N . ALA A 1 325 ? -5.727 24.578 -4.918 1 97.81 325 ALA A N 1
ATOM 2443 C CA . ALA A 1 325 ? -6.359 25.672 -4.199 1 97.81 325 ALA A CA 1
ATOM 2444 C C . ALA A 1 325 ? -6.305 26.969 -5.016 1 97.81 325 ALA A C 1
ATOM 2446 O O . ALA A 1 325 ? -6.766 28.016 -4.559 1 97.81 325 ALA A O 1
ATOM 2447 N N . GLY A 1 326 ? -5.695 26.859 -6.168 1 97.31 326 GLY A N 1
ATOM 2448 C CA . GLY A 1 326 ? -5.59 28.031 -7.016 1 97.31 326 GLY A CA 1
ATOM 2449 C C . GLY A 1 326 ? -4.516 29 -6.566 1 97.31 326 GLY A C 1
ATOM 2450 O O . GLY A 1 326 ? -4.609 30.203 -6.824 1 97.31 326 GLY A O 1
ATOM 2451 N N . LEU A 1 327 ? -3.584 28.547 -5.852 1 98 327 LEU A N 1
ATOM 2452 C CA . LEU A 1 327 ? -2.469 29.375 -5.383 1 98 327 LEU A CA 1
ATOM 2453 C C . LEU A 1 327 ? -1.259 29.219 -6.297 1 98 327 LEU A C 1
ATOM 2455 O O . LEU A 1 327 ? -1.239 28.328 -7.164 1 98 327 LEU A O 1
ATOM 2459 N N . ARG A 1 328 ? -0.287 30.094 -6.148 1 97.06 328 ARG A N 1
ATOM 2460 C CA . ARG A 1 328 ? 1.024 29.828 -6.73 1 97.06 328 ARG A CA 1
ATOM 2461 C C . ARG A 1 328 ? 1.814 28.859 -5.859 1 97.06 328 ARG A C 1
ATOM 2463 O O . ARG A 1 328 ? 1.475 28.641 -4.695 1 97.06 328 ARG A O 1
ATOM 2470 N N . THR A 1 329 ? 2.789 28.203 -6.48 1 97.81 329 THR A N 1
ATOM 2471 C CA . THR A 1 329 ? 3.527 27.172 -5.77 1 97.81 329 THR A CA 1
ATOM 2472 C C . THR A 1 329 ? 5.031 27.406 -5.867 1 97.81 329 THR A C 1
ATOM 2474 O O . THR A 1 329 ? 5.523 27.891 -6.887 1 97.81 329 THR A O 1
ATOM 2477 N N . CYS A 1 330 ? 5.73 27.109 -4.785 1 97.88 330 CYS A N 1
ATOM 2478 C CA . CYS A 1 330 ? 7.188 27.156 -4.746 1 97.88 330 CYS A CA 1
ATOM 2479 C C . CYS A 1 330 ? 7.762 25.859 -4.207 1 97.88 330 CYS A C 1
ATOM 2481 O O . CYS A 1 330 ? 7.555 25.516 -3.039 1 97.88 330 CYS A O 1
ATOM 2483 N N . LEU A 1 331 ? 8.469 25.172 -5.059 1 97.62 331 LEU A N 1
ATOM 2484 C CA . LEU A 1 331 ? 9.172 23.953 -4.637 1 97.62 331 LEU A CA 1
ATOM 2485 C C . LEU A 1 331 ? 10.547 24.297 -4.062 1 97.62 331 LEU A C 1
ATOM 2487 O O . LEU A 1 331 ? 11.406 24.828 -4.77 1 97.62 331 LEU A O 1
ATOM 2491 N N . VAL A 1 332 ? 10.695 24.031 -2.805 1 96.5 332 VAL A N 1
ATOM 2492 C CA . VAL A 1 332 ? 12.031 24.141 -2.227 1 96.5 332 VAL A CA 1
ATOM 2493 C C . VAL A 1 332 ? 12.719 22.781 -2.258 1 96.5 332 VAL A C 1
ATOM 2495 O O . VAL A 1 332 ? 12.102 21.75 -1.95 1 96.5 332 VAL A O 1
ATOM 2498 N N . GLU A 1 333 ? 13.953 22.734 -2.59 1 93.5 333 GLU A N 1
ATOM 2499 C CA . GLU A 1 333 ? 14.641 21.469 -2.84 1 93.5 333 GLU A CA 1
ATOM 2500 C C . GLU A 1 333 ? 15.453 21.031 -1.624 1 93.5 333 GLU A C 1
ATOM 2502 O O . GLU A 1 333 ? 16.328 20.172 -1.732 1 93.5 333 GLU A O 1
ATOM 2507 N N . SER A 1 334 ? 15.156 21.578 -0.482 1 92.25 334 SER A N 1
ATOM 2508 C CA . SER A 1 334 ? 15.859 21.297 0.762 1 92.25 334 SER A CA 1
ATOM 2509 C C . SER A 1 334 ? 15.359 20 1.396 1 92.25 334 SER A C 1
ATOM 2511 O O . SER A 1 334 ? 15.977 19.484 2.33 1 92.25 334 SER A O 1
ATOM 2513 N N . GLY A 1 335 ? 14.266 19.484 0.881 1 90.69 335 GLY A N 1
ATOM 2514 C CA . GLY A 1 335 ? 13.656 18.328 1.532 1 90.69 335 GLY A CA 1
ATOM 2515 C C . GLY A 1 335 ? 13.609 17.109 0.645 1 90.69 335 GLY A C 1
ATOM 2516 O O . GLY A 1 335 ? 14.641 16.5 0.349 1 90.69 335 GLY A O 1
ATOM 2517 N N . CYS A 1 336 ? 12.477 16.812 0.091 1 88.62 336 CYS A N 1
ATOM 2518 C CA . CYS A 1 336 ? 12.211 15.5 -0.476 1 88.62 336 CYS A CA 1
ATOM 2519 C C . CYS A 1 336 ? 12.43 15.5 -1.984 1 88.62 336 CYS A C 1
ATOM 2521 O O . CYS A 1 336 ? 13.156 14.656 -2.512 1 88.62 336 CYS A O 1
ATOM 2523 N N . HIS A 1 337 ? 11.75 16.406 -2.688 1 90.88 337 HIS A N 1
ATOM 2524 C CA . HIS A 1 337 ? 11.734 16.328 -4.145 1 90.88 337 HIS A CA 1
ATOM 2525 C C . HIS A 1 337 ? 12.625 17.406 -4.758 1 90.88 337 HIS A C 1
ATOM 2527 O O . HIS A 1 337 ? 12.859 18.438 -4.145 1 90.88 337 HIS A O 1
ATOM 2533 N N . LYS A 1 338 ? 13.102 17.016 -5.918 1 92.38 338 LYS A N 1
ATOM 2534 C CA . LYS A 1 338 ? 13.781 17.969 -6.797 1 92.38 338 LYS A CA 1
ATOM 2535 C C . LYS A 1 338 ? 12.945 18.266 -8.039 1 92.38 338 LYS A C 1
ATOM 2537 O O . LYS A 1 338 ? 12.078 17.469 -8.414 1 92.38 338 LYS A O 1
ATOM 2542 N N . ILE A 1 339 ? 13.242 19.391 -8.625 1 95.12 339 ILE A N 1
ATOM 2543 C CA . ILE A 1 339 ? 12.453 19.859 -9.758 1 95.12 339 ILE A CA 1
ATOM 2544 C C . ILE A 1 339 ? 12.5 18.828 -10.883 1 95.12 339 ILE A C 1
ATOM 2546 O O . ILE A 1 339 ? 11.547 18.688 -11.656 1 95.12 339 ILE A O 1
ATOM 2550 N N . GLU A 1 340 ? 13.484 17.984 -10.898 1 93 340 GLU A N 1
ATOM 2551 C CA . GLU A 1 340 ? 13.672 16.984 -11.938 1 93 340 GLU A CA 1
ATOM 2552 C C . GLU A 1 340 ? 12.547 15.945 -11.914 1 93 340 GLU A C 1
ATOM 2554 O O . GLU A 1 340 ? 12.297 15.266 -12.906 1 93 340 GLU A O 1
ATOM 2559 N N . LEU A 1 341 ? 11.844 15.891 -10.836 1 92.62 341 LEU A N 1
ATOM 2560 C CA . LEU A 1 341 ? 10.789 14.898 -10.695 1 92.62 341 LEU A CA 1
ATOM 2561 C C . LEU A 1 341 ? 9.477 15.414 -11.273 1 92.62 341 LEU A C 1
ATOM 2563 O O . LEU A 1 341 ? 8.477 14.695 -11.297 1 92.62 341 LEU A O 1
ATOM 2567 N N . GLN A 1 342 ? 9.414 16.594 -11.789 1 94.25 342 GLN A N 1
ATOM 2568 C CA . GLN A 1 342 ? 8.195 17.219 -12.289 1 94.25 342 GLN A CA 1
ATOM 2569 C C . GLN A 1 342 ? 7.52 16.359 -13.352 1 94.25 342 GLN A C 1
ATOM 2571 O O . GLN A 1 342 ? 6.289 16.312 -13.43 1 94.25 342 GLN A O 1
ATOM 2576 N N . SER A 1 343 ? 8.297 15.656 -14.094 1 93.94 343 SER A N 1
ATOM 2577 C CA . SER A 1 343 ? 7.734 14.844 -15.172 1 93.94 343 SER A CA 1
ATOM 2578 C C . SER A 1 343 ? 6.824 13.75 -14.617 1 93.94 343 SER A C 1
ATOM 2580 O O . SER A 1 343 ? 5.898 13.305 -15.305 1 93.94 343 SER A O 1
ATOM 2582 N N . PHE A 1 344 ? 7.059 13.359 -13.398 1 93.38 344 PHE A N 1
ATOM 2583 C CA . PHE A 1 344 ? 6.25 12.32 -12.773 1 93.38 344 PHE A CA 1
ATOM 2584 C C . PHE A 1 344 ? 4.992 12.914 -12.156 1 93.38 344 PHE A C 1
ATOM 2586 O O . PHE A 1 344 ? 4.094 12.18 -11.727 1 93.38 344 PHE A O 1
ATOM 2593 N N . TYR A 1 345 ? 4.938 14.227 -12.078 1 94.69 345 TYR A N 1
ATOM 2594 C CA . TYR A 1 345 ? 3.816 14.945 -11.492 1 94.69 345 TYR A CA 1
ATOM 2595 C C . TYR A 1 345 ? 3.338 16.062 -12.422 1 94.69 345 TYR A C 1
ATOM 2597 O O . TYR A 1 345 ? 3.336 17.234 -12.047 1 94.69 345 TYR A O 1
ATOM 2605 N N . PRO A 1 346 ? 2.797 15.68 -13.492 1 94 346 PRO A N 1
ATOM 2606 C CA . PRO A 1 346 ? 2.523 16.656 -14.539 1 94 346 PRO A CA 1
ATOM 2607 C C . PRO A 1 346 ? 1.438 17.656 -14.141 1 94 346 PRO A C 1
ATOM 2609 O O . PRO A 1 346 ? 1.41 18.781 -14.656 1 94 346 PRO A O 1
ATOM 2612 N N . ASN A 1 347 ? 0.537 17.344 -13.242 1 95.06 347 ASN A N 1
ATOM 2613 C CA . ASN A 1 347 ? -0.567 18.234 -12.883 1 95.06 347 ASN A CA 1
ATOM 2614 C C . ASN A 1 347 ? -0.223 19.094 -11.672 1 95.06 347 ASN A C 1
ATOM 2616 O O . ASN A 1 347 ? -0.984 19.984 -11.305 1 95.06 347 ASN A O 1
ATOM 2620 N N . ASP A 1 348 ? 0.888 18.766 -11.047 1 96 348 ASP A N 1
ATOM 2621 C CA . ASP A 1 348 ? 1.317 19.484 -9.852 1 96 348 ASP A CA 1
ATOM 2622 C C . ASP A 1 348 ? 2.359 20.547 -10.203 1 96 348 ASP A C 1
ATOM 2624 O O . ASP A 1 348 ? 3.549 20.359 -9.938 1 96 348 ASP A O 1
ATOM 2628 N N . ARG A 1 349 ? 1.838 21.641 -10.602 1 92.56 349 ARG A N 1
ATOM 2629 C CA . ARG A 1 349 ? 2.646 22.672 -11.227 1 92.56 349 ARG A CA 1
ATOM 2630 C C . ARG A 1 349 ? 3.52 23.391 -10.203 1 92.56 349 ARG A C 1
ATOM 2632 O O . ARG A 1 349 ? 3.082 23.641 -9.078 1 92.56 349 ARG A O 1
ATOM 2639 N N . VAL A 1 350 ? 4.668 23.766 -10.672 1 96.31 350 VAL A N 1
ATOM 2640 C CA . VAL A 1 350 ? 5.598 24.562 -9.883 1 96.31 350 VAL A CA 1
ATOM 2641 C C . VAL A 1 350 ? 5.785 25.938 -10.539 1 96.31 350 VAL A C 1
ATOM 2643 O O . VAL A 1 350 ? 6.188 26.031 -11.695 1 96.31 350 VAL A O 1
ATOM 2646 N N . ASP A 1 351 ? 5.492 26.969 -9.789 1 95.62 351 ASP A N 1
ATOM 2647 C CA . ASP A 1 351 ? 5.68 28.328 -10.281 1 95.62 351 ASP A CA 1
ATOM 2648 C C . ASP A 1 351 ? 7.086 28.844 -9.969 1 95.62 351 ASP A C 1
ATOM 2650 O O . ASP A 1 351 ? 7.66 29.609 -10.742 1 95.62 351 ASP A O 1
ATOM 2654 N N . PHE A 1 352 ? 7.582 28.469 -8.82 1 95.69 352 PHE A N 1
ATOM 2655 C CA . PHE A 1 352 ? 8.898 28.891 -8.367 1 95.69 352 PHE A CA 1
ATOM 2656 C C . PHE A 1 352 ? 9.688 27.703 -7.82 1 95.69 352 PHE A C 1
ATOM 2658 O O . PHE A 1 352 ? 9.102 26.781 -7.25 1 95.69 352 PHE A O 1
ATOM 2665 N N . VAL A 1 353 ? 10.984 27.719 -8.023 1 96.31 353 VAL A N 1
ATOM 2666 C CA . VAL A 1 353 ? 11.891 26.734 -7.449 1 96.31 353 VAL A CA 1
ATOM 2667 C C . VAL A 1 353 ? 12.977 27.438 -6.645 1 96.31 353 VAL A C 1
ATOM 2669 O O . VAL A 1 353 ? 13.516 28.453 -7.074 1 96.31 353 VAL A O 1
ATOM 2672 N N . ALA A 1 354 ? 13.281 27 -5.484 1 95.38 354 ALA A N 1
ATOM 2673 C CA . ALA A 1 354 ? 14.359 27.516 -4.645 1 95.38 354 ALA A CA 1
ATOM 2674 C C . ALA A 1 354 ? 15.117 26.375 -3.967 1 95.38 354 ALA A C 1
ATOM 2676 O O . ALA A 1 354 ? 14.57 25.281 -3.787 1 95.38 354 ALA A O 1
ATOM 2677 N N . SER A 1 355 ? 16.359 26.625 -3.629 1 94.94 355 SER A N 1
ATOM 2678 C CA . SER A 1 355 ? 17.125 25.609 -2.902 1 94.94 355 SER A CA 1
ATOM 2679 C C . SER A 1 355 ? 16.594 25.422 -1.486 1 94.94 355 SER A C 1
ATOM 2681 O O . SER A 1 355 ? 16.594 24.312 -0.952 1 94.94 355 SER A O 1
ATOM 2683 N N . SER A 1 356 ? 16.219 26.5 -0.896 1 96.19 356 SER A N 1
ATOM 2684 C CA . SER A 1 356 ? 15.609 26.531 0.425 1 96.19 356 SER A CA 1
ATOM 2685 C C . SER A 1 356 ? 14.805 27.812 0.63 1 96.19 356 SER A C 1
ATOM 2687 O O . SER A 1 356 ? 14.82 28.703 -0.22 1 96.19 356 SER A O 1
ATOM 2689 N N . VAL A 1 357 ? 14.141 27.891 1.749 1 97.19 357 VAL A N 1
ATOM 2690 C CA . VAL A 1 357 ? 13.312 29.047 2.053 1 97.19 357 VAL A CA 1
ATOM 2691 C C . VAL A 1 357 ? 14.203 30.281 2.232 1 97.19 357 VAL A C 1
ATOM 2693 O O . VAL A 1 357 ? 13.719 31.422 2.172 1 97.19 357 VAL A O 1
ATOM 2696 N N . ALA A 1 358 ? 15.5 30.109 2.439 1 96 358 ALA A N 1
ATOM 2697 C CA . ALA A 1 358 ? 16.438 31.234 2.564 1 96 358 ALA A CA 1
ATOM 2698 C C . ALA A 1 358 ? 16.422 32.094 1.312 1 96 358 ALA A C 1
ATOM 2700 O O . ALA A 1 358 ? 16.609 33.312 1.392 1 96 358 ALA A O 1
ATOM 2701 N N . GLU A 1 359 ? 16.094 31.438 0.244 1 94.62 359 GLU A N 1
ATOM 2702 C CA . GLU A 1 359 ? 16.141 32.125 -1.039 1 94.62 359 GLU A CA 1
ATOM 2703 C C . GLU A 1 359 ? 14.867 32.938 -1.275 1 94.62 359 GLU A C 1
ATOM 2705 O O . GLU A 1 359 ? 14.781 33.688 -2.244 1 94.62 359 GLU A O 1
ATOM 2710 N N . LEU A 1 360 ? 13.906 32.844 -0.387 1 94.75 360 LEU A N 1
ATOM 2711 C CA . LEU A 1 360 ? 12.641 33.531 -0.557 1 94.75 360 LEU A CA 1
ATOM 2712 C C . LEU A 1 360 ? 12.68 34.906 0.104 1 94.75 360 LEU A C 1
ATOM 2714 O O . LEU A 1 360 ? 11.75 35.719 -0.05 1 94.75 360 LEU A O 1
ATOM 2718 N N . ILE A 1 361 ? 13.781 35.188 0.799 1 92.69 361 ILE A N 1
ATOM 2719 C CA . ILE A 1 361 ? 13.969 36.5 1.433 1 92.69 361 ILE A CA 1
ATOM 2720 C C . ILE A 1 361 ? 14.273 37.531 0.371 1 92.69 361 ILE A C 1
ATOM 2722 O O . ILE A 1 361 ? 15.273 37.438 -0.345 1 92.69 361 ILE A O 1
ATOM 2726 N N . ARG A 1 362 ? 13.398 38.438 0.26 1 82.81 362 ARG A N 1
ATOM 2727 C CA . ARG A 1 362 ? 13.57 39.531 -0.701 1 82.81 362 ARG A CA 1
ATOM 2728 C C . ARG A 1 362 ? 14.289 40.719 -0.065 1 82.81 362 ARG A C 1
ATOM 2730 O O . ARG A 1 362 ? 14.164 40.969 1.138 1 82.81 362 ARG A O 1
ATOM 2737 N N . PRO A 1 363 ? 15.039 41.438 -0.889 1 76.38 363 PRO A N 1
ATOM 2738 C CA . PRO A 1 363 ? 15.742 42.594 -0.355 1 76.38 363 PRO A CA 1
ATOM 2739 C C . PRO A 1 363 ? 14.789 43.688 0.145 1 76.38 363 PRO A C 1
ATOM 2741 O O . PRO A 1 363 ? 13.656 43.781 -0.337 1 76.38 363 PRO A O 1
ATOM 2744 N N . MET B 1 1 ? 47.719 -12.625 -30.016 1 22.8 1 MET B N 1
ATOM 2745 C CA . MET B 1 1 ? 47.25 -12 -31.25 1 22.8 1 MET B CA 1
ATOM 2746 C C . MET B 1 1 ? 45.75 -12.227 -31.406 1 22.8 1 MET B C 1
ATOM 2748 O O . MET B 1 1 ? 45.062 -11.43 -32.062 1 22.8 1 MET B O 1
ATOM 2752 N N . ARG B 1 2 ? 45.375 -13.523 -31.234 1 24.89 2 ARG B N 1
ATOM 2753 C CA . ARG B 1 2 ? 44.219 -14.016 -31.938 1 24.89 2 ARG B CA 1
ATOM 2754 C C . ARG B 1 2 ? 42.938 -13.445 -31.344 1 24.89 2 ARG B C 1
ATOM 2756 O O . ARG B 1 2 ? 41.812 -13.852 -31.719 1 24.89 2 ARG B O 1
ATOM 2763 N N . SER B 1 3 ? 42.969 -13 -30.109 1 25.84 3 SER B N 1
ATOM 2764 C CA . SER B 1 3 ? 41.781 -12.914 -29.266 1 25.84 3 SER B CA 1
ATOM 2765 C C . SER B 1 3 ? 40.812 -11.828 -29.75 1 25.84 3 SER B C 1
ATOM 2767 O O . SER B 1 3 ? 39.906 -11.406 -29.016 1 25.84 3 SER B O 1
ATOM 2769 N N . SER B 1 4 ? 41.156 -11.102 -30.922 1 27.3 4 SER B N 1
ATOM 2770 C CA . SER B 1 4 ? 40.656 -9.812 -31.375 1 27.3 4 SER B CA 1
ATOM 2771 C C . SER B 1 4 ? 39.25 -9.93 -31.922 1 27.3 4 SER B C 1
ATOM 2773 O O . SER B 1 4 ? 38.5 -8.945 -31.953 1 27.3 4 SER B O 1
ATOM 2775 N N . LEU B 1 5 ? 38.844 -10.977 -32.656 1 26.12 5 LEU B N 1
ATOM 2776 C CA . LEU B 1 5 ? 38.031 -10.805 -33.844 1 26.12 5 LEU B CA 1
ATOM 2777 C C . LEU B 1 5 ? 36.562 -10.703 -33.469 1 26.12 5 LEU B C 1
ATOM 2779 O O . LEU B 1 5 ? 35.688 -10.523 -34.344 1 26.12 5 LEU B O 1
ATOM 2783 N N . LEU B 1 6 ? 36.062 -11.266 -32.375 1 24.05 6 LEU B N 1
ATOM 2784 C CA . LEU B 1 6 ? 34.656 -11.641 -32.406 1 24.05 6 LEU B CA 1
ATOM 2785 C C . LEU B 1 6 ? 33.75 -10.406 -32.312 1 24.05 6 LEU B C 1
ATOM 2787 O O . LEU B 1 6 ? 33.156 -10.156 -31.25 1 24.05 6 LEU B O 1
ATOM 2791 N N . ARG B 1 7 ? 34.281 -9.086 -32.594 1 27.38 7 ARG B N 1
ATOM 2792 C CA . ARG B 1 7 ? 33.469 -7.891 -32.375 1 27.38 7 ARG B CA 1
ATOM 2793 C C . ARG B 1 7 ? 32.312 -7.82 -33.344 1 27.38 7 ARG B C 1
ATOM 2795 O O . ARG B 1 7 ? 31.734 -6.754 -33.562 1 27.38 7 ARG B O 1
ATOM 2802 N N . ALA B 1 8 ? 32.344 -8.727 -34.344 1 26.09 8 ALA B N 1
ATOM 2803 C CA . ALA B 1 8 ? 31.672 -8.242 -35.531 1 26.09 8 ALA B CA 1
ATOM 2804 C C . ALA B 1 8 ? 30.203 -7.965 -35.25 1 26.09 8 ALA B C 1
ATOM 2806 O O . ALA B 1 8 ? 29.688 -6.883 -35.562 1 26.09 8 ALA B O 1
ATOM 2807 N N . ALA B 1 9 ? 29.219 -8.844 -35.688 1 27.62 9 ALA B N 1
ATOM 2808 C CA . ALA B 1 9 ? 28.062 -8.672 -36.562 1 27.62 9 ALA B CA 1
ATOM 2809 C C . ALA B 1 9 ? 26.812 -8.344 -35.75 1 27.62 9 ALA B C 1
ATOM 2811 O O . ALA B 1 9 ? 25.969 -9.211 -35.531 1 27.62 9 ALA B O 1
ATOM 2812 N N . LEU B 1 10 ? 26.859 -8.023 -34.469 1 26.36 10 LEU B N 1
ATOM 2813 C CA . LEU B 1 10 ? 25.516 -8.016 -33.938 1 26.36 10 LEU B CA 1
ATOM 2814 C C . LEU B 1 10 ? 24.672 -6.918 -34.562 1 26.36 10 LEU B C 1
ATOM 2816 O O . LEU B 1 10 ? 24.859 -5.738 -34.281 1 26.36 10 LEU B O 1
ATOM 2820 N N . ARG B 1 11 ? 24.531 -7.023 -35.938 1 27.98 11 ARG B N 1
ATOM 2821 C CA . ARG B 1 11 ? 23.688 -6.07 -36.656 1 27.98 11 ARG B CA 1
ATOM 2822 C C . ARG B 1 11 ? 22.406 -5.785 -35.844 1 27.98 11 ARG B C 1
ATOM 2824 O O . ARG B 1 11 ? 21.859 -6.676 -35.219 1 27.98 11 ARG B O 1
ATOM 2831 N N . ALA B 1 12 ? 22.094 -4.527 -35.812 1 30.67 12 ALA B N 1
ATOM 2832 C CA . ALA B 1 12 ? 20.953 -3.814 -35.219 1 30.67 12 ALA B CA 1
ATOM 2833 C C . ALA B 1 12 ? 19.625 -4.352 -35.781 1 30.67 12 ALA B C 1
ATOM 2835 O O . ALA B 1 12 ? 19.359 -4.238 -36.969 1 30.67 12 ALA B O 1
ATOM 2836 N N . CYS B 1 13 ? 19.109 -5.523 -35.312 1 29.17 13 CYS B N 1
ATOM 2837 C CA . CYS B 1 13 ? 17.766 -5.91 -35.75 1 29.17 13 CYS B CA 1
ATOM 2838 C C . CYS B 1 13 ? 16.844 -4.707 -35.781 1 29.17 13 CYS B C 1
ATOM 2840 O O . CYS B 1 13 ? 16.781 -3.934 -34.844 1 29.17 13 CYS B O 1
ATOM 2842 N N . PRO B 1 14 ? 16.484 -4.223 -37 1 33.66 14 PRO B N 1
ATOM 2843 C CA . PRO B 1 14 ? 15.602 -3.059 -37.062 1 33.66 14 PRO B CA 1
ATOM 2844 C C . PRO B 1 14 ? 14.422 -3.166 -36.094 1 33.66 14 PRO B C 1
ATOM 2846 O O . PRO B 1 14 ? 14.031 -4.27 -35.719 1 33.66 14 PRO B O 1
ATOM 2849 N N . PRO B 1 15 ? 14.18 -2.078 -35.375 1 32.94 15 PRO B N 1
ATOM 2850 C CA . PRO B 1 15 ? 13.062 -2.07 -34.438 1 32.94 15 PRO B CA 1
ATOM 2851 C C . PRO B 1 15 ? 11.758 -2.572 -35.031 1 32.94 15 PRO B C 1
ATOM 2853 O O . PRO B 1 15 ? 11.547 -2.416 -36.25 1 32.94 15 PRO B O 1
ATOM 2856 N N . PRO B 1 16 ? 11.266 -3.678 -34.562 1 32.28 16 PRO B N 1
ATOM 2857 C CA . PRO B 1 16 ? 10.031 -4.18 -35.156 1 32.28 16 PRO B CA 1
ATOM 2858 C C . PRO B 1 16 ? 9.023 -3.07 -35.438 1 32.28 16 PRO B C 1
ATOM 2860 O O . PRO B 1 16 ? 9.008 -2.049 -34.75 1 32.28 16 PRO B O 1
ATOM 2863 N N . LEU B 1 17 ? 8.695 -2.873 -36.719 1 34.53 17 LEU B N 1
ATOM 2864 C CA . LEU B 1 17 ? 7.664 -1.951 -37.188 1 34.53 17 LEU B CA 1
ATOM 2865 C C . LEU B 1 17 ? 6.445 -1.987 -36.25 1 34.53 17 LEU B C 1
ATOM 2867 O O . LEU B 1 17 ? 6.078 -3.049 -35.75 1 34.53 17 LEU B O 1
ATOM 2871 N N . PRO B 1 18 ? 6.047 -0.757 -35.844 1 32.12 18 PRO B N 1
ATOM 2872 C CA . PRO B 1 18 ? 4.855 -0.736 -34.969 1 32.12 18 PRO B CA 1
ATOM 2873 C C . PRO B 1 18 ? 3.664 -1.458 -35.625 1 32.12 18 PRO B C 1
ATOM 2875 O O . PRO B 1 18 ? 3.428 -1.331 -36.812 1 32.12 18 PRO B O 1
ATOM 2878 N N . LEU B 1 19 ? 3.451 -2.607 -35.219 1 31.41 19 LEU B N 1
ATOM 2879 C CA . LEU B 1 19 ? 2.293 -3.285 -35.812 1 31.41 19 LEU B CA 1
ATOM 2880 C C . LEU B 1 19 ? 1.094 -2.346 -35.875 1 31.41 19 LEU B C 1
ATOM 2882 O O . LEU B 1 19 ? 0.922 -1.484 -35 1 31.41 19 LEU B O 1
ATOM 2886 N N . PRO B 1 20 ? 0.559 -2.061 -37.094 1 32.09 20 PRO B N 1
ATOM 2887 C CA . PRO B 1 20 ? -0.607 -1.186 -37.25 1 32.09 20 PRO B CA 1
ATOM 2888 C C . PRO B 1 20 ? -1.659 -1.433 -36.156 1 32.09 20 PRO B C 1
ATOM 2890 O O . PRO B 1 20 ? -1.854 -2.572 -35.719 1 32.09 20 PRO B O 1
ATOM 2893 N N . ARG B 1 21 ? -1.912 -0.399 -35.469 1 29.34 21 ARG B N 1
ATOM 2894 C CA . ARG B 1 21 ? -3.053 -0.466 -34.562 1 29.34 21 ARG B CA 1
ATOM 2895 C C . ARG B 1 21 ? -4.324 -0.862 -35.312 1 29.34 21 ARG B C 1
ATOM 2897 O O . ARG B 1 21 ? -4.902 -0.05 -36.031 1 29.34 21 ARG B O 1
ATOM 2904 N N . ARG B 1 22 ? -4.359 -1.992 -35.844 1 28.08 22 ARG B N 1
ATOM 2905 C CA . ARG B 1 22 ? -5.719 -2.279 -36.281 1 28.08 22 ARG B CA 1
ATOM 2906 C C . ARG B 1 22 ? -6.746 -1.841 -35.25 1 28.08 22 ARG B C 1
ATOM 2908 O O . ARG B 1 22 ? -6.621 -2.176 -34.062 1 28.08 22 ARG B O 1
ATOM 2915 N N . ALA B 1 23 ? -7.477 -0.856 -35.562 1 30.3 23 ALA B N 1
ATOM 2916 C CA . ALA B 1 23 ? -8.711 -0.576 -34.812 1 30.3 23 ALA B CA 1
ATOM 2917 C C . ALA B 1 23 ? -9.461 -1.865 -34.5 1 30.3 23 ALA B C 1
ATOM 2919 O O . ALA B 1 23 ? -9.945 -2.553 -35.406 1 30.3 23 ALA B O 1
ATOM 2920 N N . LEU B 1 24 ? -8.922 -2.613 -33.562 1 28.73 24 LEU B N 1
ATOM 2921 C CA . LEU B 1 24 ? -9.727 -3.764 -33.156 1 28.73 24 LEU B CA 1
ATOM 2922 C C . LEU B 1 24 ? -11.195 -3.369 -33 1 28.73 24 LEU B C 1
ATOM 2924 O O . LEU B 1 24 ? -11.516 -2.465 -32.219 1 28.73 24 LEU B O 1
ATOM 2928 N N . THR B 1 25 ? -11.859 -3.428 -34.062 1 30.48 25 THR B N 1
ATOM 2929 C CA . THR B 1 25 ? -13.312 -3.467 -34 1 30.48 25 THR B CA 1
ATOM 2930 C C . THR B 1 25 ? -13.773 -4.32 -32.812 1 30.48 25 THR B C 1
ATOM 2932 O O . THR B 1 25 ? -13.508 -5.523 -32.781 1 30.48 25 THR B O 1
ATOM 2935 N N . THR B 1 26 ? -13.625 -3.742 -31.703 1 31.84 26 THR B N 1
ATOM 2936 C CA . THR B 1 26 ? -14.086 -4.371 -30.469 1 31.84 26 THR B CA 1
ATOM 2937 C C . THR B 1 26 ? -15.523 -4.859 -30.609 1 31.84 26 THR B C 1
ATOM 2939 O O . THR B 1 26 ? -16.453 -4.055 -30.609 1 31.84 26 THR B O 1
ATOM 2942 N N . SER B 1 27 ? -15.812 -5.562 -31.703 1 30.56 27 SER B N 1
ATOM 2943 C CA . SER B 1 27 ? -17.094 -6.246 -31.531 1 30.56 27 SER B CA 1
ATOM 2944 C C . SER B 1 27 ? -17.172 -6.938 -30.172 1 30.56 27 SER B C 1
ATOM 2946 O O . SER B 1 27 ? -16.562 -7.984 -29.969 1 30.56 27 SER B O 1
ATOM 2948 N N . ALA B 1 28 ? -17.078 -6.137 -29.172 1 33.75 28 ALA B N 1
ATOM 2949 C CA . ALA B 1 28 ? -17.375 -6.828 -27.922 1 33.75 28 ALA B CA 1
ATOM 2950 C C . ALA B 1 28 ? -18.562 -7.773 -28.078 1 33.75 28 ALA B C 1
ATOM 2952 O O . ALA B 1 28 ? -19.672 -7.336 -28.391 1 33.75 28 ALA B O 1
ATOM 2953 N N . GLY B 1 29 ? -18.469 -8.922 -28.672 1 32.5 29 GLY B N 1
ATOM 2954 C CA . GLY B 1 29 ? -19.547 -9.859 -28.438 1 32.5 29 GLY B CA 1
ATOM 2955 C C . GLY B 1 29 ? -20.047 -9.836 -27 1 32.5 29 GLY B C 1
ATOM 2956 O O . GLY B 1 29 ? -19.281 -10.023 -26.062 1 32.5 29 GLY B O 1
ATOM 2957 N N . ARG B 1 30 ? -20.906 -8.898 -26.625 1 34.06 30 ARG B N 1
ATOM 2958 C CA . ARG B 1 30 ? -21.625 -8.914 -25.359 1 34.06 30 ARG B CA 1
ATOM 2959 C C . ARG B 1 30 ? -21.875 -10.336 -24.875 1 34.06 30 ARG B C 1
ATOM 2961 O O . ARG B 1 30 ? -22.484 -11.148 -25.594 1 34.06 30 ARG B O 1
ATOM 2968 N N . VAL B 1 31 ? -21 -10.898 -24.141 1 38.28 31 VAL B N 1
ATOM 2969 C CA . VAL B 1 31 ? -21.344 -12.094 -23.375 1 38.28 31 VAL B CA 1
ATOM 2970 C C . VAL B 1 31 ? -22.531 -11.789 -22.469 1 38.28 31 VAL B C 1
ATOM 2972 O O . VAL B 1 31 ? -22.406 -11.047 -21.484 1 38.28 31 VAL B O 1
ATOM 2975 N N . VAL B 1 32 ? -23.766 -11.266 -22.828 1 34.78 32 VAL B N 1
ATOM 2976 C CA . VAL B 1 32 ? -24.922 -11.234 -21.953 1 34.78 32 VAL B CA 1
ATOM 2977 C C . VAL B 1 32 ? -25 -12.516 -21.141 1 34.78 32 VAL B C 1
ATOM 2979 O O . VAL B 1 32 ? -24.328 -13.508 -21.469 1 34.78 32 VAL B O 1
ATOM 2982 N N . GLY B 1 33 ? -26.266 -12.898 -20.438 1 35.72 33 GLY B N 1
ATOM 2983 C CA . GLY B 1 33 ? -26.859 -13.961 -19.641 1 35.72 33 GLY B CA 1
ATOM 2984 C C . GLY B 1 33 ? -26.438 -15.352 -20.094 1 35.72 33 GLY B C 1
ATOM 2985 O O . GLY B 1 33 ? -26.25 -16.234 -19.266 1 35.72 33 GLY B O 1
ATOM 2986 N N . GLY B 1 34 ? -27.156 -15.891 -21.188 1 36.03 34 GLY B N 1
ATOM 2987 C CA . GLY B 1 34 ? -27.297 -17.297 -21.531 1 36.03 34 GLY B CA 1
ATOM 2988 C C . GLY B 1 34 ? -25.969 -18 -21.703 1 36.03 34 GLY B C 1
ATOM 2989 O O . GLY B 1 34 ? -24.906 -17.375 -21.609 1 36.03 34 GLY B O 1
ATOM 2990 N N . ARG B 1 35 ? -25.672 -19.234 -23.047 1 40.19 35 ARG B N 1
ATOM 2991 C CA . ARG B 1 35 ? -24.906 -20.469 -23.172 1 40.19 35 ARG B CA 1
ATOM 2992 C C . ARG B 1 35 ? -23.453 -20.172 -23.516 1 40.19 35 ARG B C 1
ATOM 2994 O O . ARG B 1 35 ? -23.141 -19.828 -24.656 1 40.19 35 ARG B O 1
ATOM 3001 N N . VAL B 1 36 ? -22.609 -19.406 -22.672 1 50.72 36 VAL B N 1
ATOM 3002 C CA . VAL B 1 36 ? -21.156 -19.297 -22.703 1 50.72 36 VAL B CA 1
ATOM 3003 C C . VAL B 1 36 ? -20.578 -20.391 -23.594 1 50.72 36 VAL B C 1
ATOM 3005 O O . VAL B 1 36 ? -19.656 -20.125 -24.375 1 50.72 36 VAL B O 1
ATOM 3008 N N . VAL B 1 37 ? -21.156 -21.531 -23.391 1 55.16 37 VAL B N 1
ATOM 3009 C CA . VAL B 1 37 ? -20.562 -22.75 -23.969 1 55.16 37 VAL B CA 1
ATOM 3010 C C . VAL B 1 37 ? -20.578 -22.672 -25.484 1 55.16 37 VAL B C 1
ATOM 3012 O O . VAL B 1 37 ? -19.766 -23.297 -26.172 1 55.16 37 VAL B O 1
ATOM 3015 N N . ASP B 1 38 ? -21.547 -21.812 -25.875 1 57.5 38 ASP B N 1
ATOM 3016 C CA . ASP B 1 38 ? -2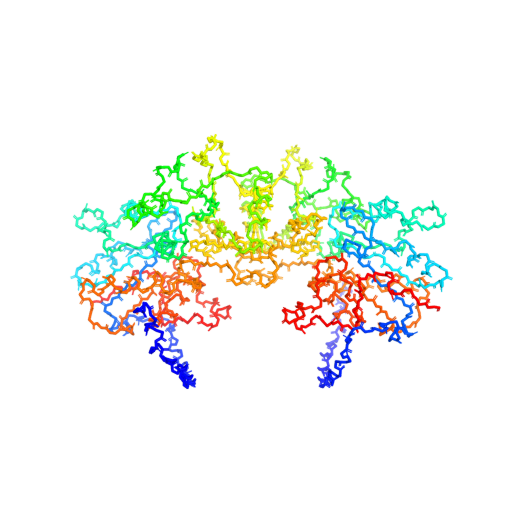1.672 -21.906 -27.328 1 57.5 38 ASP B CA 1
ATOM 3017 C C . ASP B 1 38 ? -20.469 -21.25 -28.016 1 57.5 38 ASP B C 1
ATOM 3019 O O . ASP B 1 38 ? -20.047 -21.719 -29.078 1 57.5 38 ASP B O 1
ATOM 3023 N N . GLY B 1 39 ? -19.797 -20.328 -27.312 1 68.94 39 GLY B N 1
ATOM 3024 C CA . GLY B 1 39 ? -18.703 -19.625 -27.969 1 68.94 39 GLY B CA 1
ATOM 3025 C C . GLY B 1 39 ? -17.359 -20.266 -27.719 1 68.94 39 GLY B C 1
ATOM 3026 O O . GLY B 1 39 ? -16.344 -19.797 -28.234 1 68.94 39 GLY B O 1
ATOM 3027 N N . MET B 1 40 ? -17.422 -21.438 -27.047 1 83.5 40 MET B N 1
ATOM 3028 C CA . MET B 1 40 ? -16.125 -22.016 -26.688 1 83.5 40 MET B CA 1
ATOM 3029 C C . MET B 1 40 ? -15.844 -23.266 -27.5 1 83.5 40 MET B C 1
ATOM 3031 O O . MET B 1 40 ? -15 -24.094 -27.125 1 83.5 40 MET B O 1
ATOM 3035 N N . ALA B 1 41 ? -16.516 -23.406 -28.578 1 83.81 41 ALA B N 1
ATOM 3036 C CA . ALA B 1 41 ? -16.391 -24.625 -29.375 1 83.81 41 ALA B CA 1
ATOM 3037 C C . ALA B 1 41 ? -14.969 -24.781 -29.922 1 83.81 41 ALA B C 1
ATOM 3039 O O . ALA B 1 41 ? -14.492 -25.906 -30.094 1 83.81 41 ALA B O 1
ATOM 3040 N N . ASP B 1 42 ? -14.297 -23.734 -30.109 1 90.19 42 ASP B N 1
ATOM 3041 C CA . ASP B 1 42 ? -12.969 -23.812 -30.719 1 90.19 42 ASP B CA 1
ATOM 3042 C C . ASP B 1 42 ? -11.875 -23.781 -29.656 1 90.19 42 ASP B C 1
ATOM 3044 O O . ASP B 1 42 ? -10.688 -23.812 -29.984 1 90.19 42 ASP B O 1
ATOM 3048 N N . VAL B 1 43 ? -12.281 -23.766 -28.453 1 95.19 43 VAL B N 1
ATOM 3049 C CA . VAL B 1 43 ? -11.32 -23.797 -27.359 1 95.19 43 VAL B CA 1
ATOM 3050 C C . VAL B 1 43 ? -10.727 -25.188 -27.234 1 95.19 43 VAL B C 1
ATOM 3052 O O . VAL B 1 43 ? -11.469 -26.188 -27.156 1 95.19 43 VAL B O 1
ATOM 3055 N N . SER B 1 44 ? -9.398 -25.266 -27.188 1 97.31 44 SER B N 1
ATOM 3056 C CA . SER B 1 44 ? -8.766 -26.594 -27.188 1 97.31 44 SER B CA 1
ATOM 3057 C C . SER B 1 44 ? -7.758 -26.734 -26.062 1 97.31 44 SER B C 1
ATOM 3059 O O . SER B 1 44 ? -7.117 -27.781 -25.922 1 97.31 44 SER B O 1
ATOM 3061 N N . ALA B 1 45 ? -7.578 -25.75 -25.219 1 98.56 45 ALA B N 1
ATOM 3062 C CA . ALA B 1 45 ? -6.699 -25.828 -24.062 1 98.56 45 ALA B CA 1
ATOM 3063 C C . ALA B 1 45 ? -7.086 -24.797 -23.016 1 98.56 45 ALA B C 1
ATOM 3065 O O . ALA B 1 45 ? -7.73 -23.797 -23.328 1 98.56 45 ALA B O 1
ATOM 3066 N N . PHE B 1 46 ? -6.629 -25.094 -21.766 1 98.75 46 PHE B N 1
ATOM 3067 C CA . PHE B 1 46 ? -7.051 -24.234 -20.656 1 98.75 46 PHE B CA 1
ATOM 3068 C C . PHE B 1 46 ? -5.875 -23.906 -19.75 1 98.75 46 PHE B C 1
ATOM 3070 O O . PHE B 1 46 ? -5.082 -24.781 -19.406 1 98.75 46 PHE B O 1
ATOM 3077 N N . LEU B 1 47 ? -5.684 -22.641 -19.438 1 98.88 47 LEU B N 1
ATOM 3078 C CA . LEU B 1 47 ? -4.988 -22.203 -18.219 1 98.88 47 LEU B CA 1
ATOM 3079 C C . LEU B 1 47 ? -5.98 -21.875 -17.109 1 98.88 47 LEU B C 1
ATOM 3081 O O . LEU B 1 47 ? -6.93 -21.109 -17.328 1 98.88 47 LEU B O 1
ATOM 3085 N N . ILE B 1 48 ? -5.746 -22.453 -15.914 1 98.88 48 ILE B N 1
ATOM 3086 C CA . ILE B 1 48 ? -6.816 -22.438 -14.922 1 98.88 48 ILE B CA 1
ATOM 3087 C C . ILE B 1 48 ? -6.281 -21.891 -13.602 1 98.88 48 ILE B C 1
ATOM 3089 O O . ILE B 1 48 ? -5.387 -22.484 -12.992 1 98.88 48 ILE B O 1
ATOM 3093 N N . ASP B 1 49 ? -6.824 -20.781 -13.141 1 98 49 ASP B N 1
ATOM 3094 C CA . ASP B 1 49 ? -6.574 -20.266 -11.797 1 98 49 ASP B CA 1
ATOM 3095 C C . ASP B 1 49 ? -7.09 -21.25 -10.742 1 98 49 ASP B C 1
ATOM 3097 O O . ASP B 1 49 ? -7.852 -22.156 -11.055 1 98 49 ASP B O 1
ATOM 3101 N N . LEU B 1 50 ? -6.652 -21.047 -9.484 1 96.69 50 LEU B N 1
ATOM 3102 C CA . LEU B 1 50 ? -7.043 -22 -8.445 1 96.69 50 LEU B CA 1
ATOM 3103 C C . LEU B 1 50 ? -7.934 -21.328 -7.406 1 96.69 50 LEU B C 1
ATOM 3105 O O . LEU B 1 50 ? -9.156 -21.484 -7.43 1 96.69 50 LEU B O 1
ATOM 3109 N N . ASP B 1 51 ? -7.395 -20.422 -6.602 1 92.44 51 ASP B N 1
ATOM 3110 C CA . ASP B 1 51 ? -8.172 -19.766 -5.543 1 92.44 51 ASP B CA 1
ATOM 3111 C C . ASP B 1 51 ? -9.281 -18.906 -6.129 1 92.44 51 ASP B C 1
ATOM 3113 O O . ASP B 1 51 ? -9.016 -17.953 -6.855 1 92.44 51 ASP B O 1
ATOM 3117 N N . GLY B 1 52 ? -10.469 -19.281 -5.82 1 92.75 52 GLY B N 1
ATOM 3118 C CA . GLY B 1 52 ? -11.633 -18.594 -6.344 1 92.75 52 GLY B CA 1
ATOM 3119 C C . GLY B 1 52 ? -12.156 -19.203 -7.629 1 92.75 52 GLY B C 1
ATOM 3120 O O . GLY B 1 52 ? -13.234 -18.828 -8.102 1 92.75 52 GLY B O 1
ATOM 3121 N N . THR B 1 53 ? -11.438 -20.125 -8.188 1 96.31 53 THR B N 1
ATOM 3122 C CA . THR B 1 53 ? -11.789 -20.734 -9.461 1 96.31 53 THR B CA 1
ATOM 3123 C C . THR B 1 53 ? -12.047 -22.234 -9.289 1 96.31 53 THR B C 1
ATOM 3125 O O . THR B 1 53 ? -13.078 -22.734 -9.727 1 96.31 53 THR B O 1
ATOM 3128 N N . MET B 1 54 ? -11.156 -22.922 -8.609 1 97.19 54 MET B N 1
ATOM 3129 C CA . MET B 1 54 ? -11.312 -24.359 -8.375 1 97.19 54 MET B CA 1
ATOM 3130 C C . MET B 1 54 ? -11.727 -24.625 -6.934 1 97.19 54 MET B C 1
ATOM 3132 O O . MET B 1 54 ? -12.422 -25.609 -6.656 1 97.19 54 MET B O 1
ATOM 3136 N N . TYR B 1 55 ? -11.219 -23.828 -6.078 1 94.56 55 TYR B N 1
ATOM 3137 C CA . TYR B 1 55 ? -11.57 -23.906 -4.664 1 94.56 55 TYR B CA 1
ATOM 3138 C C . TYR B 1 55 ? -11.453 -22.547 -3.984 1 94.56 55 TYR B C 1
ATOM 3140 O O . TYR B 1 55 ? -10.977 -21.594 -4.59 1 94.56 55 TYR B O 1
ATOM 3148 N N . THR B 1 56 ? -11.938 -22.453 -2.783 1 88.69 56 THR B N 1
ATOM 3149 C CA . THR B 1 56 ? -11.758 -21.328 -1.866 1 88.69 56 THR B CA 1
ATOM 3150 C C . THR B 1 56 ? -11.227 -21.812 -0.52 1 88.69 56 THR B C 1
ATOM 3152 O O . THR B 1 56 ? -11.125 -23.016 -0.284 1 88.69 56 THR B O 1
ATOM 3155 N N . PRO B 1 57 ? -10.789 -20.922 0.261 1 80.69 57 PRO B N 1
ATOM 3156 C CA . PRO B 1 57 ? -10.383 -21.344 1.604 1 80.69 57 PRO B CA 1
ATOM 3157 C C . PRO B 1 57 ? -11.484 -22.125 2.324 1 80.69 57 PRO B C 1
ATOM 3159 O O . PRO B 1 57 ? -11.188 -22.922 3.227 1 80.69 57 PRO B O 1
ATOM 3162 N N . ALA B 1 58 ? -12.695 -22.031 1.873 1 81.94 58 ALA B N 1
ATOM 3163 C CA . ALA B 1 58 ? -13.82 -22.703 2.514 1 81.94 58 ALA B CA 1
ATOM 3164 C C . ALA B 1 58 ? -14.016 -24.109 1.947 1 81.94 58 ALA B C 1
ATOM 3166 O O . ALA B 1 58 ? -14.75 -24.922 2.512 1 81.94 58 ALA B O 1
ATOM 3167 N N . GLY B 1 59 ? -13.375 -24.375 0.888 1 89.38 59 GLY B N 1
ATOM 3168 C CA . GLY B 1 59 ? -13.531 -25.688 0.266 1 89.38 59 GLY B CA 1
ATOM 3169 C C . GLY B 1 59 ? -13.625 -25.625 -1.247 1 89.38 59 GLY B C 1
ATOM 3170 O O . GLY B 1 59 ? -13.414 -24.562 -1.841 1 89.38 59 GLY B O 1
ATOM 3171 N N . PRO B 1 60 ? -13.945 -26.812 -1.838 1 94.56 60 PRO B N 1
ATOM 3172 C CA . PRO B 1 60 ? -14 -26.875 -3.301 1 94.56 60 PRO B CA 1
ATOM 3173 C C . PRO B 1 60 ? -15.188 -26.109 -3.877 1 94.56 60 PRO B C 1
ATOM 3175 O O . PRO B 1 60 ? -16.266 -26.078 -3.271 1 94.56 60 PRO B O 1
ATOM 3178 N N . ILE B 1 61 ? -15 -25.469 -4.984 1 94.44 61 ILE B N 1
ATOM 3179 C CA . ILE B 1 61 ? -16.094 -24.875 -5.754 1 94.44 61 ILE B CA 1
ATOM 3180 C C . ILE B 1 61 ? -16.922 -25.984 -6.406 1 94.44 61 ILE B C 1
ATOM 3182 O O . ILE B 1 61 ? -16.359 -26.906 -6.988 1 94.44 61 ILE B O 1
ATOM 3186 N N . ALA B 1 62 ? -18.219 -25.828 -6.336 1 94.94 62 ALA B N 1
ATOM 3187 C CA . ALA B 1 62 ? -19.109 -26.859 -6.875 1 94.94 62 ALA B CA 1
ATOM 3188 C C . ALA B 1 62 ? -18.875 -27.078 -8.367 1 94.94 62 ALA B C 1
ATOM 3190 O O . ALA B 1 62 ? -18.859 -26.109 -9.141 1 94.94 62 ALA B O 1
ATOM 3191 N N . GLY B 1 63 ? -18.562 -28.344 -8.727 1 96.88 63 GLY B N 1
ATOM 3192 C CA . GLY B 1 63 ? -18.375 -28.688 -10.133 1 96.88 63 GLY B CA 1
ATOM 3193 C C . GLY B 1 63 ? -16.938 -28.609 -10.578 1 96.88 63 GLY B C 1
ATOM 3194 O O . GLY B 1 63 ? -16.609 -28.969 -11.711 1 96.88 63 GLY B O 1
ATOM 3195 N N . ALA B 1 64 ? -16.062 -28.203 -9.711 1 98 64 ALA B N 1
ATOM 3196 C CA . ALA B 1 64 ? -14.656 -28.094 -10.078 1 98 64 ALA B CA 1
ATOM 3197 C C . ALA B 1 64 ? -14.062 -29.453 -10.391 1 98 64 ALA B C 1
ATOM 3199 O O . ALA B 1 64 ? -13.312 -29.609 -11.352 1 98 64 ALA B O 1
ATOM 3200 N N . ASP B 1 65 ? -14.391 -30.406 -9.547 1 97.38 65 ASP B N 1
ATOM 3201 C CA . ASP B 1 65 ? -13.906 -31.766 -9.781 1 97.38 65 ASP B CA 1
ATOM 3202 C C . ASP B 1 65 ? -14.469 -32.344 -11.086 1 97.38 65 ASP B C 1
ATOM 3204 O O . ASP B 1 65 ? -13.734 -32.938 -11.875 1 97.38 65 ASP B O 1
ATOM 3208 N N . ALA B 1 66 ? -15.773 -32.094 -11.391 1 97 66 ALA B N 1
ATOM 3209 C CA . ALA B 1 66 ? -16.406 -32.531 -12.633 1 97 66 ALA B CA 1
ATOM 3210 C C . ALA B 1 66 ? -15.742 -31.875 -13.844 1 97 66 ALA B C 1
ATOM 3212 O O . ALA B 1 66 ? -15.578 -32.531 -14.883 1 97 66 ALA B O 1
ATOM 3213 N N . PHE B 1 67 ? -15.406 -30.641 -13.758 1 97.69 67 PHE B N 1
ATOM 3214 C CA . PHE B 1 67 ? -14.719 -29.953 -14.836 1 97.69 67 PHE B CA 1
ATOM 3215 C C . PHE B 1 67 ? -13.352 -30.578 -15.102 1 97.69 67 PHE B C 1
ATOM 3217 O O . PHE B 1 67 ? -12.984 -30.797 -16.25 1 97.69 67 PHE B O 1
ATOM 3224 N N . HIS B 1 68 ? -12.625 -30.844 -14.008 1 98.44 68 HIS B N 1
ATOM 3225 C CA . HIS B 1 68 ? -11.336 -31.5 -14.164 1 98.44 68 HIS B CA 1
ATOM 3226 C C . HIS B 1 68 ? -11.477 -32.875 -14.82 1 98.44 68 HIS B C 1
ATOM 3228 O O . HIS B 1 68 ? -10.719 -33.219 -15.727 1 98.44 68 HIS B O 1
ATOM 3234 N N . ASP B 1 69 ? -12.477 -33.594 -14.398 1 97.06 69 ASP B N 1
ATOM 3235 C CA . ASP B 1 69 ? -12.758 -34.906 -15 1 97.06 69 ASP B CA 1
ATOM 3236 C C . ASP B 1 69 ? -13.062 -34.75 -16.5 1 97.06 69 ASP B C 1
ATOM 3238 O O . ASP B 1 69 ? -12.641 -35.594 -17.297 1 97.06 69 ASP B O 1
ATOM 3242 N N . TYR B 1 70 ? -13.797 -33.781 -16.781 1 96.69 70 TYR B N 1
ATOM 3243 C CA . TYR B 1 70 ? -14.125 -33.469 -18.172 1 96.69 70 TYR B CA 1
ATOM 3244 C C . TYR B 1 70 ? -12.867 -33.25 -19 1 96.69 70 TYR B C 1
ATOM 3246 O O . TYR B 1 70 ? -12.734 -33.781 -20.109 1 96.69 70 TYR B O 1
ATOM 3254 N N . LEU B 1 71 ? -11.906 -32.469 -18.484 1 97.75 71 LEU B N 1
ATOM 3255 C CA . LEU B 1 71 ? -10.656 -32.219 -19.188 1 97.75 71 LEU B CA 1
ATOM 3256 C C . LEU B 1 71 ? -9.891 -33.5 -19.453 1 97.75 71 LEU B C 1
ATOM 3258 O O . LEU B 1 71 ? -9.359 -33.719 -20.531 1 97.75 71 LEU B O 1
ATOM 3262 N N . LEU B 1 72 ? -9.914 -34.375 -18.453 1 97.19 72 LEU B N 1
ATOM 3263 C CA . LEU B 1 72 ? -9.227 -35.656 -18.594 1 97.19 72 LEU B CA 1
ATOM 3264 C C . LEU B 1 72 ? -9.914 -36.562 -19.609 1 97.19 72 LEU B C 1
ATOM 3266 O O . LEU B 1 72 ? -9.258 -37.125 -20.484 1 97.19 72 LEU B O 1
ATOM 3270 N N . ALA B 1 73 ? -11.211 -36.594 -19.516 1 96.38 73 ALA B N 1
ATOM 3271 C CA . ALA B 1 73 ? -11.992 -37.438 -20.406 1 96.38 73 ALA B CA 1
ATOM 3272 C C . ALA B 1 73 ? -11.844 -37.031 -21.859 1 96.38 73 ALA B C 1
ATOM 3274 O O . ALA B 1 73 ? -11.766 -37.844 -22.766 1 96.38 73 ALA B O 1
ATOM 3275 N N . LYS B 1 74 ? -11.789 -35.75 -22.047 1 95.81 74 LYS B N 1
ATOM 3276 C CA . LYS B 1 74 ? -11.711 -35.219 -23.406 1 95.81 74 LYS B CA 1
ATOM 3277 C C . LYS B 1 74 ? -10.258 -35.062 -23.844 1 95.81 74 LYS B C 1
ATOM 3279 O O . LYS B 1 74 ? -9.984 -34.656 -24.969 1 95.81 74 LYS B O 1
ATOM 3284 N N . ARG B 1 75 ? -9.328 -35.344 -22.984 1 96.44 75 ARG B N 1
ATOM 3285 C CA . ARG B 1 75 ? -7.895 -35.219 -23.234 1 96.44 75 ARG B CA 1
ATOM 3286 C C . ARG B 1 75 ? -7.543 -33.812 -23.672 1 96.44 75 ARG B C 1
ATOM 3288 O O . ARG B 1 75 ? -6.793 -33.594 -24.625 1 96.44 75 ARG B O 1
ATOM 3295 N N . LEU B 1 76 ? -8.164 -32.875 -23.047 1 97.44 76 LEU B N 1
ATOM 3296 C CA . LEU B 1 76 ? -7.848 -31.469 -23.297 1 97.44 76 LEU B CA 1
ATOM 3297 C C . LEU B 1 76 ? -6.641 -31.016 -22.469 1 97.44 76 LEU B C 1
ATOM 3299 O O . LEU B 1 76 ? -6.613 -31.203 -21.25 1 97.44 76 LEU B O 1
ATOM 3303 N N . PRO B 1 77 ? -5.598 -30.453 -23.125 1 98.62 77 PRO B N 1
ATOM 3304 C CA . PRO B 1 77 ? -4.457 -29.906 -22.391 1 98.62 77 PRO B CA 1
ATOM 3305 C C . PRO B 1 77 ? -4.863 -28.812 -21.406 1 98.62 77 PRO B C 1
ATOM 3307 O O . PRO B 1 77 ? -5.738 -28 -21.719 1 98.62 77 PRO B O 1
ATOM 3310 N N . TYR B 1 78 ? -4.215 -28.859 -20.203 1 98.81 78 TYR B N 1
ATOM 3311 C CA . TYR B 1 78 ? -4.512 -27.828 -19.203 1 98.81 78 TYR B CA 1
ATOM 3312 C C . TYR B 1 78 ? -3.33 -27.625 -18.266 1 98.81 78 TYR B C 1
ATOM 3314 O O . TYR B 1 78 ? -2.492 -28.516 -18.109 1 98.81 78 TYR B O 1
ATOM 3322 N N . VAL B 1 79 ? -3.205 -26.453 -17.719 1 98.88 79 VAL B N 1
ATOM 3323 C CA . VAL B 1 79 ? -2.244 -26.125 -16.672 1 98.88 79 VAL B CA 1
ATOM 3324 C C . VAL B 1 79 ? -2.939 -25.328 -15.562 1 98.88 79 VAL B C 1
ATOM 3326 O O . VAL B 1 79 ? -3.611 -24.328 -15.836 1 98.88 79 VAL B O 1
ATOM 3329 N N . PHE B 1 80 ? -2.859 -25.859 -14.336 1 98.88 80 PHE B N 1
ATOM 3330 C CA . PHE B 1 80 ? -3.229 -25.047 -13.18 1 98.88 80 PHE B CA 1
ATOM 3331 C C . PHE B 1 80 ? -2.172 -23.984 -12.914 1 98.88 80 PHE B C 1
ATOM 3333 O O . PHE B 1 80 ? -0.997 -24.297 -12.719 1 98.88 80 PHE B O 1
ATOM 3340 N N . LEU B 1 81 ? -2.625 -22.734 -12.906 1 98.25 81 LEU B N 1
ATOM 3341 C CA . LEU B 1 81 ? -1.732 -21.594 -12.773 1 98.25 81 LEU B CA 1
ATOM 3342 C C . LEU B 1 81 ? -2.033 -20.812 -11.492 1 98.25 81 LEU B C 1
ATOM 3344 O O . LEU B 1 81 ? -3.045 -20.125 -11.414 1 98.25 81 LEU B O 1
ATOM 3348 N N . SER B 1 82 ? -1.135 -20.891 -10.508 1 96.69 82 SER B N 1
ATOM 3349 C CA . SER B 1 82 ? -1.384 -20.281 -9.211 1 96.69 82 SER B CA 1
ATOM 3350 C C . SER B 1 82 ? -0.432 -19.109 -8.953 1 96.69 82 SER B C 1
ATOM 3352 O O . SER B 1 82 ? 0.775 -19.234 -9.18 1 96.69 82 SER B O 1
ATOM 3354 N N . ASN B 1 83 ? -0.948 -17.984 -8.469 1 96.38 83 ASN B N 1
ATOM 3355 C CA . ASN B 1 83 ? -0.151 -16.828 -8.086 1 96.38 83 ASN B CA 1
ATOM 3356 C C . ASN B 1 83 ? 0.448 -16.984 -6.695 1 96.38 83 ASN B C 1
ATOM 3358 O O . ASN B 1 83 ? 1.021 -16.031 -6.148 1 96.38 83 ASN B O 1
ATOM 3362 N N . THR B 1 84 ? 0.48 -18.125 -6.184 1 94.69 84 THR B N 1
ATOM 3363 C CA . THR B 1 84 ? 0.984 -18.312 -4.828 1 94.69 84 THR B CA 1
ATOM 3364 C C . THR B 1 84 ? 2.496 -18.125 -4.777 1 94.69 84 THR B C 1
ATOM 3366 O O . THR B 1 84 ? 3.211 -18.531 -5.695 1 94.69 84 THR B O 1
ATOM 3369 N N . GLY B 1 85 ? 2.834 -17.406 -3.746 1 93.69 85 GLY B N 1
ATOM 3370 C CA . GLY B 1 85 ? 4.246 -17.25 -3.43 1 93.69 85 GLY B CA 1
ATOM 3371 C C . GLY B 1 85 ? 4.691 -18.141 -2.283 1 93.69 85 GLY B C 1
ATOM 3372 O O . GLY B 1 85 ? 5.879 -18.172 -1.941 1 93.69 85 GLY B O 1
ATOM 3373 N N . ALA B 1 86 ? 3.811 -18.922 -1.741 1 91 86 ALA B N 1
ATOM 3374 C CA . ALA B 1 86 ? 4.082 -19.625 -0.488 1 91 86 ALA B CA 1
ATOM 3375 C C . ALA B 1 86 ? 4.262 -21.125 -0.723 1 91 86 ALA B C 1
ATOM 3377 O O . ALA B 1 86 ? 4.574 -21.875 0.207 1 91 86 ALA B O 1
ATOM 3378 N N . LYS B 1 87 ? 4.074 -21.594 -1.991 1 91.19 87 LYS B N 1
ATOM 3379 C CA . LYS B 1 87 ? 4.199 -23.016 -2.273 1 91.19 87 LYS B CA 1
ATOM 3380 C C . LYS B 1 87 ? 4.684 -23.25 -3.701 1 91.19 87 LYS B C 1
ATOM 3382 O O . LYS B 1 87 ? 4.469 -22.422 -4.582 1 91.19 87 LYS B O 1
ATOM 3387 N N . GLY B 1 88 ? 5.266 -24.422 -3.893 1 92.31 88 GLY B N 1
ATOM 3388 C CA . GLY B 1 88 ? 5.586 -24.922 -5.219 1 92.31 88 GLY B CA 1
ATOM 3389 C C . GLY B 1 88 ? 4.531 -25.859 -5.773 1 92.31 88 GLY B C 1
ATOM 3390 O O . GLY B 1 88 ? 3.406 -25.891 -5.273 1 92.31 88 GLY B O 1
ATOM 3391 N N . ALA B 1 89 ? 4.945 -26.578 -6.797 1 95.06 89 ALA B N 1
ATOM 3392 C CA . ALA B 1 89 ? 4.02 -27.469 -7.473 1 95.06 89 ALA B CA 1
ATOM 3393 C C . ALA B 1 89 ? 3.52 -28.562 -6.527 1 95.06 89 ALA B C 1
ATOM 3395 O O . ALA B 1 89 ? 2.344 -28.938 -6.566 1 95.06 89 ALA B O 1
ATOM 3396 N N . SER B 1 90 ? 4.41 -29.016 -5.703 1 94.62 90 SER B N 1
ATOM 3397 C CA . SER B 1 90 ? 4.031 -30.078 -4.773 1 94.62 90 SER B CA 1
ATOM 3398 C C . SER B 1 90 ? 2.967 -29.594 -3.793 1 94.62 90 SER B C 1
ATOM 3400 O O . SER B 1 90 ? 1.999 -30.312 -3.521 1 94.62 90 SER B O 1
ATOM 3402 N N . GLY B 1 91 ? 3.244 -28.391 -3.252 1 94.31 91 GLY B N 1
ATOM 3403 C CA . GLY B 1 91 ? 2.258 -27.828 -2.35 1 94.31 91 GLY B CA 1
ATOM 3404 C C . GLY B 1 91 ? 0.907 -27.609 -3.002 1 94.31 91 GLY B C 1
ATOM 3405 O O . GLY B 1 91 ? -0.133 -27.875 -2.4 1 94.31 91 GLY B O 1
ATOM 3406 N N . VAL B 1 92 ? 0.897 -27.203 -4.207 1 96.56 92 VAL B N 1
ATOM 3407 C CA . VAL B 1 92 ? -0.337 -26.953 -4.945 1 96.56 92 VAL B CA 1
ATOM 3408 C C . VAL B 1 92 ? -1.036 -28.281 -5.234 1 96.56 92 VAL B C 1
ATOM 3410 O O . VAL B 1 92 ? -2.258 -28.391 -5.098 1 96.56 92 VAL B O 1
ATOM 3413 N N . ALA B 1 93 ? -0.292 -29.281 -5.629 1 97.88 93 ALA B N 1
ATOM 3414 C CA . ALA B 1 93 ? -0.857 -30.609 -5.879 1 97.88 93 ALA B CA 1
ATOM 3415 C C . ALA B 1 93 ? -1.57 -31.141 -4.641 1 97.88 93 ALA B C 1
ATOM 3417 O O . ALA B 1 93 ? -2.666 -31.703 -4.742 1 97.88 93 ALA B O 1
ATOM 3418 N N . GLN B 1 94 ? -0.959 -30.938 -3.525 1 96.31 94 GLN B N 1
ATOM 3419 C CA . GLN B 1 94 ? -1.548 -31.391 -2.268 1 96.31 94 GLN B CA 1
ATOM 3420 C C . GLN B 1 94 ? -2.842 -30.641 -1.967 1 96.31 94 GLN B C 1
ATOM 3422 O O . GLN B 1 94 ? -3.824 -31.234 -1.521 1 96.31 94 GLN B O 1
ATOM 3427 N N . ARG B 1 95 ? -2.811 -29.391 -2.186 1 95.62 95 ARG B N 1
ATOM 3428 C CA . ARG B 1 95 ? -4.012 -28.594 -1.954 1 95.62 95 ARG B CA 1
ATOM 3429 C C . ARG B 1 95 ? -5.137 -29.016 -2.889 1 95.62 95 ARG B C 1
ATOM 3431 O O . ARG B 1 95 ? -6.297 -29.094 -2.477 1 95.62 95 ARG B O 1
ATOM 3438 N N . LEU B 1 96 ? -4.82 -29.219 -4.164 1 98 96 LEU B N 1
ATOM 3439 C CA . LEU B 1 96 ? -5.797 -29.719 -5.125 1 98 96 LEU B CA 1
ATOM 3440 C C . LEU B 1 96 ? -6.402 -31.031 -4.648 1 98 96 LEU B C 1
ATOM 3442 O O . LEU B 1 96 ? -7.625 -31.188 -4.645 1 98 96 LEU B O 1
ATOM 3446 N N . ALA B 1 97 ? -5.59 -31.922 -4.203 1 97.81 97 ALA B N 1
ATOM 3447 C CA . ALA B 1 97 ? -6.043 -33.219 -3.719 1 97.81 97 ALA B CA 1
ATOM 3448 C C . ALA B 1 97 ? -6.969 -33.062 -2.516 1 97.81 97 ALA B C 1
ATOM 3450 O O . ALA B 1 97 ? -8.008 -33.75 -2.432 1 97.81 97 ALA B O 1
ATOM 3451 N N . ALA B 1 98 ? -6.598 -32.188 -1.633 1 96.69 98 ALA B N 1
ATOM 3452 C CA . ALA B 1 98 ? -7.391 -31.953 -0.434 1 96.69 98 ALA B CA 1
ATOM 3453 C C . ALA B 1 98 ? -8.773 -31.422 -0.794 1 96.69 98 ALA B C 1
ATOM 3455 O O . ALA B 1 98 ? -9.711 -31.516 0.004 1 96.69 98 ALA B O 1
ATOM 3456 N N . ASN B 1 99 ? -8.859 -30.844 -1.969 1 96.62 99 ASN B N 1
ATOM 3457 C CA . ASN B 1 99 ? -10.141 -30.312 -2.418 1 96.62 99 ASN B CA 1
ATOM 3458 C C . ASN B 1 99 ? -10.805 -31.219 -3.439 1 96.62 99 ASN B C 1
ATOM 3460 O O . ASN B 1 99 ? -11.688 -30.797 -4.18 1 96.62 99 ASN B O 1
ATOM 3464 N N . GLY B 1 100 ? -10.32 -32.438 -3.557 1 96.62 100 GLY B N 1
ATOM 3465 C CA . GLY B 1 100 ? -11.008 -33.469 -4.328 1 96.62 100 GLY B CA 1
ATOM 3466 C C . GLY B 1 100 ? -10.609 -33.469 -5.789 1 96.62 100 GLY B C 1
ATOM 3467 O O . GLY B 1 100 ? -11.242 -34.125 -6.605 1 96.62 100 GLY B O 1
ATOM 3468 N N . ILE B 1 101 ? -9.648 -32.781 -6.164 1 98.06 101 ILE B N 1
ATOM 3469 C CA . ILE B 1 101 ? -9.164 -32.75 -7.539 1 98.06 101 ILE B CA 1
ATOM 3470 C C . ILE B 1 101 ? -7.965 -33.688 -7.676 1 98.06 101 ILE B C 1
ATOM 3472 O O . ILE B 1 101 ? -6.863 -33.375 -7.223 1 98.06 101 ILE B O 1
ATOM 3476 N N . LEU B 1 102 ? -8.227 -34.75 -8.32 1 97 102 LEU B N 1
ATOM 3477 C CA . LEU B 1 102 ? -7.25 -35.844 -8.461 1 97 102 LEU B CA 1
ATOM 3478 C C . LEU B 1 102 ? -7.207 -36.344 -9.906 1 97 102 LEU B C 1
ATOM 3480 O O . LEU B 1 102 ? -8.172 -36.156 -10.656 1 97 102 LEU B O 1
ATOM 3484 N N . SER B 1 103 ? -6.117 -36.812 -10.305 1 95.38 103 SER B N 1
ATOM 3485 C CA . SER B 1 103 ? -5.969 -37.5 -11.578 1 95.38 103 SER B CA 1
ATOM 3486 C C . SER B 1 103 ? -5.863 -39.031 -11.383 1 95.38 103 SER B C 1
ATOM 3488 O O . SER B 1 103 ? -4.816 -39.531 -10.977 1 95.38 103 SER B O 1
ATOM 3490 N N . GLY B 1 104 ? -6.926 -39.781 -11.711 1 91.69 104 GLY B N 1
ATOM 3491 C CA . GLY B 1 104 ? -6.93 -41.219 -11.547 1 91.69 104 GLY B CA 1
ATOM 3492 C C . GLY B 1 104 ? -6.629 -41.656 -10.133 1 91.69 104 GLY B C 1
ATOM 3493 O O . GLY B 1 104 ? -5.844 -42.594 -9.914 1 91.69 104 GLY B O 1
ATOM 3494 N N . GLY B 1 105 ? -7.074 -40.938 -9.211 1 92.12 105 GLY B N 1
ATOM 3495 C CA . GLY B 1 105 ? -6.902 -41.281 -7.809 1 92.12 105 GLY B CA 1
ATOM 3496 C C . GLY B 1 105 ? -5.586 -40.781 -7.227 1 92.12 105 GLY B C 1
ATOM 3497 O O . GLY B 1 105 ? -5.332 -40.969 -6.035 1 92.12 105 GLY B O 1
ATOM 3498 N N . ALA B 1 106 ? -4.746 -40.25 -8.023 1 96.12 106 ALA B N 1
ATOM 3499 C CA . ALA B 1 106 ? -3.463 -39.719 -7.586 1 96.12 106 ALA B CA 1
ATOM 3500 C C . ALA B 1 106 ? -3.449 -38.188 -7.684 1 96.12 106 ALA B C 1
ATOM 3502 O O . ALA B 1 106 ? -4.293 -37.594 -8.367 1 96.12 106 ALA B O 1
ATOM 3503 N N . PRO B 1 107 ? -2.5 -37.594 -6.887 1 97.44 107 PRO B N 1
ATOM 3504 C CA . PRO B 1 107 ? -2.385 -36.125 -7.039 1 97.44 107 PRO B CA 1
ATOM 3505 C C . PRO B 1 107 ? -2.094 -35.719 -8.477 1 97.44 107 PRO B C 1
ATOM 3507 O O . PRO B 1 107 ? -1.455 -36.438 -9.227 1 97.44 107 PRO B O 1
ATOM 3510 N N . VAL B 1 108 ? -2.586 -34.531 -8.82 1 98.19 108 VAL B N 1
ATOM 3511 C CA . VAL B 1 108 ? -2.334 -33.969 -10.141 1 98.19 108 VAL B CA 1
ATOM 3512 C C . VAL B 1 108 ? -0.829 -33.875 -10.391 1 98.19 108 VAL B C 1
ATOM 3514 O O . VAL B 1 108 ? -0.072 -33.469 -9.5 1 98.19 108 VAL B O 1
ATOM 3517 N N . GLY B 1 109 ? -0.37 -34.312 -11.539 1 97.69 109 GLY B N 1
ATOM 3518 C CA . GLY B 1 109 ? 1.043 -34.25 -11.883 1 97.69 109 GLY B CA 1
ATOM 3519 C C . GLY B 1 109 ? 1.591 -32.844 -12.008 1 97.69 109 GLY B C 1
ATOM 3520 O O . GLY B 1 109 ? 0.875 -31.938 -12.422 1 97.69 109 GLY B O 1
ATOM 3521 N N . HIS B 1 110 ? 2.902 -32.719 -11.742 1 97.44 110 HIS B N 1
ATOM 3522 C CA . HIS B 1 110 ? 3.557 -31.422 -11.75 1 97.44 110 HIS B CA 1
ATOM 3523 C C . HIS B 1 110 ? 3.562 -30.812 -13.148 1 97.44 110 HIS B C 1
ATOM 3525 O O . HIS B 1 110 ? 3.688 -29.594 -13.305 1 97.44 110 HIS B O 1
ATOM 3531 N N . GLU B 1 111 ? 3.447 -31.656 -14.203 1 97.75 111 GLU B N 1
ATOM 3532 C CA . GLU B 1 111 ? 3.418 -31.172 -15.578 1 97.75 111 GLU B CA 1
ATOM 3533 C C . GLU B 1 111 ? 2.152 -30.359 -15.852 1 97.75 111 GLU B C 1
ATOM 3535 O O . GLU B 1 111 ? 2.055 -29.672 -16.875 1 97.75 111 GLU B O 1
ATOM 3540 N N . HIS B 1 112 ? 1.21 -30.375 -14.875 1 98.62 112 HIS B N 1
ATOM 3541 C CA . HIS B 1 112 ? -0.041 -29.641 -15.023 1 98.62 112 HIS B CA 1
ATOM 3542 C C . HIS B 1 112 ? -0.109 -28.453 -14.055 1 98.62 112 HIS B C 1
ATOM 3544 O O . HIS B 1 112 ? -1.164 -27.844 -13.906 1 98.62 112 HIS B O 1
ATOM 3550 N N . ILE B 1 113 ? 0.993 -28.188 -13.344 1 98.69 113 ILE B N 1
ATOM 3551 C CA . ILE B 1 113 ? 0.95 -27.156 -12.312 1 98.69 113 ILE B CA 1
ATOM 3552 C C . ILE B 1 113 ? 2.127 -26.203 -12.484 1 98.69 113 ILE B C 1
ATOM 3554 O O . ILE B 1 113 ? 3.271 -26.641 -12.625 1 98.69 113 ILE B O 1
ATOM 3558 N N . TYR B 1 114 ? 1.843 -24.906 -12.477 1 98.5 114 TYR B N 1
ATOM 3559 C CA . TYR B 1 114 ? 2.883 -23.891 -12.453 1 98.5 114 TYR B CA 1
ATOM 3560 C C . TYR B 1 114 ? 2.5 -22.734 -11.523 1 98.5 114 TYR B C 1
ATOM 3562 O O . TYR B 1 114 ? 1.335 -22.344 -11.469 1 98.5 114 TYR B O 1
ATOM 3570 N N . THR B 1 115 ? 3.477 -22.25 -10.75 1 97.88 115 THR B N 1
ATOM 3571 C CA . THR B 1 115 ? 3.189 -21.234 -9.742 1 97.88 115 THR B CA 1
ATOM 3572 C C . THR B 1 115 ? 4.008 -19.969 -9.992 1 97.88 115 THR B C 1
ATOM 3574 O O . THR B 1 115 ? 5.023 -20.016 -10.688 1 97.88 115 THR B O 1
ATOM 3577 N N . ALA B 1 116 ? 3.514 -18.906 -9.43 1 97.69 116 ALA B N 1
ATOM 3578 C CA . ALA B 1 116 ? 4.254 -17.641 -9.492 1 97.69 116 ALA B CA 1
ATOM 3579 C C . ALA B 1 116 ? 5.609 -17.781 -8.812 1 97.69 116 ALA B C 1
ATOM 3581 O O . ALA B 1 116 ? 6.59 -17.156 -9.234 1 97.69 116 ALA B O 1
ATOM 3582 N N . SER B 1 117 ? 5.703 -18.578 -7.762 1 96.81 117 SER B N 1
ATOM 3583 C CA . SER B 1 117 ? 6.98 -18.797 -7.094 1 96.81 117 SER B CA 1
ATOM 3584 C C . SER B 1 117 ? 7.988 -19.453 -8.031 1 96.81 117 SER B C 1
ATOM 3586 O O . SER B 1 117 ? 9.172 -19.094 -8.031 1 96.81 117 SER B O 1
ATOM 3588 N N . GLN B 1 118 ? 7.52 -20.406 -8.828 1 97.5 118 GLN B N 1
ATOM 3589 C CA . GLN B 1 118 ? 8.398 -21.047 -9.805 1 97.5 118 GLN B CA 1
ATOM 3590 C C . GLN B 1 118 ? 8.867 -20.047 -10.859 1 97.5 118 GLN B C 1
ATOM 3592 O O . GLN B 1 118 ? 10.047 -20.016 -11.227 1 97.5 118 GLN B O 1
ATOM 3597 N N . ALA B 1 119 ? 7.945 -19.219 -11.328 1 98.38 119 ALA B N 1
ATOM 3598 C CA . ALA B 1 119 ? 8.273 -18.188 -12.297 1 98.38 119 ALA B CA 1
ATOM 3599 C C . ALA B 1 119 ? 9.32 -17.219 -11.742 1 98.38 119 ALA B C 1
ATOM 3601 O O . ALA B 1 119 ? 10.273 -16.859 -12.438 1 98.38 119 ALA B O 1
ATOM 3602 N N . GLN B 1 120 ? 9.141 -16.828 -10.516 1 98.44 120 GLN B N 1
ATOM 3603 C CA . GLN B 1 120 ? 10.07 -15.906 -9.867 1 98.44 120 GLN B CA 1
ATOM 3604 C C . GLN B 1 120 ? 11.461 -16.531 -9.75 1 98.44 120 GLN B C 1
ATOM 3606 O O . GLN B 1 120 ? 12.469 -15.867 -9.977 1 98.44 120 GLN B O 1
ATOM 3611 N N . CYS B 1 121 ? 11.492 -17.797 -9.359 1 98.12 121 CYS B N 1
ATOM 3612 C CA . CYS B 1 121 ? 12.773 -18.484 -9.266 1 98.12 121 CYS B CA 1
ATOM 3613 C C . CYS B 1 121 ? 13.492 -18.5 -10.609 1 98.12 121 CYS B C 1
ATOM 3615 O O . CYS B 1 121 ? 14.703 -18.281 -10.672 1 98.12 121 CYS B O 1
ATOM 3617 N N . GLU B 1 122 ? 12.734 -18.781 -11.648 1 98.06 122 GLU B N 1
ATOM 3618 C CA . GLU B 1 122 ? 13.32 -18.766 -12.984 1 98.06 122 GLU B CA 1
ATOM 3619 C C . GLU B 1 122 ? 13.891 -17.391 -13.32 1 98.06 122 GLU B C 1
ATOM 3621 O O . GLU B 1 122 ? 15.008 -17.266 -13.828 1 98.06 122 GLU B O 1
ATOM 3626 N N . TYR B 1 123 ? 13.156 -16.344 -13.039 1 98.56 123 TYR B N 1
ATOM 3627 C CA . TYR B 1 123 ? 13.617 -14.969 -13.273 1 98.56 123 TYR B CA 1
ATOM 3628 C C . TYR B 1 123 ? 14.898 -14.688 -12.508 1 98.56 123 TYR B C 1
ATOM 3630 O O . TYR B 1 123 ? 15.852 -14.133 -13.062 1 98.56 123 TYR B O 1
ATOM 3638 N N . MET B 1 124 ? 14.945 -15.023 -11.234 1 98.56 124 MET B N 1
ATOM 3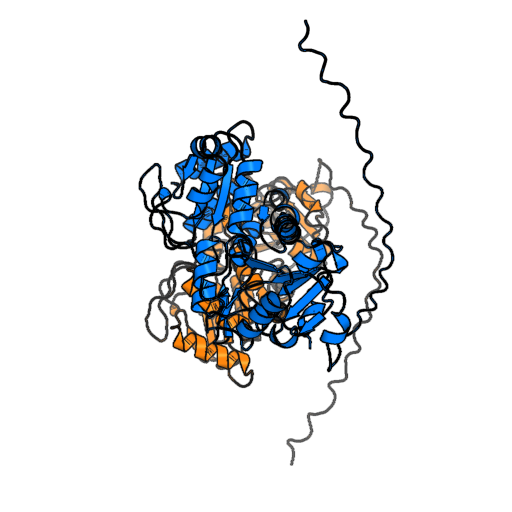639 C CA . MET B 1 124 ? 16.094 -14.75 -10.359 1 98.56 124 MET B CA 1
ATOM 3640 C C . MET B 1 124 ? 17.359 -15.391 -10.914 1 98.56 124 MET B C 1
ATOM 3642 O O . MET B 1 124 ? 18.391 -14.719 -11.039 1 98.56 124 MET B O 1
ATOM 3646 N N . VAL B 1 125 ? 17.281 -16.641 -11.289 1 98.38 125 VAL B N 1
ATOM 3647 C CA . VAL B 1 125 ? 18.453 -17.359 -11.758 1 98.38 125 VAL B CA 1
ATOM 3648 C C . VAL B 1 125 ? 18.906 -16.797 -13.102 1 98.38 125 VAL B C 1
ATOM 3650 O O . VAL B 1 125 ? 20.109 -16.734 -13.383 1 98.38 125 VAL B O 1
ATOM 3653 N N . ARG B 1 126 ? 18.016 -16.312 -13.883 1 97.88 126 ARG B N 1
ATOM 3654 C CA . ARG B 1 126 ? 18.328 -15.797 -15.211 1 97.88 126 ARG B CA 1
ATOM 3655 C C . ARG B 1 126 ? 18.938 -14.391 -15.117 1 97.88 126 ARG B C 1
ATOM 3657 O O . ARG B 1 126 ? 19.734 -13.992 -15.969 1 97.88 126 ARG B O 1
ATOM 3664 N N . THR B 1 127 ? 18.609 -13.664 -14.023 1 97.62 127 THR B N 1
ATOM 3665 C CA . THR B 1 127 ? 18.891 -12.234 -14.109 1 97.62 127 THR B CA 1
ATOM 3666 C C . THR B 1 127 ? 19.828 -11.805 -12.984 1 97.62 127 THR B C 1
ATOM 3668 O O . THR B 1 127 ? 20.578 -10.828 -13.125 1 97.62 127 THR B O 1
ATOM 3671 N N . PHE B 1 128 ? 19.828 -12.531 -11.859 1 98.12 128 PHE B N 1
ATOM 3672 C CA . PHE B 1 128 ? 20.656 -12.109 -10.734 1 98.12 128 PHE B CA 1
ATOM 3673 C C . PHE B 1 128 ? 22.125 -12.383 -11 1 98.12 128 PHE B C 1
ATOM 3675 O O . PHE B 1 128 ? 22.469 -13.445 -11.531 1 98.12 128 PHE B O 1
ATOM 3682 N N . ALA B 1 129 ? 22.969 -11.516 -10.68 1 97.25 129 ALA B N 1
ATOM 3683 C CA . ALA B 1 129 ? 24.406 -11.656 -10.883 1 97.25 129 ALA B CA 1
ATOM 3684 C C . ALA B 1 129 ? 25.031 -12.547 -9.812 1 97.25 129 ALA B C 1
ATOM 3686 O O . ALA B 1 129 ? 24.453 -12.719 -8.734 1 97.25 129 ALA B O 1
ATOM 3687 N N . ARG B 1 130 ? 26.172 -13.117 -10.18 1 97.25 130 ARG B N 1
ATOM 3688 C CA . ARG B 1 130 ? 26.984 -13.805 -9.188 1 97.25 130 ARG B CA 1
ATOM 3689 C C . ARG B 1 130 ? 27.344 -12.867 -8.039 1 97.25 130 ARG B C 1
ATOM 3691 O O . ARG B 1 130 ? 27.688 -11.703 -8.258 1 97.25 130 ARG B O 1
ATOM 3698 N N . GLY B 1 131 ? 27.172 -13.32 -6.852 1 97.25 131 GLY B N 1
ATOM 3699 C CA . GLY B 1 131 ? 27.562 -12.539 -5.684 1 97.25 131 GLY B CA 1
ATOM 3700 C C . GLY B 1 131 ? 26.5 -11.539 -5.262 1 97.25 131 GLY B C 1
ATOM 3701 O O . GLY B 1 131 ? 26.75 -10.711 -4.379 1 97.25 131 GLY B O 1
ATOM 3702 N N . ALA B 1 132 ? 25.328 -11.633 -5.832 1 98.06 132 ALA B N 1
ATOM 3703 C CA . ALA B 1 132 ? 24.266 -10.695 -5.5 1 98.06 132 ALA B CA 1
ATOM 3704 C C . ALA B 1 132 ? 23.906 -10.773 -4.02 1 98.06 132 ALA B C 1
ATOM 3706 O O . ALA B 1 132 ? 24.078 -11.82 -3.389 1 98.06 132 ALA B O 1
ATOM 3707 N N . LYS B 1 133 ? 23.5 -9.633 -3.484 1 98 133 LYS B N 1
ATOM 3708 C CA . LYS B 1 133 ? 22.922 -9.57 -2.145 1 98 133 LYS B CA 1
ATOM 3709 C C . LYS B 1 133 ? 21.406 -9.648 -2.199 1 98 133 LYS B C 1
ATOM 3711 O O . LYS B 1 133 ? 20.766 -8.844 -2.871 1 98 133 LYS B O 1
ATOM 3716 N N . VAL B 1 134 ? 20.875 -10.625 -1.497 1 97.88 134 VAL B N 1
ATOM 3717 C CA . VAL B 1 134 ? 19.453 -10.914 -1.615 1 97.88 134 VAL B CA 1
ATOM 3718 C C . VAL B 1 134 ? 18.812 -10.914 -0.231 1 97.88 134 VAL B C 1
ATOM 3720 O O . VAL B 1 134 ? 19.078 -11.805 0.584 1 97.88 134 VAL B O 1
ATOM 3723 N N . PHE B 1 135 ? 17.969 -9.898 0.045 1 96.81 135 PHE B N 1
ATOM 3724 C CA . PHE B 1 135 ? 17.172 -9.836 1.266 1 96.81 135 PHE B CA 1
ATOM 3725 C C . PHE B 1 135 ? 15.781 -10.414 1.037 1 96.81 135 PHE B C 1
ATOM 3727 O O . PHE B 1 135 ? 15 -9.875 0.25 1 96.81 135 PHE B O 1
ATOM 3734 N N . VAL B 1 136 ? 15.43 -11.5 1.812 1 95.44 136 VAL B N 1
ATOM 3735 C CA . VAL B 1 136 ? 14.25 -12.289 1.463 1 95.44 136 VAL B CA 1
ATOM 3736 C C . VAL B 1 136 ? 13.227 -12.203 2.588 1 95.44 136 VAL B C 1
ATOM 3738 O O . VAL B 1 136 ? 13.57 -12.344 3.764 1 95.44 136 VAL B O 1
ATOM 3741 N N . PHE B 1 137 ? 11.953 -11.969 2.141 1 92.75 137 PHE B N 1
ATOM 3742 C CA . PHE B 1 137 ? 10.773 -12.18 2.977 1 92.75 137 PHE B CA 1
ATOM 3743 C C . PHE B 1 137 ? 9.953 -13.359 2.475 1 92.75 137 PHE B C 1
ATOM 3745 O O . PHE B 1 137 ? 9.664 -13.453 1.282 1 92.75 137 PHE B O 1
ATOM 3752 N N . ALA B 1 138 ? 9.547 -14.219 3.455 1 90.06 138 ALA B N 1
ATOM 3753 C CA . ALA B 1 138 ? 8.828 -15.414 3.014 1 90.06 138 ALA B CA 1
ATOM 3754 C C . ALA B 1 138 ? 7.688 -15.75 3.969 1 90.06 138 ALA B C 1
ATOM 3756 O O . ALA B 1 138 ? 7.777 -15.484 5.172 1 90.06 138 ALA B O 1
ATOM 3757 N N . GLY B 1 139 ? 6.492 -16.25 3.541 1 82.19 139 GLY B N 1
ATOM 3758 C CA . GLY B 1 139 ? 5.336 -16.625 4.332 1 82.19 139 GLY B CA 1
ATOM 3759 C C . GLY B 1 139 ? 5.172 -18.125 4.465 1 82.19 139 GLY B C 1
ATOM 3760 O O . GLY B 1 139 ? 4.176 -18.609 5.008 1 82.19 139 GLY B O 1
ATOM 3761 N N . GLY B 1 140 ? 6.012 -18.953 3.939 1 73.19 140 GLY B N 1
ATOM 3762 C CA . GLY B 1 140 ? 5.867 -20.391 3.988 1 73.19 140 GLY B CA 1
ATOM 3763 C C . GLY B 1 140 ? 5.992 -20.953 5.391 1 73.19 140 GLY B C 1
ATOM 3764 O O . GLY B 1 140 ? 6.098 -20.203 6.359 1 73.19 140 GLY B O 1
ATOM 3765 N N . PHE B 1 141 ? 5.707 -22.188 5.559 1 71.69 141 PHE B N 1
ATOM 3766 C CA . PHE B 1 141 ? 5.648 -22.828 6.867 1 71.69 141 PHE B CA 1
ATOM 3767 C C . PHE B 1 141 ? 7.027 -23.312 7.293 1 71.69 141 PHE B C 1
ATOM 3769 O O . PHE B 1 141 ? 7.199 -23.812 8.406 1 71.69 141 PHE B O 1
ATOM 3776 N N . GLU B 1 142 ? 7.949 -23.078 6.484 1 76.69 142 GLU B N 1
ATOM 3777 C CA . GLU B 1 142 ? 9.297 -23.547 6.785 1 76.69 142 GLU B CA 1
ATOM 3778 C C . GLU B 1 142 ? 9.953 -22.703 7.871 1 76.69 142 GLU B C 1
ATOM 3780 O O . GLU B 1 142 ? 9.586 -21.531 8.055 1 76.69 142 GLU B O 1
ATOM 3785 N N . THR B 1 143 ? 10.953 -23.375 8.586 1 78.25 143 THR B N 1
ATOM 3786 C CA . THR B 1 143 ? 11.594 -22.656 9.68 1 78.25 143 THR B CA 1
ATOM 3787 C C . THR B 1 143 ? 13.031 -22.297 9.32 1 78.25 143 THR B C 1
ATOM 3789 O O . THR B 1 143 ? 13.664 -21.469 9.992 1 78.25 143 THR B O 1
ATOM 3792 N N . THR B 1 144 ? 13.516 -22.969 8.25 1 82.12 144 THR B N 1
ATOM 3793 C CA . THR B 1 144 ? 14.859 -22.625 7.801 1 82.12 144 THR B CA 1
ATOM 3794 C C . THR B 1 144 ? 14.883 -22.359 6.301 1 82.12 144 THR B C 1
ATOM 3796 O O . THR B 1 144 ? 14.039 -22.875 5.562 1 82.12 144 THR B O 1
ATOM 3799 N N . LEU B 1 145 ? 15.836 -21.594 5.949 1 84.56 145 LEU B N 1
ATOM 3800 C CA . LEU B 1 145 ? 16.016 -21.25 4.547 1 84.56 145 LEU B CA 1
ATOM 3801 C C . LEU B 1 145 ? 16.266 -22.5 3.707 1 84.56 145 LEU B C 1
ATOM 3803 O O . LEU B 1 145 ? 15.711 -22.641 2.613 1 84.56 145 LEU B O 1
ATOM 3807 N N . GLU B 1 146 ? 17.047 -23.406 4.238 1 82.5 146 GLU B N 1
ATOM 3808 C CA . GLU B 1 146 ? 17.438 -24.609 3.506 1 82.5 146 GLU B CA 1
ATOM 3809 C C . GLU B 1 146 ? 16.234 -25.5 3.219 1 82.5 146 GLU B C 1
ATOM 3811 O O . GLU B 1 146 ? 16.234 -26.234 2.234 1 82.5 146 GLU B O 1
ATOM 3816 N N . GLN B 1 147 ? 15.242 -25.328 4.02 1 84.31 147 GLN B N 1
ATOM 3817 C CA . GLN B 1 147 ? 14.062 -26.188 3.889 1 84.31 147 GLN B CA 1
ATOM 3818 C C . GLN B 1 147 ? 12.969 -25.484 3.076 1 84.31 147 GLN B C 1
ATOM 3820 O O . GLN B 1 147 ? 11.914 -26.062 2.824 1 84.31 147 GLN B O 1
ATOM 3825 N N . SER B 1 148 ? 13.305 -24.359 2.672 1 89.75 148 SER B N 1
ATOM 3826 C CA . SER B 1 148 ? 12.25 -23.641 1.965 1 89.75 148 SER B CA 1
ATOM 3827 C C . SER B 1 148 ? 12.109 -24.141 0.53 1 89.75 148 SER B C 1
ATOM 3829 O O . SER B 1 148 ? 13.109 -24.422 -0.135 1 89.75 148 SER B O 1
ATOM 3831 N N . PHE B 1 149 ? 10.906 -24.25 0.06 1 89.94 149 PHE B N 1
ATOM 3832 C CA . PHE B 1 149 ? 10.609 -24.781 -1.268 1 89.94 149 PHE B CA 1
ATOM 3833 C C . PHE B 1 149 ? 11.273 -23.938 -2.346 1 89.94 149 PHE B C 1
ATOM 3835 O O . PHE B 1 149 ? 11.742 -24.453 -3.355 1 89.94 149 PHE B O 1
ATOM 3842 N N . TRP B 1 150 ? 11.32 -22.641 -2.145 1 92.94 150 TRP B N 1
ATOM 3843 C CA . TRP B 1 150 ? 11.867 -21.75 -3.164 1 92.94 150 TRP B CA 1
ATOM 3844 C C . TRP B 1 150 ? 13.391 -21.844 -3.205 1 92.94 150 TRP B C 1
ATOM 3846 O O . TRP B 1 150 ? 14 -21.734 -4.273 1 92.94 150 TRP B O 1
ATOM 3856 N N . MET B 1 151 ? 14.047 -22.047 -2.061 1 93.56 151 MET B N 1
ATOM 3857 C CA . MET B 1 151 ? 15.492 -22.266 -2.062 1 93.56 151 MET B CA 1
ATOM 3858 C C . MET B 1 151 ? 15.844 -23.562 -2.766 1 93.56 151 MET B C 1
ATOM 3860 O O . MET B 1 151 ? 16.812 -23.625 -3.52 1 93.56 151 MET B O 1
ATOM 3864 N N . GLU B 1 152 ? 15.07 -24.578 -2.488 1 93.12 152 GLU B N 1
ATOM 3865 C CA . GLU B 1 152 ? 15.266 -25.844 -3.184 1 93.12 152 GLU B CA 1
ATOM 3866 C C . GLU B 1 152 ? 15.125 -25.672 -4.695 1 93.12 152 GLU B C 1
ATOM 3868 O O . GLU B 1 152 ? 15.953 -26.172 -5.461 1 93.12 152 GLU B O 1
ATOM 3873 N N . ARG B 1 153 ? 14.133 -24.984 -5.086 1 94.94 153 ARG B N 1
ATOM 3874 C CA . ARG B 1 153 ? 13.906 -24.75 -6.508 1 94.94 153 ARG B CA 1
ATOM 3875 C C . ARG B 1 153 ? 15.055 -23.953 -7.121 1 94.94 153 ARG B C 1
ATOM 3877 O O . ARG B 1 153 ? 15.516 -24.281 -8.219 1 94.94 153 ARG B O 1
ATOM 3884 N N . LEU B 1 154 ? 15.5 -22.922 -6.457 1 97 154 LEU B N 1
ATOM 3885 C CA . LEU B 1 154 ? 16.609 -22.094 -6.941 1 97 154 LEU B CA 1
ATOM 3886 C C . LEU B 1 154 ? 17.875 -22.953 -7.129 1 97 154 LEU B C 1
ATOM 3888 O O . LEU B 1 154 ? 18.531 -22.844 -8.164 1 97 154 LEU B O 1
ATOM 3892 N N . ARG B 1 155 ? 18.156 -23.828 -6.223 1 96.38 155 ARG B N 1
ATOM 3893 C CA . ARG B 1 155 ? 19.344 -24.672 -6.297 1 96.38 155 ARG B CA 1
ATOM 3894 C C . ARG B 1 155 ? 19.219 -25.703 -7.418 1 96.38 155 ARG B C 1
ATOM 3896 O O . ARG B 1 155 ? 20.203 -26.047 -8.07 1 96.38 155 ARG B O 1
ATOM 3903 N N . GLN B 1 156 ? 18.031 -26.188 -7.574 1 96.06 156 GLN B N 1
ATOM 3904 C CA . GLN B 1 156 ? 17.797 -27.109 -8.672 1 96.06 156 GLN B CA 1
ATOM 3905 C C . GLN B 1 156 ? 18.078 -26.453 -10.023 1 96.06 156 GLN B C 1
ATOM 3907 O O . GLN B 1 156 ? 18.562 -27.109 -10.945 1 96.06 156 GLN B O 1
ATOM 3912 N N . LEU B 1 157 ? 17.797 -25.188 -10.094 1 97.38 157 LEU B N 1
ATOM 3913 C CA . LEU B 1 157 ? 17.984 -24.469 -11.344 1 97.38 157 LEU B CA 1
ATOM 3914 C C . LEU B 1 157 ? 19.453 -24.141 -11.57 1 97.38 157 LEU B C 1
ATOM 3916 O O . LEU B 1 157 ? 19.969 -24.297 -12.68 1 97.38 157 LEU B O 1
ATOM 3920 N N . ASP B 1 158 ? 20.156 -23.672 -10.555 1 98.12 158 ASP B N 1
ATOM 3921 C CA . ASP B 1 158 ? 21.578 -23.328 -10.664 1 98.12 158 ASP B CA 1
ATOM 3922 C C . ASP B 1 158 ? 22.219 -23.234 -9.289 1 98.12 158 ASP B C 1
ATOM 3924 O O . ASP B 1 158 ? 22.312 -22.156 -8.703 1 98.12 158 ASP B O 1
ATOM 3928 N N . ALA B 1 159 ? 22.766 -24.281 -8.852 1 97.25 159 ALA B N 1
ATOM 3929 C CA . ALA B 1 159 ? 23.297 -24.391 -7.496 1 97.25 159 ALA B CA 1
ATOM 3930 C C . ALA B 1 159 ? 24.516 -23.469 -7.305 1 97.25 159 ALA B C 1
ATOM 3932 O O . ALA B 1 159 ? 24.656 -22.828 -6.258 1 97.25 159 ALA B O 1
ATOM 3933 N N . GLU B 1 160 ? 25.328 -23.391 -8.258 1 98.12 160 GLU B N 1
ATOM 3934 C CA . GLU B 1 160 ? 26.547 -22.609 -8.148 1 98.12 160 GLU B CA 1
ATOM 3935 C C . GLU B 1 160 ? 26.25 -21.109 -8.062 1 98.12 160 GLU B C 1
ATOM 3937 O O . GLU B 1 160 ? 26.797 -20.406 -7.207 1 98.12 160 GLU B O 1
ATOM 3942 N N . LEU B 1 161 ? 25.359 -20.719 -8.883 1 98.25 161 LEU B N 1
ATOM 3943 C CA . LEU B 1 161 ? 24.969 -19.312 -8.875 1 98.25 161 LEU B CA 1
ATOM 3944 C C . LEU B 1 161 ? 24.312 -18.938 -7.547 1 98.25 161 LEU B C 1
ATOM 3946 O O . LEU B 1 161 ? 24.688 -17.938 -6.926 1 98.25 161 LEU B O 1
ATOM 3950 N N . VAL B 1 162 ? 23.406 -19.766 -7.09 1 97.38 162 VAL B N 1
ATOM 3951 C CA . VAL B 1 162 ? 22.672 -19.516 -5.859 1 97.38 162 VAL B CA 1
ATOM 3952 C C . VAL B 1 162 ? 23.625 -19.516 -4.672 1 97.38 162 VAL B C 1
ATOM 3954 O O . VAL B 1 162 ? 23.5 -18.703 -3.76 1 97.38 162 VAL B O 1
ATOM 3957 N N . GLY B 1 163 ? 24.578 -20.391 -4.77 1 96.12 163 GLY B N 1
ATOM 3958 C CA . GLY B 1 163 ? 25.578 -20.484 -3.717 1 96.12 163 GLY B CA 1
ATOM 3959 C C . GLY B 1 163 ? 26.453 -19.25 -3.617 1 96.12 163 GLY B C 1
ATOM 3960 O O . GLY B 1 163 ? 27.047 -18.984 -2.572 1 96.12 163 GLY B O 1
ATOM 3961 N N . SER B 1 164 ? 26.547 -18.516 -4.648 1 97.88 164 SER B N 1
ATOM 3962 C CA . SER B 1 164 ? 27.375 -17.312 -4.68 1 97.88 164 SER B CA 1
ATOM 3963 C C . SER B 1 164 ? 26.672 -16.125 -4.047 1 97.88 164 SER B C 1
ATOM 3965 O O . SER B 1 164 ? 27.297 -15.109 -3.74 1 97.88 164 SER B O 1
ATOM 3967 N N . TRP B 1 165 ? 25.344 -16.188 -3.912 1 97.56 165 TRP B N 1
ATOM 3968 C CA . TRP B 1 165 ? 24.578 -15.055 -3.406 1 97.56 165 TRP B CA 1
ATOM 3969 C C . TRP B 1 165 ? 24.734 -14.914 -1.897 1 97.56 165 TRP B C 1
ATOM 3971 O O . TRP B 1 165 ? 25.016 -15.891 -1.203 1 97.56 165 TRP B O 1
ATOM 3981 N N . ASP B 1 166 ? 24.656 -13.719 -1.387 1 97.44 166 ASP B N 1
ATOM 3982 C CA . ASP B 1 166 ? 24.469 -13.453 0.035 1 97.44 166 ASP B CA 1
ATOM 3983 C C . ASP B 1 166 ? 22.984 -13.305 0.366 1 97.44 166 ASP B C 1
ATOM 3985 O O . ASP B 1 166 ? 22.438 -12.203 0.288 1 97.44 166 ASP B O 1
ATOM 3989 N N . VAL B 1 167 ? 22.391 -14.445 0.729 1 96.62 167 VAL B N 1
ATOM 3990 C CA . VAL B 1 167 ? 20.969 -14.477 1.018 1 96.62 167 VAL B CA 1
ATOM 3991 C C . VAL B 1 167 ? 20.734 -14.242 2.51 1 96.62 167 VAL B C 1
ATOM 3993 O O . VAL B 1 167 ? 21.297 -14.953 3.348 1 96.62 167 VAL B O 1
ATOM 3996 N N . ARG B 1 168 ? 19.906 -13.25 2.85 1 95.25 168 ARG B N 1
ATOM 3997 C CA . ARG B 1 168 ? 19.625 -12.891 4.234 1 95.25 168 ARG B CA 1
ATOM 3998 C C . ARG B 1 168 ? 18.125 -12.82 4.48 1 95.25 168 ARG B C 1
ATOM 4000 O O . ARG B 1 168 ? 17.359 -12.398 3.607 1 95.25 168 ARG B O 1
ATOM 4007 N N . THR B 1 169 ? 17.703 -13.211 5.68 1 92.56 169 THR B N 1
ATOM 4008 C CA . THR B 1 169 ? 16.312 -13.078 6.109 1 92.56 169 THR B CA 1
ATOM 4009 C C . THR B 1 169 ? 16.203 -12.102 7.273 1 92.56 169 THR B C 1
ATOM 4011 O O . THR B 1 169 ? 15.094 -11.852 7.777 1 92.56 169 THR B O 1
ATOM 4014 N N . PHE B 1 170 ? 17.328 -11.648 7.715 1 91.75 170 PHE B N 1
ATOM 4015 C CA . PHE B 1 170 ? 17.438 -10.625 8.75 1 91.75 170 PHE B CA 1
ATOM 4016 C C . PHE B 1 170 ? 18.594 -9.68 8.453 1 91.75 170 PHE B C 1
ATOM 4018 O O . PHE B 1 170 ? 19.672 -10.117 8.047 1 91.75 170 PHE B O 1
ATOM 4025 N N . LEU B 1 171 ? 18.359 -8.352 8.625 1 93.75 171 LEU B N 1
ATOM 4026 C CA . LEU B 1 171 ? 19.422 -7.348 8.555 1 93.75 171 LEU B CA 1
ATOM 4027 C C . LEU B 1 171 ? 19.344 -6.398 9.742 1 93.75 171 LEU B C 1
ATOM 4029 O O . LEU B 1 171 ? 18.25 -5.926 10.094 1 93.75 171 LEU B O 1
ATOM 4033 N N . THR B 1 172 ? 20.453 -6.18 10.344 1 92.12 172 THR B N 1
ATOM 4034 C CA . THR B 1 172 ? 20.516 -5.059 11.273 1 92.12 172 THR B CA 1
ATOM 4035 C C . THR B 1 172 ? 20.422 -3.73 10.531 1 92.12 172 THR B C 1
ATOM 4037 O O . THR B 1 172 ? 20.547 -3.689 9.305 1 92.12 172 THR B O 1
ATOM 4040 N N . GLU B 1 173 ? 20.203 -2.695 11.289 1 88.56 173 GLU B N 1
ATOM 4041 C CA . GLU B 1 173 ? 20.156 -1.371 10.672 1 88.56 173 GLU B CA 1
ATOM 4042 C C . GLU B 1 173 ? 21.484 -1.041 9.984 1 88.56 173 GLU B C 1
ATOM 4044 O O . GLU B 1 173 ? 21.5 -0.482 8.883 1 88.56 173 GLU B O 1
ATOM 4049 N N . VAL B 1 174 ? 22.594 -1.376 10.578 1 91.56 174 VAL B N 1
ATOM 4050 C CA . VAL B 1 174 ? 23.922 -1.108 10.047 1 91.56 174 VAL B CA 1
ATOM 4051 C C . VAL B 1 174 ? 24.125 -1.865 8.734 1 91.56 174 VAL B C 1
ATOM 4053 O O . VAL B 1 174 ? 24.609 -1.303 7.758 1 91.56 174 VAL B O 1
ATOM 4056 N N . GLU B 1 175 ? 23.688 -3.053 8.727 1 93.44 175 GLU B N 1
ATOM 4057 C CA . GLU B 1 175 ? 23.828 -3.871 7.523 1 93.44 175 GLU B CA 1
ATOM 4058 C C . GLU B 1 175 ? 22.938 -3.344 6.395 1 93.44 175 GLU B C 1
ATOM 4060 O O . GLU B 1 175 ? 23.359 -3.295 5.242 1 93.44 175 GLU B O 1
ATOM 4065 N N . ALA B 1 176 ? 21.719 -3.002 6.738 1 92.62 176 ALA B N 1
ATOM 4066 C CA . ALA B 1 176 ? 20.812 -2.443 5.742 1 92.62 176 ALA B CA 1
ATOM 4067 C C . ALA B 1 176 ? 21.391 -1.177 5.121 1 92.62 176 ALA B C 1
ATOM 4069 O O . ALA B 1 176 ? 21.312 -0.988 3.902 1 92.62 176 ALA B O 1
ATOM 4070 N N . LYS B 1 177 ? 21.938 -0.371 5.934 1 89.88 177 LYS B N 1
ATOM 4071 C CA . LYS B 1 177 ? 22.562 0.855 5.438 1 89.88 177 LYS B CA 1
ATOM 4072 C C . LYS B 1 177 ? 23.734 0.546 4.508 1 89.88 177 LYS B C 1
ATOM 4074 O O . LYS B 1 177 ? 23.875 1.16 3.449 1 89.88 177 LYS B O 1
ATOM 4079 N N . ALA B 1 178 ? 24.547 -0.396 4.902 1 93.06 178 ALA B N 1
ATOM 4080 C CA . ALA B 1 178 ? 25.672 -0.788 4.074 1 93.06 178 ALA B CA 1
ATOM 4081 C C . ALA B 1 178 ? 25.219 -1.325 2.725 1 93.06 178 ALA B C 1
ATOM 4083 O O . ALA B 1 178 ? 25.766 -0.968 1.682 1 93.06 178 ALA B O 1
ATOM 4084 N N . TRP B 1 179 ? 24.203 -2.166 2.727 1 95.25 179 TRP B N 1
ATOM 4085 C CA . TRP B 1 179 ? 23.656 -2.703 1.484 1 95.25 179 TRP B CA 1
ATOM 4086 C C . TRP B 1 179 ? 23.031 -1.597 0.639 1 95.25 179 TRP B C 1
ATOM 4088 O O . TRP B 1 179 ? 23.141 -1.616 -0.591 1 95.25 179 TRP B O 1
ATOM 4098 N N . GLY B 1 180 ? 22.359 -0.713 1.318 1 91.75 180 GLY B N 1
ATOM 4099 C CA . GLY B 1 180 ? 21.781 0.427 0.618 1 91.75 180 GLY B CA 1
ATOM 4100 C C . GLY B 1 180 ? 22.828 1.258 -0.113 1 91.75 180 GLY B C 1
ATOM 4101 O O . GLY B 1 180 ? 22.609 1.671 -1.253 1 91.75 180 GLY B O 1
ATOM 4102 N N . GLU B 1 181 ? 23.891 1.477 0.538 1 90.62 181 GLU B N 1
ATOM 4103 C CA . GLU B 1 181 ? 24.969 2.24 -0.076 1 90.62 181 GLU B CA 1
ATOM 4104 C C . GLU B 1 181 ? 25.547 1.513 -1.292 1 90.62 181 GLU B C 1
ATOM 4106 O O . GLU B 1 181 ? 25.891 2.143 -2.293 1 90.62 181 GLU B O 1
ATOM 4111 N N . LEU B 1 182 ? 25.625 0.279 -1.179 1 93.81 182 LEU B N 1
ATOM 4112 C CA . LEU B 1 182 ? 26.078 -0.522 -2.312 1 93.81 182 LEU B CA 1
ATOM 4113 C C . LEU B 1 182 ? 25.109 -0.39 -3.488 1 93.81 182 LEU B C 1
ATOM 4115 O O . LEU B 1 182 ? 25.547 -0.206 -4.629 1 93.81 182 LEU B O 1
ATOM 4119 N N . ALA B 1 183 ? 23.875 -0.482 -3.221 1 92.88 183 ALA B N 1
ATOM 4120 C CA . ALA B 1 183 ? 22.844 -0.369 -4.258 1 92.88 183 ALA B CA 1
ATOM 4121 C C . ALA B 1 183 ? 22.906 0.996 -4.938 1 92.88 183 ALA B C 1
ATOM 4123 O O . ALA B 1 183 ? 22.812 1.09 -6.164 1 92.88 183 ALA B O 1
ATOM 4124 N N . ARG B 1 184 ? 23.109 1.953 -4.152 1 89.5 184 ARG B N 1
ATOM 4125 C CA . ARG B 1 184 ? 23.156 3.32 -4.664 1 89.5 184 ARG B CA 1
ATOM 4126 C C . ARG B 1 184 ? 24.359 3.525 -5.566 1 89.5 184 ARG B C 1
ATOM 4128 O O . ARG B 1 184 ? 24.281 4.211 -6.586 1 89.5 184 ARG B O 1
ATOM 4135 N N . ALA B 1 185 ? 25.5 2.99 -5.176 1 90.44 185 ALA B N 1
ATOM 4136 C CA . ALA B 1 185 ? 26.734 3.166 -5.914 1 90.44 185 ALA B CA 1
ATOM 4137 C C . ALA B 1 185 ? 26.672 2.492 -7.285 1 90.44 185 ALA B C 1
ATOM 4139 O O . ALA B 1 185 ? 27.266 2.971 -8.25 1 90.44 185 ALA B O 1
ATOM 4140 N N . GLY B 1 186 ? 26.031 1.431 -7.367 1 87.25 186 GLY B N 1
ATOM 4141 C CA . GLY B 1 186 ? 25.859 0.727 -8.625 1 87.25 186 GLY B CA 1
ATOM 4142 C C . GLY B 1 186 ? 27.125 0.014 -9.078 1 87.25 186 GLY B C 1
ATOM 4143 O O . GLY B 1 186 ? 27.234 -0.392 -10.242 1 87.25 186 GLY B O 1
ATOM 4144 N N . ARG B 1 187 ? 28.266 -0.008 -8.43 1 85.88 187 ARG B N 1
ATOM 4145 C CA . ARG B 1 187 ? 29.531 -0.613 -8.836 1 85.88 187 ARG B CA 1
ATOM 4146 C C . ARG B 1 187 ? 29.781 -1.915 -8.086 1 85.88 187 ARG B C 1
ATOM 4148 O O . ARG B 1 187 ? 30.641 -2.711 -8.484 1 85.88 187 ARG B O 1
ATOM 4155 N N . GLY B 1 188 ? 29.016 -2.285 -7.191 1 87.81 188 GLY B N 1
ATOM 4156 C CA . GLY B 1 188 ? 29.141 -3.518 -6.426 1 87.81 188 GLY B CA 1
ATOM 4157 C C . GLY B 1 188 ? 28.047 -4.523 -6.734 1 87.81 188 GLY B C 1
ATOM 4158 O O . GLY B 1 188 ? 27.375 -4.43 -7.77 1 87.81 188 GLY B O 1
ATOM 4159 N N . PRO B 1 189 ? 28.109 -5.609 -5.957 1 93.56 189 PRO B N 1
ATOM 4160 C CA . PRO B 1 189 ? 27.031 -6.582 -6.148 1 93.56 189 PRO B CA 1
ATOM 4161 C C . PRO B 1 189 ? 25.641 -5.945 -6.109 1 93.56 189 PRO B C 1
ATOM 4163 O O . PRO B 1 189 ? 25.375 -5.09 -5.258 1 93.56 189 PRO B O 1
ATOM 4166 N N . PRO B 1 190 ? 24.844 -6.32 -7.047 1 97 190 PRO B N 1
ATOM 4167 C CA . PRO B 1 190 ? 23.469 -5.809 -6.988 1 97 190 PRO B CA 1
ATOM 4168 C C . PRO B 1 190 ? 22.719 -6.262 -5.734 1 97 190 PRO B C 1
ATOM 4170 O O . PRO B 1 190 ? 23.016 -7.324 -5.188 1 97 190 PRO B O 1
ATOM 4173 N N . VAL B 1 191 ? 21.844 -5.402 -5.285 1 98.06 191 VAL B N 1
ATOM 4174 C CA . VAL B 1 191 ? 21.047 -5.68 -4.098 1 98.06 191 VAL B CA 1
ATOM 4175 C C . VAL B 1 191 ? 19.594 -5.906 -4.5 1 98.06 191 VAL B C 1
ATOM 4177 O O . VAL B 1 191 ? 19.016 -5.121 -5.262 1 98.06 191 VAL B O 1
ATOM 4180 N N . TYR B 1 192 ? 19.031 -7.039 -4.012 1 98.25 192 TYR B N 1
ATOM 4181 C CA . TYR B 1 192 ? 17.656 -7.387 -4.293 1 98.25 192 TYR B CA 1
ATOM 4182 C C . TYR B 1 192 ? 16.859 -7.551 -3.004 1 98.25 192 TYR B C 1
ATOM 4184 O O . TYR B 1 192 ? 17.375 -8.055 -2.006 1 98.25 192 TYR B O 1
ATOM 4192 N N . VAL B 1 193 ? 15.633 -7.074 -3.018 1 97.62 193 VAL B N 1
ATOM 4193 C CA . VAL B 1 193 ? 14.617 -7.418 -2.027 1 97.62 193 VAL B CA 1
ATOM 4194 C C . VAL B 1 193 ? 13.578 -8.352 -2.654 1 97.62 193 VAL B C 1
ATOM 4196 O O . VAL B 1 193 ? 12.922 -7.984 -3.633 1 97.62 193 VAL B O 1
ATOM 4199 N N . VAL B 1 194 ? 13.453 -9.531 -2.055 1 97.25 194 VAL B N 1
ATOM 4200 C CA . VAL B 1 194 ? 12.648 -10.578 -2.678 1 97.25 194 VAL B CA 1
ATOM 4201 C C . VAL B 1 194 ? 11.547 -11.023 -1.717 1 97.25 194 VAL B C 1
ATOM 4203 O O . VAL B 1 194 ? 11.781 -11.164 -0.515 1 97.25 194 VAL B O 1
ATOM 4206 N N . VAL B 1 195 ? 10.359 -11.273 -2.293 1 95.75 195 VAL B N 1
ATOM 4207 C CA . VAL B 1 195 ? 9.234 -11.703 -1.464 1 95.75 195 VAL B CA 1
ATOM 4208 C C . VAL B 1 195 ? 8.648 -12.992 -2.021 1 95.75 195 VAL B C 1
ATOM 4210 O O . VAL B 1 195 ? 8.234 -13.047 -3.182 1 95.75 195 VAL B O 1
ATOM 4213 N N . PHE B 1 196 ? 8.602 -14.07 -1.184 1 95.12 196 PHE B N 1
ATOM 4214 C CA . PHE B 1 196 ? 7.875 -15.312 -1.42 1 95.12 196 PHE B CA 1
ATOM 4215 C C . PHE B 1 196 ? 6.711 -15.445 -0.445 1 95.12 196 PHE B C 1
ATOM 4217 O O . PHE B 1 196 ? 6.82 -16.156 0.563 1 95.12 196 PHE B O 1
ATOM 4224 N N . SER B 1 197 ? 5.574 -14.781 -0.786 1 91.25 197 SER B N 1
ATOM 4225 C CA . SER B 1 197 ? 4.48 -14.781 0.181 1 91.25 197 SER B CA 1
ATOM 4226 C C . SER B 1 197 ? 3.137 -14.547 -0.502 1 91.25 197 SER B C 1
ATOM 4228 O O . SER B 1 197 ? 3.08 -13.984 -1.599 1 91.25 197 SER B O 1
ATOM 4230 N N . ASP B 1 198 ? 2.109 -15.062 0.188 1 90 198 ASP B N 1
ATOM 4231 C CA . ASP B 1 198 ? 0.738 -14.789 -0.228 1 90 198 ASP B CA 1
ATOM 4232 C C . ASP B 1 198 ? 0.122 -13.672 0.614 1 90 198 ASP B C 1
ATOM 4234 O O . ASP B 1 198 ? -1.103 -13.57 0.718 1 90 198 ASP B O 1
ATOM 4238 N N . GLY B 1 199 ? 0.973 -12.906 1.25 1 84.81 199 GLY B N 1
ATOM 4239 C CA . GLY B 1 199 ? 0.53 -11.805 2.086 1 84.81 199 GLY B CA 1
ATOM 4240 C C . GLY B 1 199 ? 1.219 -11.766 3.438 1 84.81 199 GLY B C 1
ATOM 4241 O O . GLY B 1 199 ? 1.984 -10.844 3.723 1 84.81 199 GLY B O 1
ATOM 4242 N N . SER B 1 200 ? 1.061 -12.82 4.211 1 86.06 200 SER B N 1
ATOM 4243 C CA . SER B 1 200 ? 1.714 -12.914 5.512 1 86.06 200 SER B CA 1
ATOM 4244 C C . SER B 1 200 ? 3.141 -13.438 5.379 1 86.06 200 SER B C 1
ATOM 4246 O O . SER B 1 200 ? 3.465 -14.133 4.414 1 86.06 200 SER B O 1
ATOM 4248 N N . ILE B 1 201 ? 3.92 -13.055 6.297 1 87.38 201 ILE B N 1
ATOM 4249 C CA . ILE B 1 201 ? 5.285 -13.578 6.312 1 87.38 201 ILE B CA 1
ATOM 4250 C C . ILE B 1 201 ? 5.547 -14.281 7.641 1 87.38 201 ILE B C 1
ATOM 4252 O O . ILE B 1 201 ? 4.84 -14.055 8.625 1 87.38 201 ILE B O 1
ATOM 4256 N N . LYS B 1 202 ? 6.512 -15.133 7.609 1 87.31 202 LYS B N 1
ATOM 4257 C CA . LYS B 1 202 ? 6.957 -15.875 8.789 1 87.31 202 LYS B CA 1
ATOM 4258 C C . LYS B 1 202 ? 8.469 -15.766 8.961 1 87.31 202 LYS B C 1
ATOM 4260 O O . LYS B 1 202 ? 9.203 -15.656 7.984 1 87.31 202 LYS B O 1
ATOM 4265 N N . ALA B 1 203 ? 8.781 -15.875 10.219 1 87.81 203 ALA B N 1
ATOM 4266 C CA . ALA B 1 203 ? 10.203 -15.742 10.523 1 87.81 203 ALA B CA 1
ATOM 4267 C C . ALA B 1 203 ? 10.969 -16.984 10.07 1 87.81 203 ALA B C 1
ATOM 4269 O O . ALA B 1 203 ? 10.578 -18.109 10.367 1 87.81 203 ALA B O 1
ATOM 4270 N N . LEU B 1 204 ? 11.984 -16.703 9.336 1 88.44 204 LEU B N 1
ATOM 4271 C CA . LEU B 1 204 ? 12.969 -17.719 8.961 1 88.44 204 LEU B CA 1
ATOM 4272 C C . LEU B 1 204 ? 14.328 -17.406 9.57 1 88.44 204 LEU B C 1
ATOM 4274 O O . LEU B 1 204 ? 14.75 -16.25 9.602 1 88.44 204 LEU B O 1
ATOM 4278 N N . ARG B 1 205 ? 14.961 -18.422 9.961 1 88.62 205 ARG B N 1
ATOM 4279 C CA . ARG B 1 205 ? 16.297 -18.203 10.5 1 88.62 205 ARG B CA 1
ATOM 4280 C C . ARG B 1 205 ? 17.266 -17.75 9.414 1 88.62 205 ARG B C 1
ATOM 4282 O O . ARG B 1 205 ? 17.312 -18.359 8.336 1 88.62 205 ARG B O 1
ATOM 4289 N N . ASP B 1 206 ? 18 -16.703 9.727 1 89.19 206 ASP B N 1
ATOM 4290 C CA . ASP B 1 206 ? 18.984 -16.188 8.781 1 89.19 206 ASP B CA 1
ATOM 4291 C C . ASP B 1 206 ? 20.125 -17.188 8.586 1 89.19 206 ASP B C 1
ATOM 4293 O O . ASP B 1 206 ? 20.703 -17.688 9.562 1 89.19 206 ASP B O 1
ATOM 4297 N N . PRO B 1 207 ? 20.406 -17.438 7.379 1 84.12 207 PRO B N 1
ATOM 4298 C CA . PRO B 1 207 ? 21.391 -18.5 7.156 1 84.12 207 PRO B CA 1
ATOM 4299 C C . PRO B 1 207 ? 22.797 -18.094 7.562 1 84.12 207 PRO B C 1
ATOM 4301 O O . PRO B 1 207 ? 23.656 -18.953 7.793 1 84.12 207 PRO B O 1
ATOM 4304 N N . THR B 1 208 ? 23.047 -16.859 7.648 1 85.69 208 THR B N 1
ATOM 4305 C CA . THR B 1 208 ? 24.391 -16.375 7.945 1 85.69 208 THR B CA 1
ATOM 4306 C C . THR B 1 208 ? 24.562 -16.125 9.438 1 85.69 208 THR B C 1
ATOM 4308 O O . THR B 1 208 ? 25.531 -16.578 10.047 1 85.69 208 THR B O 1
ATOM 4311 N N . THR B 1 209 ? 23.562 -15.523 10.055 1 88.44 209 THR B N 1
ATOM 4312 C CA . THR B 1 209 ? 23.734 -15.094 11.438 1 88.44 209 THR B CA 1
ATOM 4313 C C . THR B 1 209 ? 22.969 -16.016 12.391 1 88.44 209 THR B C 1
ATOM 4315 O O . THR B 1 209 ? 23.234 -16.031 13.594 1 88.44 209 THR B O 1
ATOM 4318 N N . GLY B 1 210 ? 22.016 -16.688 11.93 1 87.12 210 GLY B N 1
ATOM 4319 C CA . GLY B 1 210 ? 21.172 -17.531 12.758 1 87.12 210 GLY B CA 1
ATOM 4320 C C . GLY B 1 210 ? 20.047 -16.766 13.438 1 87.12 210 GLY B C 1
ATOM 4321 O O . GLY B 1 210 ? 19.203 -17.359 14.117 1 87.12 210 GLY B O 1
ATOM 4322 N N . GLU B 1 211 ? 20.047 -15.508 13.242 1 88.25 211 GLU B N 1
ATOM 4323 C CA . GLU B 1 211 ? 19 -14.688 13.844 1 88.25 211 GLU B CA 1
ATOM 4324 C C . GLU B 1 211 ? 17.641 -14.969 13.211 1 88.25 211 GLU B C 1
ATOM 4326 O O . GLU B 1 211 ? 17.562 -15.312 12.031 1 88.25 211 GLU B O 1
ATOM 4331 N N . LEU B 1 212 ? 16.688 -14.859 14.039 1 86.69 212 LEU B N 1
ATOM 4332 C CA . LEU B 1 212 ? 15.344 -15.031 13.508 1 86.69 212 LEU B CA 1
ATOM 4333 C C . LEU B 1 212 ? 14.938 -13.836 12.656 1 86.69 212 LEU B C 1
ATOM 4335 O O . LEU B 1 212 ? 15.125 -12.688 13.062 1 86.69 212 LEU B O 1
ATOM 4339 N N . GLY B 1 213 ? 14.438 -14.188 11.523 1 85.62 213 GLY B N 1
ATOM 4340 C CA . GLY B 1 213 ? 13.922 -13.148 10.641 1 85.62 213 GLY B CA 1
ATOM 4341 C C . GLY B 1 213 ? 12.641 -12.516 11.141 1 85.62 213 GLY B C 1
ATOM 4342 O O . GLY B 1 213 ? 12.281 -12.68 12.305 1 85.62 213 GLY B O 1
ATOM 4343 N N . PHE B 1 214 ? 12 -11.859 10.312 1 83.81 214 PHE B N 1
ATOM 4344 C CA . PHE B 1 214 ? 10.812 -11.109 10.68 1 83.81 214 PHE B CA 1
ATOM 4345 C C . PHE B 1 214 ? 9.555 -11.953 10.508 1 83.81 214 PHE B C 1
ATOM 4347 O O . PHE B 1 214 ? 9.422 -12.68 9.516 1 83.81 214 PHE B O 1
ATOM 4354 N N . ALA B 1 215 ? 8.586 -11.844 11.469 1 84.19 215 ALA B N 1
ATOM 4355 C CA . ALA B 1 215 ? 7.395 -12.695 11.461 1 84.19 215 ALA B CA 1
ATOM 4356 C C . ALA B 1 215 ? 6.176 -11.922 10.961 1 84.19 215 ALA B C 1
ATOM 4358 O O . ALA B 1 215 ? 5.105 -12.508 10.766 1 84.19 215 ALA B O 1
ATOM 4359 N N . ASP B 1 216 ? 6.371 -10.656 10.812 1 87.88 216 ASP B N 1
ATOM 4360 C CA . ASP B 1 216 ? 5.289 -9.797 10.344 1 87.88 216 ASP B CA 1
ATOM 4361 C C . ASP B 1 216 ? 5.836 -8.539 9.672 1 87.88 216 ASP B C 1
ATOM 4363 O O . ASP B 1 216 ? 7.027 -8.242 9.781 1 87.88 216 ASP B O 1
ATOM 4367 N N . TRP B 1 217 ? 4.918 -7.922 8.906 1 85.5 217 TRP B N 1
ATOM 4368 C CA . TRP B 1 217 ? 5.301 -6.676 8.25 1 85.5 217 TRP B CA 1
ATOM 4369 C C . TRP B 1 217 ? 5.363 -5.531 9.258 1 85.5 217 TRP B C 1
ATOM 4371 O O . TRP B 1 217 ? 4.605 -4.562 9.148 1 85.5 217 TRP B O 1
ATOM 4381 N N . SER B 1 218 ? 6.305 -5.578 10.141 1 82.44 218 SER B N 1
ATOM 4382 C CA . SER B 1 218 ? 6.465 -4.516 11.125 1 82.44 218 SER B CA 1
ATOM 4383 C C . SER B 1 218 ? 7.012 -3.242 10.492 1 82.44 218 SER B C 1
ATOM 4385 O O . SER B 1 218 ? 7.609 -3.289 9.414 1 82.44 218 SER B O 1
ATOM 4387 N N . PHE B 1 219 ? 6.793 -2.143 11.188 1 82.19 219 PHE B N 1
ATOM 4388 C CA . PHE B 1 219 ? 7.312 -0.865 10.719 1 82.19 219 PHE B CA 1
ATOM 4389 C C . PHE B 1 219 ? 8.828 -0.93 10.539 1 82.19 219 PHE B C 1
ATOM 4391 O O . PHE B 1 219 ? 9.367 -0.354 9.594 1 82.19 219 PHE B O 1
ATOM 4398 N N . ASP B 1 220 ? 9.477 -1.654 11.383 1 82.5 220 ASP B N 1
ATOM 4399 C CA . ASP B 1 220 ? 10.922 -1.805 11.305 1 82.5 220 ASP B CA 1
ATOM 4400 C C . ASP B 1 220 ? 11.336 -2.527 10.031 1 82.5 220 ASP B C 1
ATOM 4402 O O . ASP B 1 220 ? 12.297 -2.129 9.367 1 82.5 220 ASP B O 1
ATOM 4406 N N . VAL B 1 221 ? 10.617 -3.531 9.711 1 85.19 221 VAL B N 1
ATOM 4407 C CA . VAL B 1 221 ? 10.922 -4.305 8.508 1 85.19 221 VAL B CA 1
ATOM 4408 C C . VAL B 1 221 ? 10.656 -3.455 7.27 1 85.19 221 VAL B C 1
ATOM 4410 O O . VAL B 1 221 ? 11.461 -3.441 6.336 1 85.19 221 VAL B O 1
ATOM 4413 N N . ILE B 1 222 ? 9.594 -2.775 7.297 1 88.75 222 ILE B N 1
ATOM 4414 C CA . ILE B 1 222 ? 9.211 -1.92 6.18 1 88.75 222 ILE B CA 1
ATOM 4415 C C . ILE B 1 222 ? 10.258 -0.83 5.977 1 88.75 222 ILE B C 1
ATOM 4417 O O . ILE B 1 222 ? 10.641 -0.525 4.844 1 88.75 222 ILE B O 1
ATOM 4421 N N . LYS B 1 223 ? 10.75 -0.336 7.043 1 86.69 223 LYS B N 1
ATOM 4422 C CA . LYS B 1 223 ? 11.773 0.703 6.992 1 86.69 223 LYS B CA 1
ATOM 4423 C C . LYS B 1 223 ? 13.055 0.177 6.359 1 86.69 223 LYS B C 1
ATOM 4425 O O . LYS B 1 223 ? 13.648 0.842 5.508 1 86.69 223 LYS B O 1
ATOM 4430 N N . LYS B 1 224 ? 13.484 -0.963 6.762 1 89.44 224 LYS B N 1
ATOM 4431 C CA . LYS B 1 224 ? 14.727 -1.535 6.266 1 89.44 224 LYS B CA 1
ATOM 4432 C C . LYS B 1 224 ? 14.633 -1.853 4.773 1 89.44 224 LYS B C 1
ATOM 4434 O O . LYS B 1 224 ? 15.516 -1.485 3.998 1 89.44 224 LYS B O 1
ATOM 4439 N N . ALA B 1 225 ? 13.555 -2.5 4.414 1 92.31 225 ALA B N 1
ATOM 4440 C CA . ALA B 1 225 ? 13.352 -2.791 2.996 1 92.31 225 ALA B CA 1
ATOM 4441 C C . ALA B 1 225 ? 13.211 -1.505 2.188 1 92.31 225 ALA B C 1
ATOM 4443 O O . ALA B 1 225 ? 13.766 -1.386 1.096 1 92.31 225 ALA B O 1
ATOM 4444 N N . GLY B 1 226 ? 12.492 -0.625 2.754 1 89.56 226 GLY B N 1
ATOM 4445 C CA . GLY B 1 226 ? 12.312 0.664 2.104 1 89.56 226 GLY B CA 1
ATOM 4446 C C . GLY B 1 226 ? 13.625 1.396 1.86 1 89.56 226 GLY B C 1
ATOM 4447 O O . GLY B 1 226 ? 13.781 2.066 0.839 1 89.56 226 GLY B O 1
ATOM 4448 N N . TYR B 1 227 ? 14.5 1.288 2.779 1 89.25 227 TYR B N 1
ATOM 4449 C CA . TYR B 1 227 ? 15.812 1.91 2.627 1 89.25 227 TYR B CA 1
ATOM 4450 C C . TYR B 1 227 ? 16.562 1.323 1.436 1 89.25 227 TYR B C 1
ATOM 4452 O O . TYR B 1 227 ? 17.094 2.062 0.604 1 89.25 227 TYR B O 1
ATOM 4460 N N . LEU B 1 228 ? 16.562 0.054 1.351 1 93.62 228 LEU B N 1
ATOM 4461 C CA . LEU B 1 228 ? 17.234 -0.613 0.242 1 93.62 228 LEU B CA 1
ATOM 4462 C C . LEU B 1 228 ? 16.609 -0.202 -1.093 1 93.62 228 LEU B C 1
ATOM 4464 O O . LEU B 1 228 ? 17.328 0.173 -2.021 1 93.62 228 LEU B O 1
ATOM 4468 N N . LEU B 1 229 ? 15.359 -0.192 -1.158 1 93 229 LEU B N 1
ATOM 4469 C CA . LEU B 1 229 ? 14.641 0.076 -2.398 1 93 229 LEU B CA 1
ATOM 4470 C C . LEU B 1 229 ? 14.797 1.533 -2.816 1 93 229 LEU B C 1
ATOM 4472 O O . LEU B 1 229 ? 14.945 1.831 -4.004 1 93 229 LEU B O 1
ATOM 4476 N N . SER B 1 230 ? 14.805 2.365 -1.857 1 87.62 230 SER B N 1
ATOM 4477 C CA . SER B 1 230 ? 14.953 3.787 -2.145 1 87.62 230 SER B CA 1
ATOM 4478 C C . SER B 1 230 ? 16.359 4.121 -2.598 1 87.62 230 SER B C 1
ATOM 4480 O O . SER B 1 230 ? 16.609 5.207 -3.125 1 87.62 230 SER B O 1
ATOM 4482 N N . HIS B 1 231 ? 17.312 3.221 -2.4 1 88.94 231 HIS B N 1
ATOM 4483 C CA . HIS B 1 231 ? 18.703 3.451 -2.773 1 88.94 231 HIS B CA 1
ATOM 4484 C C . HIS B 1 231 ? 19.094 2.613 -3.986 1 88.94 231 HIS B C 1
ATOM 4486 O O . HIS B 1 231 ? 20.281 2.379 -4.227 1 88.94 231 HIS B O 1
ATOM 4492 N N . GLY B 1 232 ? 18.094 2.096 -4.621 1 91.94 232 GLY B N 1
ATOM 4493 C CA . GLY B 1 232 ? 18.359 1.532 -5.934 1 91.94 232 GLY B CA 1
ATOM 4494 C C . GLY B 1 232 ? 18.281 0.018 -5.965 1 91.94 232 GLY B C 1
ATOM 4495 O O . GLY B 1 232 ? 18.469 -0.6 -7.012 1 91.94 232 GLY B O 1
ATOM 4496 N N . ALA B 1 233 ? 17.969 -0.631 -4.812 1 96.06 233 ALA B N 1
ATOM 4497 C CA . ALA B 1 233 ? 17.75 -2.074 -4.84 1 96.06 233 ALA B CA 1
ATOM 4498 C C . ALA B 1 233 ? 16.562 -2.434 -5.715 1 96.06 233 ALA B C 1
ATOM 4500 O O . ALA B 1 233 ? 15.656 -1.616 -5.906 1 96.06 233 ALA B O 1
ATOM 4501 N N . THR B 1 234 ? 16.578 -3.648 -6.285 1 97.31 234 THR B N 1
ATOM 4502 C CA . THR B 1 234 ? 15.477 -4.145 -7.098 1 97.31 234 THR B CA 1
ATOM 4503 C C . THR B 1 234 ? 14.508 -4.953 -6.242 1 97.31 234 THR B C 1
ATOM 4505 O O . THR B 1 234 ? 14.922 -5.805 -5.453 1 97.31 234 THR B O 1
ATOM 4508 N N . PHE B 1 235 ? 13.273 -4.641 -6.371 1 97.88 235 PHE B N 1
ATOM 4509 C CA . PHE B 1 235 ? 12.227 -5.375 -5.68 1 97.88 235 PHE B CA 1
ATOM 4510 C C . PHE B 1 235 ? 11.625 -6.445 -6.586 1 97.88 235 PHE B C 1
ATOM 4512 O O . PHE B 1 235 ? 11.195 -6.148 -7.703 1 97.88 235 PHE B O 1
ATOM 4519 N N . VAL B 1 236 ? 11.57 -7.676 -6.129 1 98.12 236 VAL B N 1
ATOM 4520 C CA . VAL B 1 236 ? 11 -8.773 -6.895 1 98.12 236 VAL B CA 1
ATOM 4521 C C . VAL B 1 236 ? 9.977 -9.523 -6.043 1 98.12 236 VAL B C 1
ATOM 4523 O O . VAL B 1 236 ? 10.297 -9.992 -4.945 1 98.12 236 VAL B O 1
ATOM 4526 N N . CYS B 1 237 ? 8.781 -9.609 -6.488 1 96.56 237 CYS B N 1
ATOM 4527 C CA . CYS B 1 237 ? 7.738 -10.32 -5.758 1 96.56 237 CYS B CA 1
ATOM 4528 C C . CYS B 1 237 ? 6.977 -11.266 -6.68 1 96.56 237 CYS B C 1
ATOM 4530 O O . CYS B 1 237 ? 7.109 -11.195 -7.902 1 96.56 237 CYS B O 1
ATOM 4532 N N . THR B 1 238 ? 6.223 -12.156 -6.09 1 94.75 238 THR B N 1
ATOM 4533 C CA . THR B 1 238 ? 5.551 -13.211 -6.84 1 94.75 238 THR B CA 1
ATOM 4534 C C . THR B 1 238 ? 4.285 -12.68 -7.512 1 94.75 238 THR B C 1
ATOM 4536 O O . THR B 1 238 ? 4.07 -12.898 -8.703 1 94.75 238 THR B O 1
ATOM 4539 N N . ALA B 1 239 ? 3.51 -11.992 -6.754 1 94.94 239 ALA B N 1
ATOM 4540 C CA . ALA B 1 239 ? 2.188 -11.633 -7.266 1 94.94 239 ALA B CA 1
ATOM 4541 C C . ALA B 1 239 ? 1.699 -10.32 -6.668 1 94.94 239 ALA B C 1
ATOM 4543 O O . ALA B 1 239 ? 2.281 -9.82 -5.703 1 94.94 239 ALA B O 1
ATOM 4544 N N . GLU B 1 240 ? 0.608 -9.766 -7.281 1 92.69 240 GLU B N 1
ATOM 4545 C CA . GLU B 1 240 ? 0.04 -8.508 -6.801 1 92.69 240 GLU B CA 1
ATOM 4546 C C . GLU B 1 240 ? -1.447 -8.656 -6.492 1 92.69 240 GLU B C 1
ATOM 4548 O O . GLU B 1 240 ? -2.209 -7.691 -6.594 1 92.69 240 GLU B O 1
ATOM 4553 N N . ASP B 1 241 ? -1.864 -9.914 -6.207 1 91.75 241 ASP B N 1
ATOM 4554 C CA . ASP B 1 241 ? -3.24 -10.094 -5.75 1 91.75 241 ASP B CA 1
ATOM 4555 C C . ASP B 1 241 ? -3.531 -9.219 -4.531 1 91.75 241 ASP B C 1
ATOM 4557 O O . ASP B 1 241 ? -2.848 -9.328 -3.51 1 91.75 241 ASP B O 1
ATOM 4561 N N . SER B 1 242 ? -4.516 -8.422 -4.652 1 88.19 242 SER B N 1
ATOM 4562 C CA . SER B 1 242 ? -4.816 -7.484 -3.572 1 88.19 242 SER B CA 1
ATOM 4563 C C . SER B 1 242 ? -5.34 -8.219 -2.34 1 88.19 242 SER B C 1
ATOM 4565 O O . SER B 1 242 ? -4.965 -7.891 -1.212 1 88.19 242 SER B O 1
ATOM 4567 N N . PHE B 1 243 ? -6.234 -9.117 -2.561 1 86 243 PHE B N 1
ATOM 4568 C CA . PHE B 1 243 ? -6.816 -9.883 -1.468 1 86 243 PHE B CA 1
ATOM 4569 C C . PHE B 1 243 ? -7.328 -11.234 -1.965 1 86 243 PHE B C 1
ATOM 4571 O O . PHE B 1 243 ? -7.492 -11.43 -3.17 1 86 243 PHE B O 1
ATOM 4578 N N . ASN B 1 244 ? -7.41 -12.055 -1.001 1 76.06 244 ASN B N 1
ATOM 4579 C CA . ASN B 1 244 ? -8.078 -13.336 -1.213 1 76.06 244 ASN B CA 1
ATOM 4580 C C . ASN B 1 244 ? -9.453 -13.367 -0.545 1 76.06 244 ASN B C 1
ATOM 4582 O O . ASN B 1 244 ? -9.641 -12.797 0.531 1 76.06 244 ASN B O 1
ATOM 4586 N N . VAL B 1 245 ? -10.438 -13.797 -1.264 1 69.06 245 VAL B N 1
ATOM 4587 C CA . VAL B 1 245 ? -11.766 -13.836 -0.657 1 69.06 245 VAL B CA 1
ATOM 4588 C C . VAL B 1 245 ? -11.875 -15.055 0.265 1 69.06 245 VAL B C 1
ATOM 4590 O O . VAL B 1 245 ? -11.281 -16.094 -0.007 1 69.06 245 VAL B O 1
ATOM 4593 N N . ARG B 1 246 ? -12.516 -14.758 1.436 1 68.81 246 ARG B N 1
ATOM 4594 C CA . ARG B 1 246 ? -12.836 -15.836 2.361 1 68.81 246 ARG B CA 1
ATOM 4595 C C . ARG B 1 246 ? -14.312 -16.203 2.283 1 68.81 246 ARG B C 1
ATOM 4597 O O . ARG B 1 246 ? -15.125 -15.414 1.812 1 68.81 246 ARG B O 1
ATOM 4604 N N . PRO B 1 247 ? -14.516 -17.406 2.635 1 60.81 247 PRO B N 1
ATOM 4605 C CA . PRO B 1 247 ? -15.914 -17.844 2.582 1 60.81 247 PRO B CA 1
ATOM 4606 C C . PRO B 1 247 ? -16.859 -16.906 3.346 1 60.81 247 PRO B C 1
ATOM 4608 O O . PRO B 1 247 ? -18.016 -16.766 2.969 1 60.81 247 PRO B O 1
ATOM 4611 N N . ASP B 1 248 ? -16.281 -16.297 4.352 1 64.31 248 ASP B N 1
ATOM 4612 C CA . ASP B 1 248 ? -17.156 -15.445 5.141 1 64.31 248 ASP B CA 1
ATOM 4613 C C . ASP B 1 248 ? -17.188 -14.023 4.586 1 64.31 248 ASP B C 1
ATOM 4615 O O . ASP B 1 248 ? -17.703 -13.109 5.234 1 64.31 248 ASP B O 1
ATOM 4619 N N . GLY B 1 249 ? -16.688 -13.945 3.295 1 63.94 249 GLY B N 1
ATOM 4620 C CA . GLY B 1 249 ? -16.75 -12.648 2.625 1 63.94 249 GLY B CA 1
ATOM 4621 C C . GLY B 1 249 ? -15.68 -11.688 3.09 1 63.94 249 GLY B C 1
ATOM 4622 O O . GLY B 1 249 ? -15.68 -10.516 2.707 1 63.94 249 GLY B O 1
ATOM 4623 N N . TRP B 1 250 ? -14.758 -12.266 3.908 1 68.94 250 TRP B N 1
ATOM 4624 C CA . TRP B 1 250 ? -13.688 -11.43 4.438 1 68.94 250 TRP B CA 1
ATOM 4625 C C . TRP B 1 250 ? -12.492 -11.398 3.486 1 68.94 250 TRP B C 1
ATOM 4627 O O . TRP B 1 250 ? -11.969 -12.453 3.107 1 68.94 250 TRP B O 1
ATOM 4637 N N . PRO B 1 251 ? -12.148 -10.164 3.074 1 73.88 251 PRO B N 1
ATOM 4638 C CA . PRO B 1 251 ? -10.914 -10.117 2.285 1 73.88 251 PRO B CA 1
ATOM 4639 C C . PRO B 1 251 ? -9.672 -10.438 3.111 1 73.88 251 PRO B C 1
ATOM 4641 O O . PRO B 1 251 ? -9.531 -9.945 4.234 1 73.88 251 PRO B O 1
ATOM 4644 N N . LEU B 1 252 ? -8.93 -11.414 2.697 1 81.69 252 LEU B N 1
ATOM 4645 C CA . LEU B 1 252 ? -7.609 -11.672 3.264 1 81.69 252 LEU B CA 1
ATOM 4646 C C . LEU B 1 252 ? -6.531 -10.922 2.49 1 81.69 252 LEU B C 1
ATOM 4648 O O . LEU B 1 252 ? -6.422 -11.062 1.271 1 81.69 252 LEU B O 1
ATOM 4652 N N . PRO B 1 253 ? -5.758 -10.102 3.207 1 88.56 253 PRO B N 1
ATOM 4653 C CA . PRO B 1 253 ? -4.73 -9.336 2.496 1 88.56 253 PRO B CA 1
ATOM 4654 C C . PRO B 1 253 ? -3.805 -10.219 1.664 1 88.56 253 PRO B C 1
ATOM 4656 O O . PRO B 1 253 ? -3.34 -11.25 2.143 1 88.56 253 PRO B O 1
ATOM 4659 N N . GLY B 1 254 ? -3.596 -9.867 0.464 1 90.62 254 GLY B N 1
ATOM 4660 C CA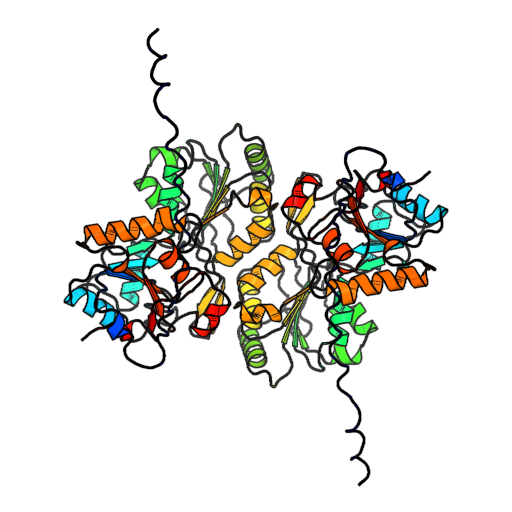 . GLY B 1 254 ? -2.691 -10.555 -0.442 1 90.62 254 GLY B CA 1
ATOM 4661 C C . GLY B 1 254 ? -1.358 -9.852 -0.607 1 90.62 254 GLY B C 1
ATOM 4662 O O . GLY B 1 254 ? -1.104 -8.828 0.042 1 90.62 254 GLY B O 1
ATOM 4663 N N . PRO B 1 255 ? -0.539 -10.414 -1.434 1 91.81 255 PRO B N 1
ATOM 4664 C CA . PRO B 1 255 ? 0.786 -9.82 -1.621 1 91.81 255 PRO B CA 1
ATOM 4665 C C . PRO B 1 255 ? 0.726 -8.445 -2.279 1 91.81 255 PRO B C 1
ATOM 4667 O O . PRO B 1 255 ? 1.675 -7.66 -2.17 1 91.81 255 PRO B O 1
ATOM 4670 N N . GLY B 1 256 ? -0.331 -8.195 -2.947 1 93.75 256 GLY B N 1
ATOM 4671 C CA . GLY B 1 256 ? -0.477 -6.918 -3.629 1 93.75 256 GLY B CA 1
ATOM 4672 C C . GLY B 1 256 ? -0.41 -5.73 -2.691 1 93.75 256 GLY B C 1
ATOM 4673 O O . GLY B 1 256 ? -0.037 -4.629 -3.102 1 93.75 256 GLY B O 1
ATOM 4674 N N . ILE B 1 257 ? -0.822 -5.879 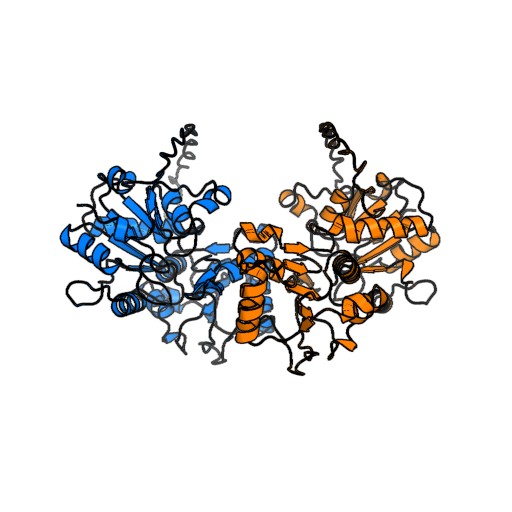-1.435 1 92.06 257 ILE B N 1
ATOM 4675 C CA . ILE B 1 257 ? -0.802 -4.762 -0.495 1 92.06 257 ILE B CA 1
ATOM 4676 C C . ILE B 1 257 ? 0.642 -4.395 -0.165 1 92.06 257 ILE B C 1
ATOM 4678 O O . ILE B 1 257 ? 0.953 -3.223 0.066 1 92.06 257 ILE B O 1
ATOM 4682 N N . ILE B 1 258 ? 1.508 -5.375 -0.208 1 90.94 258 ILE B N 1
ATOM 4683 C CA . ILE B 1 258 ? 2.922 -5.137 0.059 1 90.94 258 ILE B CA 1
ATOM 4684 C C . ILE B 1 258 ? 3.561 -4.434 -1.134 1 90.94 258 ILE B C 1
ATOM 4686 O O . ILE B 1 258 ? 4.348 -3.498 -0.962 1 90.94 258 ILE B O 1
ATOM 4690 N N . VAL B 1 259 ? 3.188 -4.863 -2.268 1 94.12 259 VAL B N 1
ATOM 4691 C CA . VAL B 1 259 ? 3.688 -4.234 -3.484 1 94.12 259 VAL B CA 1
ATOM 4692 C C . VAL B 1 259 ? 3.264 -2.766 -3.518 1 94.12 259 VAL B C 1
ATOM 4694 O O . VAL B 1 259 ? 4.078 -1.884 -3.797 1 94.12 259 VAL B O 1
ATOM 4697 N N . ALA B 1 260 ? 2.023 -2.574 -3.178 1 94.12 260 ALA B N 1
ATOM 4698 C CA . ALA B 1 260 ? 1.501 -1.211 -3.17 1 94.12 260 ALA B CA 1
ATOM 4699 C C . ALA B 1 260 ? 2.242 -0.345 -2.154 1 94.12 260 ALA B C 1
ATOM 4701 O O . ALA B 1 260 ? 2.566 0.812 -2.436 1 94.12 260 ALA B O 1
ATOM 4702 N N . LEU B 1 261 ? 2.443 -0.891 -1.032 1 93.06 261 LEU B N 1
ATOM 4703 C CA . LEU B 1 261 ? 3.156 -0.205 0.04 1 93.06 261 LEU B CA 1
ATOM 4704 C C . LEU B 1 261 ? 4.551 0.213 -0.412 1 93.06 261 LEU B C 1
ATOM 4706 O O . LEU B 1 261 ? 4.906 1.392 -0.334 1 93.06 261 LEU B O 1
ATOM 4710 N N . PHE B 1 262 ? 5.32 -0.659 -0.975 1 93.25 262 PHE B N 1
ATOM 4711 C CA . PHE B 1 262 ? 6.695 -0.354 -1.352 1 93.25 262 PHE B CA 1
ATOM 4712 C C . PHE B 1 262 ? 6.73 0.549 -2.58 1 93.25 262 PHE B C 1
ATOM 4714 O O . PHE B 1 262 ? 7.605 1.412 -2.695 1 93.25 262 PHE B O 1
ATOM 4721 N N . ARG B 1 263 ? 5.84 0.328 -3.498 1 93.88 263 ARG B N 1
ATOM 4722 C CA . ARG B 1 263 ? 5.746 1.223 -4.645 1 93.88 263 ARG B CA 1
ATOM 4723 C C . ARG B 1 263 ? 5.555 2.668 -4.199 1 93.88 263 ARG B C 1
ATOM 4725 O O . ARG B 1 263 ? 6.152 3.584 -4.766 1 93.88 263 ARG B O 1
ATOM 4732 N N . THR B 1 264 ? 4.75 2.822 -3.191 1 92.44 264 THR B N 1
ATOM 4733 C CA . THR B 1 264 ? 4.457 4.148 -2.66 1 92.44 264 THR B CA 1
ATOM 4734 C C . THR B 1 264 ? 5.656 4.707 -1.9 1 92.44 264 THR B C 1
ATOM 4736 O O . THR B 1 264 ? 5.926 5.906 -1.95 1 92.44 264 THR B O 1
ATOM 4739 N N . LEU B 1 265 ? 6.352 3.891 -1.241 1 91.19 265 LEU B N 1
ATOM 4740 C CA . LEU B 1 265 ? 7.449 4.301 -0.373 1 91.19 265 LEU B CA 1
ATOM 4741 C C . LEU B 1 265 ? 8.656 4.742 -1.193 1 91.19 265 LEU B C 1
ATOM 4743 O O . LEU B 1 265 ? 9.484 5.516 -0.715 1 91.19 265 LEU B O 1
ATOM 4747 N N . MET B 1 266 ? 8.727 4.344 -2.436 1 88.38 266 MET B N 1
ATOM 4748 C CA . MET B 1 266 ? 9.859 4.676 -3.297 1 88.38 266 MET B CA 1
ATOM 4749 C C . MET B 1 266 ? 9.586 5.953 -4.082 1 88.38 266 MET B C 1
ATOM 4751 O O . MET B 1 266 ? 8.43 6.309 -4.316 1 88.38 266 MET B O 1
ATOM 4755 N N . TYR B 1 267 ? 10.719 6.609 -4.438 1 86.62 267 TYR B N 1
ATOM 4756 C CA . TYR B 1 267 ? 10.578 7.664 -5.438 1 86.62 267 TYR B CA 1
ATOM 4757 C C . TYR B 1 267 ? 10.055 7.102 -6.75 1 86.62 267 TYR B C 1
ATOM 4759 O O . TYR B 1 267 ? 10.352 5.961 -7.109 1 86.62 267 TYR B O 1
ATOM 4767 N N . PRO B 1 268 ? 9.328 7.922 -7.445 1 87.06 268 PRO B N 1
ATOM 4768 C CA . PRO B 1 268 ? 8.688 7.406 -8.656 1 87.06 268 PRO B CA 1
ATOM 4769 C C . PRO B 1 268 ? 9.695 6.887 -9.68 1 87.06 268 PRO B C 1
ATOM 4771 O O . PRO B 1 268 ? 9.391 5.957 -10.438 1 87.06 268 PRO B O 1
ATOM 4774 N N . ASP B 1 269 ? 10.836 7.398 -9.75 1 87 269 ASP B N 1
ATOM 4775 C CA . ASP B 1 269 ? 11.828 6.945 -10.719 1 87 269 ASP B CA 1
ATOM 4776 C C . ASP B 1 269 ? 12.375 5.57 -10.352 1 87 269 ASP B C 1
ATOM 4778 O O . ASP B 1 269 ? 12.938 4.875 -11.195 1 87 269 ASP B O 1
ATOM 4782 N N . GLY B 1 270 ? 12.203 5.168 -9.125 1 88.94 270 GLY B N 1
ATOM 4783 C CA . GLY B 1 270 ? 12.648 3.857 -8.672 1 88.94 270 GLY B CA 1
ATOM 4784 C C . GLY B 1 270 ? 11.664 2.748 -9 1 88.94 270 GLY B C 1
ATOM 4785 O O . GLY B 1 270 ? 12 1.566 -8.898 1 88.94 270 GLY B O 1
ATOM 4786 N N . ASN B 1 271 ? 10.469 3.119 -9.438 1 90.62 271 ASN B N 1
ATOM 4787 C CA . ASN B 1 271 ? 9.438 2.115 -9.664 1 90.62 271 ASN B CA 1
ATOM 4788 C C . ASN B 1 271 ? 9.781 1.215 -10.852 1 90.62 271 ASN B C 1
ATOM 4790 O O . ASN B 1 271 ? 9.211 0.131 -10.992 1 90.62 271 ASN B O 1
ATOM 4794 N N . ALA B 1 272 ? 10.695 1.641 -11.641 1 91.94 272 ALA B N 1
ATOM 4795 C CA . ALA B 1 272 ? 11.172 0.805 -12.742 1 91.94 272 ALA B CA 1
ATOM 4796 C C . ALA B 1 272 ? 11.898 -0.431 -12.219 1 91.94 272 ALA B C 1
ATOM 4798 O O . ALA B 1 272 ? 12.07 -1.412 -12.945 1 91.94 272 ALA B O 1
ATOM 4799 N N . ASN B 1 273 ? 12.289 -0.371 -10.945 1 94.81 273 ASN B N 1
ATOM 4800 C CA . ASN B 1 273 ? 13.023 -1.472 -10.336 1 94.81 273 ASN B CA 1
ATOM 4801 C C . ASN B 1 273 ? 12.102 -2.412 -9.57 1 94.81 273 ASN B C 1
ATOM 4803 O O . ASN B 1 273 ? 12.562 -3.244 -8.789 1 94.81 273 ASN B O 1
ATOM 4807 N N . LEU B 1 274 ? 10.844 -2.307 -9.695 1 96.69 274 LEU B N 1
ATOM 4808 C CA . LEU B 1 274 ? 9.875 -3.191 -9.062 1 96.69 274 LEU B CA 1
ATOM 4809 C C . LEU B 1 274 ? 9.289 -4.176 -10.07 1 96.69 274 LEU B C 1
ATOM 4811 O O . LEU B 1 274 ? 8.711 -3.766 -11.078 1 96.69 274 LEU B O 1
ATOM 4815 N N . HIS B 1 275 ? 9.453 -5.5 -9.766 1 97.75 275 HIS B N 1
ATOM 4816 C CA . HIS B 1 275 ? 9.047 -6.523 -10.727 1 97.75 275 HIS B CA 1
ATOM 4817 C C . HIS B 1 275 ? 8.141 -7.562 -10.062 1 97.75 275 HIS B C 1
ATOM 4819 O O . HIS B 1 275 ? 8.406 -8 -8.945 1 97.75 275 HIS B O 1
ATOM 4825 N N . VAL B 1 276 ? 7.121 -7.941 -10.766 1 97.88 276 VAL B N 1
ATOM 4826 C CA . VAL B 1 276 ? 6.168 -8.961 -10.344 1 97.88 276 VAL B CA 1
ATOM 4827 C C . VAL B 1 276 ? 6.148 -10.102 -11.352 1 97.88 276 VAL B C 1
ATOM 4829 O O . VAL B 1 276 ? 5.871 -9.891 -12.539 1 97.88 276 VAL B O 1
ATOM 4832 N N . CYS B 1 277 ? 6.316 -11.312 -10.875 1 98.06 277 CYS B N 1
ATOM 4833 C CA . CYS B 1 277 ? 6.59 -12.43 -11.773 1 98.06 277 CYS B CA 1
ATOM 4834 C C . CYS B 1 277 ? 5.324 -13.227 -12.055 1 98.06 277 CYS B C 1
ATOM 4836 O O . CYS B 1 277 ? 5.289 -14.039 -12.984 1 98.06 277 CYS B O 1
ATOM 4838 N N . GLY B 1 278 ? 4.281 -13.023 -11.289 1 97.94 278 GLY B N 1
ATOM 4839 C CA . GLY B 1 278 ? 3.062 -13.797 -11.438 1 97.94 278 GLY B CA 1
ATOM 4840 C C . GLY B 1 278 ? 2.115 -13.227 -12.477 1 97.94 278 GLY B C 1
ATOM 4841 O O . GLY B 1 278 ? 2.475 -12.305 -13.203 1 97.94 278 GLY B O 1
ATOM 4842 N N . LYS B 1 279 ? 0.887 -13.828 -12.539 1 97.75 279 LYS B N 1
ATOM 4843 C CA . LYS B 1 279 ? -0.14 -13.391 -13.477 1 97.75 279 LYS B CA 1
ATOM 4844 C C . LYS B 1 279 ? -0.438 -11.898 -13.305 1 97.75 279 LYS B C 1
ATOM 4846 O O . LYS B 1 279 ? -0.679 -11.438 -12.195 1 97.75 279 LYS B O 1
ATOM 4851 N N . GLY B 1 280 ? -0.409 -11.234 -14.438 1 96.06 280 GLY B N 1
ATOM 4852 C CA . GLY B 1 280 ? -0.763 -9.828 -14.438 1 96.06 280 GLY B CA 1
ATOM 4853 C C . GLY B 1 280 ? 0.418 -8.914 -14.156 1 96.06 280 GLY B C 1
ATOM 4854 O O . GLY B 1 280 ? 0.331 -7.699 -14.344 1 96.06 280 GLY B O 1
ATOM 4855 N N . GLY B 1 281 ? 1.531 -9.461 -13.672 1 96.5 281 GLY B N 1
ATOM 4856 C CA . GLY B 1 281 ? 2.723 -8.672 -13.398 1 96.5 281 GLY B CA 1
ATOM 4857 C C . GLY B 1 281 ? 3.492 -8.289 -14.648 1 96.5 281 GLY B C 1
ATOM 4858 O O . GLY B 1 281 ? 3.229 -8.82 -15.727 1 96.5 281 GLY B O 1
ATOM 4859 N N . ASP B 1 282 ? 4.445 -7.379 -14.461 1 95 282 ASP B N 1
ATOM 4860 C CA . ASP B 1 282 ? 5.227 -6.898 -15.602 1 95 282 ASP B CA 1
ATOM 4861 C C . ASP B 1 282 ? 6.078 -8.016 -16.188 1 95 282 ASP B C 1
ATOM 4863 O O . ASP B 1 282 ? 6.359 -8.023 -17.391 1 95 282 ASP B O 1
ATOM 4867 N N . LEU B 1 283 ? 6.473 -8.953 -15.352 1 94.5 283 LEU B N 1
ATOM 4868 C CA . LEU B 1 283 ? 7.266 -10.078 -15.836 1 94.5 283 LEU B CA 1
ATOM 4869 C C . LEU B 1 283 ? 6.406 -11.328 -15.984 1 94.5 283 LEU B C 1
ATOM 4871 O O . LEU B 1 283 ? 6.91 -12.398 -16.328 1 94.5 283 LEU B O 1
ATOM 4875 N N . GLY B 1 284 ? 5.156 -11.18 -15.703 1 95 284 GLY B N 1
ATOM 4876 C CA . GLY B 1 284 ? 4.242 -12.312 -15.703 1 95 284 GLY B CA 1
ATOM 4877 C C . GLY B 1 284 ? 4.117 -12.977 -17.062 1 95 284 GLY B C 1
ATOM 4878 O O . GLY B 1 284 ? 4.07 -14.203 -17.156 1 95 284 GLY B O 1
ATOM 4879 N N . ASN B 1 285 ? 4.039 -12.203 -18.094 1 94.56 285 ASN B N 1
ATOM 4880 C CA . ASN B 1 285 ? 3.912 -12.773 -19.422 1 94.56 285 ASN B CA 1
ATOM 4881 C C . ASN B 1 285 ? 5.137 -13.609 -19.797 1 94.56 285 ASN B C 1
ATOM 4883 O O . ASN B 1 285 ? 5.008 -14.773 -20.188 1 94.56 285 ASN B O 1
ATOM 4887 N N . GLU B 1 286 ? 6.242 -13.07 -19.578 1 94.81 286 GLU B N 1
ATOM 4888 C CA . GLU B 1 286 ? 7.488 -13.703 -19.984 1 94.81 286 GLU B CA 1
ATOM 4889 C C . GLU B 1 286 ? 7.77 -14.961 -19.172 1 94.81 286 GLU B C 1
ATOM 4891 O O . GLU B 1 286 ? 8.141 -16 -19.719 1 94.81 286 GLU B O 1
ATOM 4896 N N . TYR B 1 287 ? 7.527 -14.883 -17.922 1 96.62 287 TYR B N 1
ATOM 4897 C CA . TYR B 1 287 ? 8.055 -15.953 -17.078 1 96.62 287 TYR B CA 1
ATOM 4898 C C . TYR B 1 287 ? 6.945 -16.906 -16.656 1 96.62 287 TYR B C 1
ATOM 4900 O O . TYR B 1 287 ? 7.207 -18.078 -16.328 1 96.62 287 TYR B O 1
ATOM 4908 N N . MET B 1 288 ? 5.758 -16.438 -16.625 1 97.88 288 MET B N 1
ATOM 4909 C CA . MET B 1 288 ? 4.703 -17.328 -16.156 1 97.88 288 MET B CA 1
ATOM 4910 C C . MET B 1 288 ? 3.816 -17.781 -17.312 1 97.88 288 MET B C 1
ATOM 4912 O O . MET B 1 288 ? 3.715 -18.969 -17.594 1 97.88 288 MET B O 1
ATOM 4916 N N . MET B 1 289 ? 3.283 -16.891 -18.094 1 98.62 289 MET B N 1
ATOM 4917 C CA . MET B 1 289 ? 2.324 -17.234 -19.141 1 98.62 289 MET B CA 1
ATOM 4918 C C . MET B 1 289 ? 3.004 -18 -20.266 1 98.62 289 MET B C 1
ATOM 4920 O O . MET B 1 289 ? 2.477 -19.016 -20.75 1 98.62 289 MET B O 1
ATOM 4924 N N . GLU B 1 290 ? 4.141 -17.562 -20.719 1 98.56 290 GLU B N 1
ATOM 4925 C CA . GLU B 1 290 ? 4.852 -18.266 -21.781 1 98.56 290 GLU B CA 1
ATOM 4926 C C . GLU B 1 290 ? 5.215 -19.688 -21.359 1 98.56 290 GLU B C 1
ATOM 4928 O O . GLU B 1 290 ? 5.133 -20.625 -22.156 1 98.56 290 GLU B O 1
ATOM 4933 N N . ARG B 1 291 ? 5.605 -19.812 -20.109 1 98.19 291 ARG B N 1
ATOM 4934 C CA . ARG B 1 291 ? 5.906 -21.141 -19.609 1 98.19 291 ARG B CA 1
ATOM 4935 C C . ARG B 1 291 ? 4.652 -22.016 -19.594 1 98.19 291 ARG B C 1
ATOM 4937 O O . ARG B 1 291 ? 4.707 -23.188 -19.938 1 98.19 291 ARG B O 1
ATOM 4944 N N . ALA B 1 292 ? 3.604 -21.469 -19.156 1 98.69 292 ALA B N 1
ATOM 4945 C CA . ALA B 1 292 ? 2.348 -22.219 -19.109 1 98.69 292 ALA B CA 1
ATOM 4946 C C . ALA B 1 292 ? 1.912 -22.656 -20.5 1 98.69 292 ALA B C 1
ATOM 4948 O O . ALA B 1 292 ? 1.474 -23.797 -20.703 1 98.69 292 ALA B O 1
ATOM 4949 N N . VAL B 1 293 ? 2.053 -21.812 -21.5 1 98.69 293 VAL B N 1
ATOM 4950 C CA . VAL B 1 293 ? 1.715 -22.156 -22.875 1 98.69 293 VAL B CA 1
ATOM 4951 C C . VAL B 1 293 ? 2.637 -23.25 -23.391 1 98.69 293 VAL B C 1
ATOM 4953 O O . VAL B 1 293 ? 2.189 -24.188 -24.062 1 98.69 293 VAL B O 1
ATOM 4956 N N . ALA B 1 294 ? 3.887 -23.188 -23.016 1 98.62 294 ALA B N 1
ATOM 4957 C CA . ALA B 1 294 ? 4.832 -24.234 -23.391 1 98.62 294 ALA B CA 1
ATOM 4958 C C . ALA B 1 294 ? 4.434 -25.578 -22.781 1 98.62 294 ALA B C 1
ATOM 4960 O O . ALA B 1 294 ? 4.586 -26.625 -23.422 1 98.62 294 ALA B O 1
ATOM 4961 N N . MET B 1 295 ? 3.959 -25.516 -21.625 1 98.75 295 MET B N 1
ATOM 4962 C CA . MET B 1 295 ? 3.512 -26.734 -20.953 1 98.75 295 MET B CA 1
ATOM 4963 C C . MET B 1 295 ? 2.309 -27.344 -21.672 1 98.75 295 MET B C 1
ATOM 4965 O O . MET B 1 295 ? 2.205 -28.562 -21.797 1 98.75 295 MET B O 1
ATOM 4969 N N . LEU B 1 296 ? 1.432 -26.484 -22.141 1 98.81 296 LEU B N 1
ATOM 4970 C CA . LEU B 1 296 ? 0.301 -26.969 -22.938 1 98.81 296 LEU B CA 1
ATOM 4971 C C . LEU B 1 296 ? 0.778 -27.625 -24.219 1 98.81 296 LEU B C 1
ATOM 4973 O O . LEU B 1 296 ? 0.262 -28.672 -24.609 1 98.81 296 LEU B O 1
ATOM 4977 N N . ARG B 1 297 ? 1.785 -27.062 -24.844 1 98.56 297 ARG B N 1
ATOM 4978 C CA . ARG B 1 297 ? 2.357 -27.641 -26.062 1 98.56 297 ARG B CA 1
ATOM 4979 C C . ARG B 1 297 ? 2.955 -29.016 -25.781 1 98.56 297 ARG B C 1
ATOM 4981 O O . ARG B 1 297 ? 2.787 -29.938 -26.594 1 98.56 297 ARG B O 1
ATOM 4988 N N . ALA B 1 298 ? 3.598 -29.109 -24.688 1 98.56 298 ALA B N 1
ATOM 4989 C CA . ALA B 1 298 ? 4.215 -30.391 -24.312 1 98.56 298 ALA B CA 1
ATOM 4990 C C . ALA B 1 298 ? 3.154 -31.453 -24.062 1 98.56 298 ALA B C 1
ATOM 4992 O O . ALA B 1 298 ? 3.439 -32.656 -24.156 1 98.56 298 ALA B O 1
ATOM 4993 N N . GLN B 1 299 ? 1.938 -31 -23.828 1 98.38 299 GLN B N 1
ATOM 4994 C CA . GLN B 1 299 ? 0.827 -31.922 -23.609 1 98.38 299 GLN B CA 1
ATOM 4995 C C . GLN B 1 299 ? 0.128 -32.281 -24.906 1 98.38 299 GLN B C 1
ATOM 4997 O O . GLN B 1 299 ? -0.847 -33.031 -24.922 1 98.38 299 GLN B O 1
ATOM 5002 N N . GLY B 1 300 ? 0.561 -31.578 -26.016 1 98 300 GLY B N 1
ATOM 5003 C CA . GLY B 1 300 ? 0.038 -31.953 -27.312 1 98 300 GLY B CA 1
ATOM 5004 C C . GLY B 1 300 ? -0.869 -30.891 -27.922 1 98 300 GLY B C 1
ATOM 5005 O O . GLY B 1 300 ? -1.496 -31.125 -28.953 1 98 300 GLY B O 1
ATOM 5006 N N . HIS B 1 301 ? -0.88 -29.734 -27.219 1 98.19 301 HIS B N 1
ATOM 5007 C CA . HIS B 1 301 ? -1.707 -28.703 -27.812 1 98.19 301 HIS B CA 1
ATOM 5008 C C . HIS B 1 301 ? -1.109 -28.203 -29.125 1 98.19 301 HIS B C 1
ATOM 5010 O O . HIS B 1 301 ? 0.036 -27.734 -29.156 1 98.19 301 HIS B O 1
ATOM 5016 N N . GLU B 1 302 ? -1.958 -28.094 -30.172 1 96.69 302 GLU B N 1
ATOM 5017 C CA . GLU B 1 302 ? -1.474 -27.734 -31.5 1 96.69 302 GLU B CA 1
ATOM 5018 C C . GLU B 1 302 ? -2.143 -26.453 -32 1 96.69 302 GLU B C 1
ATOM 5020 O O . GLU B 1 302 ? -1.757 -25.906 -33.031 1 96.69 302 GLU B O 1
ATOM 5025 N N . GLY B 1 303 ? -3.098 -25.984 -31.344 1 96.06 303 GLY B N 1
ATOM 5026 C CA . GLY B 1 303 ? -3.82 -24.797 -31.766 1 96.06 303 GLY B CA 1
ATOM 5027 C C . GLY B 1 303 ? -3.074 -23.516 -31.484 1 96.06 303 GLY B C 1
ATOM 5028 O O . GLY B 1 303 ? -2.018 -23.531 -30.844 1 96.06 303 GLY B O 1
ATOM 5029 N N . GLY B 1 304 ? -3.639 -22.422 -32.031 1 96.94 304 GLY B N 1
ATOM 5030 C CA . GLY B 1 304 ? -3.092 -21.109 -31.75 1 96.94 304 GLY B CA 1
ATOM 5031 C C . GLY B 1 304 ? -3.502 -20.578 -30.391 1 96.94 304 GLY B C 1
ATOM 5032 O O . GLY B 1 304 ? -4.254 -21.219 -29.656 1 96.94 304 GLY B O 1
ATOM 5033 N N . ARG B 1 305 ? -2.971 -19.469 -30.047 1 97.5 305 ARG B N 1
ATOM 5034 C CA . ARG B 1 305 ? -3.244 -18.828 -28.766 1 97.5 305 ARG B CA 1
ATOM 5035 C C . ARG B 1 305 ? -4.723 -18.5 -28.625 1 97.5 305 ARG B C 1
ATOM 5037 O O . ARG B 1 305 ? -5.258 -18.469 -27.516 1 97.5 305 ARG B O 1
ATOM 5044 N N . GLU B 1 306 ? -5.352 -18.219 -29.734 1 95.12 306 GLU B N 1
ATOM 5045 C CA . GLU B 1 306 ? -6.77 -17.875 -29.734 1 95.12 306 GLU B CA 1
ATOM 5046 C C . GLU B 1 306 ? -7.633 -19.047 -29.312 1 95.12 306 GLU B C 1
ATOM 5048 O O . GLU B 1 306 ? -8.812 -18.891 -29 1 95.12 306 GLU B O 1
ATOM 5053 N N . SER B 1 307 ? -7.078 -20.234 -29.312 1 97.38 307 SER B N 1
ATOM 5054 C CA . SER B 1 307 ? -7.82 -21.422 -28.906 1 97.38 307 SER B CA 1
ATOM 5055 C C . SER B 1 307 ? -7.531 -21.781 -27.453 1 97.38 307 SER B C 1
ATOM 5057 O O . SER B 1 307 ? -8.062 -22.766 -26.953 1 97.38 307 SER B O 1
ATOM 5059 N N . ILE B 1 308 ? -6.676 -21.031 -26.75 1 98.38 308 ILE B N 1
ATOM 5060 C CA . ILE B 1 308 ? -6.363 -21.219 -25.344 1 98.38 308 ILE B CA 1
ATOM 5061 C C . ILE B 1 308 ? -7.164 -20.219 -24.516 1 98.38 308 ILE B C 1
ATOM 5063 O O . ILE B 1 308 ? -7.262 -19.031 -24.859 1 98.38 308 ILE B O 1
ATOM 5067 N N . VAL B 1 309 ? -7.766 -20.672 -23.391 1 98.12 309 VAL B N 1
ATOM 5068 C CA . VAL B 1 309 ? -8.555 -19.797 -22.531 1 98.12 309 VAL B CA 1
ATOM 5069 C C . VAL B 1 309 ? -7.93 -19.734 -21.141 1 98.12 309 VAL B C 1
ATOM 5071 O O . VAL B 1 309 ? -7.672 -20.781 -20.531 1 98.12 309 VAL B O 1
ATOM 5074 N N . MET B 1 310 ? -7.602 -18.547 -20.688 1 98.69 310 MET B N 1
ATOM 5075 C CA . MET B 1 310 ? -7.277 -18.297 -19.281 1 98.69 310 MET B CA 1
ATOM 5076 C C . MET B 1 310 ? -8.547 -18.156 -18.453 1 98.69 310 MET B C 1
ATOM 5078 O O . MET B 1 310 ? -9.312 -17.203 -18.625 1 98.69 310 MET B O 1
ATOM 5082 N N . VAL B 1 311 ? -8.742 -19.094 -17.547 1 98.5 311 VAL B N 1
ATOM 5083 C CA . VAL B 1 311 ? -9.914 -19.094 -16.688 1 98.5 311 VAL B CA 1
ATOM 5084 C C . VAL B 1 311 ? -9.531 -18.625 -15.281 1 98.5 311 VAL B C 1
ATOM 5086 O O . VAL B 1 311 ? -8.617 -19.172 -14.664 1 98.5 311 VAL B O 1
ATOM 5089 N N . GLY B 1 312 ? -10.195 -17.609 -14.797 1 97.69 312 GLY B N 1
ATOM 5090 C CA . GLY B 1 312 ? -9.906 -17.125 -13.461 1 97.69 312 GLY B CA 1
ATOM 5091 C C . GLY B 1 312 ? -10.984 -16.188 -12.93 1 97.69 312 GLY B C 1
ATOM 5092 O O . GLY B 1 312 ? -11.969 -15.914 -13.617 1 97.69 312 GLY B O 1
ATOM 5093 N N . ASP B 1 313 ? -10.797 -15.703 -11.719 1 95 313 ASP B N 1
ATOM 5094 C CA . ASP B 1 313 ? -11.883 -14.977 -11.062 1 95 313 ASP B CA 1
ATOM 5095 C C . ASP B 1 313 ? -11.508 -13.508 -10.844 1 95 313 ASP B C 1
ATOM 5097 O O . ASP B 1 313 ? -12.219 -12.781 -10.156 1 95 313 ASP B O 1
ATOM 5101 N N . ARG B 1 314 ? -10.367 -13.148 -11.453 1 95.44 314 ARG B N 1
ATOM 5102 C CA . ARG B 1 314 ? -9.938 -11.773 -11.203 1 95.44 314 ARG B CA 1
ATOM 5103 C C . ARG B 1 314 ? -9.594 -11.062 -12.508 1 95.44 314 ARG B C 1
ATOM 5105 O O . ARG B 1 314 ? -8.938 -11.633 -13.375 1 95.44 314 ARG B O 1
ATOM 5112 N N . PHE B 1 315 ? -10.008 -9.766 -12.562 1 95.75 315 PHE B N 1
ATOM 5113 C CA . PHE B 1 315 ? -9.625 -8.922 -13.695 1 95.75 315 PHE B CA 1
ATOM 5114 C C . PHE B 1 315 ? -8.141 -8.578 -13.625 1 95.75 315 PHE B C 1
ATOM 5116 O O . PHE B 1 315 ? -7.426 -8.695 -14.625 1 95.75 315 PHE B O 1
ATOM 5123 N N . ASP B 1 316 ? -7.609 -8.203 -12.43 1 93.44 316 ASP B N 1
ATOM 5124 C CA . ASP B 1 316 ? -6.305 -7.57 -12.258 1 93.44 316 ASP B CA 1
ATOM 5125 C C . ASP B 1 316 ? -5.18 -8.594 -12.352 1 93.44 316 ASP B C 1
ATOM 5127 O O . ASP B 1 316 ? -4.004 -8.234 -12.43 1 93.44 316 ASP B O 1
ATOM 5131 N N . THR B 1 317 ? -5.539 -9.859 -12.32 1 96.06 317 THR B N 1
ATOM 5132 C CA . THR B 1 317 ? -4.496 -10.875 -12.461 1 96.06 317 THR B CA 1
ATOM 5133 C C . THR B 1 317 ? -4.816 -11.828 -13.609 1 96.06 317 THR B C 1
ATOM 5135 O O . THR B 1 317 ? -4.238 -11.719 -14.688 1 96.06 317 THR B O 1
ATOM 5138 N N . ASP B 1 318 ? -5.902 -12.516 -13.539 1 97.69 318 ASP B N 1
ATOM 5139 C CA . ASP B 1 318 ? -6.211 -13.562 -14.508 1 97.69 318 ASP B CA 1
ATOM 5140 C C . ASP B 1 318 ? -6.535 -12.969 -15.875 1 97.69 318 ASP B C 1
ATOM 5142 O O . ASP B 1 318 ? -5.926 -13.336 -16.875 1 97.69 318 ASP B O 1
ATOM 5146 N N . MET B 1 319 ? -7.527 -12.078 -15.953 1 97.94 319 MET B N 1
ATOM 5147 C CA . MET B 1 319 ? -7.918 -11.492 -17.234 1 97.94 319 MET B CA 1
ATOM 5148 C C . MET B 1 319 ? -6.773 -10.688 -17.844 1 97.94 319 MET B C 1
ATOM 5150 O O . MET B 1 319 ? -6.531 -10.758 -19.047 1 97.94 319 MET B O 1
ATOM 5154 N N . ARG B 1 320 ? -6.121 -10 -16.984 1 97.75 320 ARG B N 1
ATOM 5155 C CA . ARG B 1 320 ? -4.961 -9.227 -17.422 1 97.75 320 ARG B CA 1
ATOM 5156 C C . ARG B 1 320 ? -3.895 -10.141 -18.031 1 97.75 320 ARG B C 1
ATOM 5158 O O . ARG B 1 320 ? -3.352 -9.844 -19.094 1 97.75 320 ARG B O 1
ATOM 5165 N N . ALA B 1 321 ? -3.596 -11.219 -17.328 1 98.44 321 ALA B N 1
ATOM 5166 C CA . ALA B 1 321 ? -2.584 -12.156 -17.797 1 98.44 321 ALA B CA 1
ATOM 5167 C C . ALA B 1 321 ? -2.994 -12.773 -19.141 1 98.44 321 ALA B C 1
ATOM 5169 O O . ALA B 1 321 ? -2.184 -12.852 -20.062 1 98.44 321 ALA B O 1
ATOM 5170 N N . GLY B 1 322 ? -4.219 -13.211 -19.234 1 98.44 322 GLY B N 1
ATOM 5171 C CA . GLY B 1 322 ? -4.703 -13.789 -20.484 1 98.44 322 GLY B CA 1
ATOM 5172 C C . GLY B 1 322 ? -4.648 -12.82 -21.641 1 98.44 322 GLY B C 1
ATOM 5173 O O . GLY B 1 322 ? -4.141 -13.156 -22.719 1 98.44 322 GLY B O 1
ATOM 5174 N N . THR B 1 323 ? -5.145 -11.656 -21.406 1 97.5 323 THR B N 1
ATOM 5175 C CA . THR B 1 323 ? -5.145 -10.617 -22.422 1 97.5 323 THR B CA 1
ATOM 5176 C C . THR B 1 323 ? -3.721 -10.281 -22.859 1 97.5 323 THR B C 1
ATOM 5178 O O . THR B 1 323 ? -3.424 -10.219 -24.047 1 97.5 323 THR B O 1
ATOM 5181 N N . GLY B 1 324 ? -2.846 -10.141 -21.906 1 96.94 324 GLY B N 1
ATOM 5182 C CA . GLY B 1 324 ? -1.459 -9.805 -22.203 1 96.94 324 GLY B CA 1
ATOM 5183 C C . GLY B 1 324 ? -0.734 -10.891 -22.969 1 96.94 324 GLY B C 1
ATOM 5184 O O . GLY B 1 324 ? 0.188 -10.602 -23.734 1 96.94 324 GLY B O 1
ATOM 5185 N N . ALA B 1 325 ? -1.191 -12.062 -22.781 1 97.88 325 ALA B N 1
ATOM 5186 C CA . ALA B 1 325 ? -0.539 -13.203 -23.422 1 97.88 325 ALA B CA 1
ATOM 5187 C C . ALA B 1 325 ? -1.18 -13.516 -24.766 1 97.88 325 ALA B C 1
ATOM 5189 O O . ALA B 1 325 ? -0.783 -14.461 -25.453 1 97.88 325 ALA B O 1
ATOM 5190 N N . GLY B 1 326 ? -2.184 -12.75 -25.094 1 97.38 326 GLY B N 1
ATOM 5191 C CA . GLY B 1 326 ? -2.861 -12.961 -26.375 1 97.38 326 GLY B CA 1
ATOM 5192 C C . GLY B 1 326 ? -3.807 -14.148 -26.344 1 97.38 326 GLY B C 1
ATOM 5193 O O . GLY B 1 326 ? -4.062 -14.766 -27.375 1 97.38 326 GLY B O 1
ATOM 5194 N N . LEU B 1 327 ? -4.238 -14.516 -25.219 1 98 327 LEU B N 1
ATOM 5195 C CA . LEU B 1 327 ? -5.184 -15.617 -25.062 1 98 327 LEU B CA 1
ATOM 5196 C C . LEU B 1 327 ? -6.613 -15.094 -24.953 1 98 327 LEU B C 1
ATOM 5198 O O . LEU B 1 327 ? -6.828 -13.891 -24.797 1 98 327 LEU B O 1
ATOM 5202 N N . ARG B 1 328 ? -7.578 -15.992 -25.094 1 97.06 328 ARG B N 1
ATOM 5203 C CA . ARG B 1 328 ? -8.93 -15.648 -24.672 1 97.06 328 ARG B CA 1
ATOM 5204 C C . ARG B 1 328 ? -9.078 -15.758 -23.156 1 97.06 328 ARG B C 1
ATOM 5206 O O . ARG B 1 328 ? -8.242 -16.375 -22.484 1 97.06 328 ARG B O 1
ATOM 5213 N N . THR B 1 329 ? -10.078 -15.055 -22.641 1 97.81 329 THR B N 1
ATOM 5214 C CA . THR B 1 329 ? -10.227 -15 -21.188 1 97.81 329 THR B CA 1
ATOM 5215 C C . THR B 1 329 ? -11.648 -15.375 -20.781 1 97.81 329 THR B C 1
ATOM 5217 O O . THR B 1 329 ? -12.609 -15.07 -21.484 1 97.81 329 THR B O 1
ATOM 5220 N N . CYS B 1 330 ? -11.75 -16.078 -19.656 1 97.81 330 CYS B N 1
ATOM 5221 C CA . CYS B 1 330 ? -13.039 -16.422 -19.062 1 97.81 330 CYS B CA 1
ATOM 5222 C C . CYS B 1 330 ? -13.07 -16.031 -17.594 1 97.81 330 CYS B C 1
ATOM 5224 O O . CYS B 1 330 ? -12.32 -16.578 -16.781 1 97.81 330 CYS B O 1
ATOM 5226 N N . LEU B 1 331 ? -13.93 -15.086 -17.281 1 97.62 331 LEU B N 1
ATOM 5227 C CA . LEU B 1 331 ? -14.148 -14.703 -15.891 1 97.62 331 LEU B CA 1
ATOM 5228 C C . LEU B 1 331 ? -15.188 -15.602 -15.234 1 97.62 331 LEU B C 1
ATOM 5230 O O . LEU B 1 331 ? -16.344 -15.625 -15.648 1 97.62 331 LEU B O 1
ATOM 5234 N N . VAL B 1 332 ? -14.742 -16.344 -14.258 1 96.5 332 VAL B N 1
ATOM 5235 C CA . VAL B 1 332 ? -15.703 -17.078 -13.445 1 96.5 332 VAL B CA 1
ATOM 5236 C C . VAL B 1 332 ? -16.062 -16.266 -12.203 1 96.5 332 VAL B C 1
ATOM 5238 O O . VAL B 1 332 ? -15.195 -15.664 -11.57 1 96.5 332 VAL B O 1
ATOM 5241 N N . GLU B 1 333 ? -17.297 -16.25 -11.836 1 93.56 333 GLU B N 1
ATOM 5242 C CA . GLU B 1 333 ? -17.766 -15.344 -10.789 1 93.56 333 GLU B CA 1
ATOM 5243 C C . GLU B 1 333 ? -17.891 -16.062 -9.453 1 93.56 333 GLU B C 1
ATOM 5245 O O . GLU B 1 333 ? -18.547 -15.586 -8.539 1 93.56 333 GLU B O 1
ATOM 5250 N N . SER B 1 334 ? -17.234 -17.188 -9.32 1 92.44 334 SER B N 1
ATOM 5251 C CA . SER B 1 334 ? -17.281 -18 -8.117 1 92.44 334 SER B CA 1
ATOM 5252 C C . SER B 1 334 ? -16.312 -17.484 -7.055 1 92.44 334 SER B C 1
ATOM 5254 O O . SER B 1 334 ? -16.359 -17.906 -5.898 1 92.44 334 SER B O 1
ATOM 5256 N N . GLY B 1 335 ? -15.469 -16.547 -7.441 1 90.69 335 GLY B N 1
ATOM 5257 C CA . GLY B 1 335 ? -14.438 -16.109 -6.516 1 90.69 335 GLY B CA 1
ATOM 5258 C C . GLY B 1 335 ? -14.531 -14.641 -6.168 1 90.69 335 GLY B C 1
ATOM 5259 O O . GLY B 1 335 ? -15.453 -14.219 -5.469 1 90.69 335 GLY B O 1
ATOM 5260 N N . CYS B 1 336 ? -13.711 -13.828 -6.754 1 88.62 336 CYS B N 1
ATOM 5261 C CA . CYS B 1 336 ? -13.461 -12.484 -6.258 1 88.62 336 CYS B CA 1
ATOM 5262 C C . CYS B 1 336 ? -14.297 -11.461 -7.02 1 88.62 336 CYS B C 1
ATOM 5264 O O . CYS B 1 336 ? -14.992 -10.648 -6.414 1 88.62 336 CYS B O 1
ATOM 5266 N N . HIS B 1 337 ? -14.164 -11.453 -8.344 1 90.88 337 HIS B N 1
ATOM 5267 C CA . HIS B 1 337 ? -14.75 -10.367 -9.117 1 90.88 337 HIS B CA 1
ATOM 5268 C C . HIS B 1 337 ? -16 -10.836 -9.859 1 90.88 337 HIS B C 1
ATOM 5270 O O . HIS B 1 337 ? -16.156 -12.023 -10.148 1 90.88 337 HIS B O 1
ATOM 5276 N N . LYS B 1 338 ? -16.844 -9.844 -10.039 1 92.44 338 LYS B N 1
ATOM 5277 C CA . LYS B 1 338 ? -18 -9.992 -10.922 1 92.44 338 LYS B CA 1
ATOM 5278 C C . LYS B 1 338 ? -17.828 -9.148 -12.18 1 92.44 338 LYS B C 1
ATOM 5280 O O . LYS B 1 338 ? -17.078 -8.18 -12.188 1 92.44 338 LYS B O 1
ATOM 5285 N N . ILE B 1 339 ? -18.562 -9.562 -13.188 1 95.19 339 ILE B N 1
ATOM 5286 C CA . ILE B 1 339 ? -18.422 -8.922 -14.492 1 95.19 339 ILE B CA 1
ATOM 5287 C C . ILE B 1 339 ? -18.734 -7.434 -14.375 1 95.19 339 ILE B C 1
ATOM 5289 O O . ILE B 1 339 ? -18.203 -6.613 -15.117 1 95.19 339 ILE B O 1
ATOM 5293 N N . GLU B 1 340 ? -19.469 -7.047 -13.375 1 93.06 340 GLU B N 1
ATOM 5294 C CA . GLU B 1 340 ? -19.875 -5.66 -13.172 1 93.06 340 GLU B CA 1
ATOM 5295 C C . GLU B 1 340 ? -18.688 -4.762 -12.891 1 93.06 340 GLU B C 1
ATOM 5297 O O . GLU B 1 340 ? -18.75 -3.545 -13.07 1 93.06 340 GLU B O 1
ATOM 5302 N N . LEU B 1 341 ? -17.594 -5.348 -12.531 1 92.69 341 LEU B N 1
ATOM 5303 C CA . LEU B 1 341 ? -16.406 -4.562 -12.195 1 92.69 341 LEU B CA 1
ATOM 5304 C C . LEU B 1 341 ? -15.578 -4.254 -13.438 1 92.69 341 LEU B C 1
ATOM 5306 O O . LEU B 1 341 ? -14.57 -3.555 -13.359 1 92.69 341 LEU B O 1
ATOM 5310 N N . GLN B 1 342 ? -15.969 -4.672 -14.602 1 94.38 342 GLN B N 1
ATOM 5311 C CA . GLN B 1 342 ? -15.211 -4.516 -15.836 1 94.38 342 GLN B CA 1
ATOM 5312 C C . GLN B 1 342 ? -14.891 -3.047 -16.109 1 94.38 342 GLN B C 1
ATOM 5314 O O . GLN B 1 342 ? -13.828 -2.723 -16.625 1 94.38 342 GLN B O 1
ATOM 5319 N N . SER B 1 343 ? -15.766 -2.195 -15.711 1 94.06 343 SER B N 1
ATOM 5320 C CA . SER B 1 343 ? -15.562 -0.774 -15.984 1 94.06 343 SER B CA 1
ATOM 5321 C C . SER B 1 343 ? -14.32 -0.248 -15.273 1 94.06 343 SER B C 1
ATOM 5323 O O . SER B 1 343 ? -13.703 0.715 -15.727 1 94.06 343 SER B O 1
ATOM 5325 N N . PHE B 1 344 ? -13.945 -0.891 -14.203 1 93.5 344 PHE B N 1
ATOM 5326 C CA . PHE B 1 344 ? -12.766 -0.478 -13.453 1 93.5 344 PHE B CA 1
ATOM 5327 C C . PHE B 1 344 ? -11.5 -1.08 -14.055 1 93.5 344 PHE B C 1
ATOM 5329 O O . PHE B 1 344 ? -10.391 -0.714 -13.664 1 93.5 344 PHE B O 1
ATOM 5336 N N . TYR B 1 345 ? -11.68 -1.999 -14.961 1 94.81 345 TYR B N 1
ATOM 5337 C CA . TYR B 1 345 ? -10.578 -2.691 -15.617 1 94.81 345 TYR B CA 1
ATOM 5338 C C . TYR B 1 345 ? -10.75 -2.693 -17.125 1 94.81 345 TYR B C 1
ATOM 5340 O O . TYR B 1 345 ? -10.82 -3.756 -17.75 1 94.81 345 TYR B O 1
ATOM 5348 N N . PRO B 1 346 ? -10.648 -1.57 -17.703 1 94.12 346 PRO B N 1
ATOM 5349 C CA . PRO B 1 346 ? -11.039 -1.445 -19.109 1 94.12 346 PRO B CA 1
ATOM 5350 C C . PRO B 1 346 ? -10.102 -2.195 -20.047 1 94.12 346 PRO B C 1
ATOM 5352 O O . PRO B 1 346 ? -10.508 -2.59 -21.141 1 94.12 346 PRO B O 1
ATOM 5355 N N . ASN B 1 347 ? -8.859 -2.449 -19.703 1 95.25 347 ASN B N 1
ATOM 5356 C CA . ASN B 1 347 ? -7.898 -3.092 -20.578 1 95.25 347 ASN B CA 1
ATOM 5357 C C . ASN B 1 347 ? -7.855 -4.602 -20.375 1 95.25 347 ASN B C 1
ATOM 5359 O O . ASN B 1 347 ? -7.191 -5.32 -21.109 1 95.25 347 ASN B O 1
ATOM 5363 N N . ASP B 1 348 ? -8.516 -5.031 -19.312 1 96.12 348 ASP B N 1
ATOM 5364 C CA . ASP B 1 348 ? -8.531 -6.449 -18.969 1 96.12 348 ASP B CA 1
ATOM 5365 C C . ASP B 1 348 ? -9.805 -7.125 -19.484 1 96.12 348 ASP B C 1
ATOM 5367 O O . ASP B 1 348 ? -10.711 -7.422 -18.719 1 96.12 348 ASP B O 1
ATOM 5371 N N . ARG B 1 349 ? -9.719 -7.484 -20.703 1 92.69 349 ARG B N 1
ATOM 5372 C CA . ARG B 1 349 ? -10.898 -7.902 -21.469 1 92.69 349 ARG B CA 1
ATOM 5373 C C . ARG B 1 349 ? -11.367 -9.281 -21.016 1 92.69 349 ARG B C 1
ATOM 5375 O O . ARG B 1 349 ? -10.555 -10.164 -20.75 1 92.69 349 ARG B O 1
ATOM 5382 N N . VAL B 1 350 ? -12.664 -9.43 -21.078 1 96.38 350 VAL B N 1
ATOM 5383 C CA . VAL B 1 350 ? -13.305 -10.719 -20.812 1 96.38 350 VAL B CA 1
ATOM 5384 C C . VAL B 1 350 ? -14.008 -11.219 -22.062 1 96.38 350 VAL B C 1
ATOM 5386 O O . VAL B 1 350 ? -14.867 -10.539 -22.625 1 96.38 350 VAL B O 1
ATOM 5389 N N . ASP B 1 351 ? -13.625 -12.398 -22.484 1 95.62 351 ASP B N 1
ATOM 5390 C CA . ASP B 1 351 ? -14.258 -13.008 -23.656 1 95.62 351 ASP B CA 1
ATOM 5391 C C . ASP B 1 351 ? -15.469 -13.844 -23.25 1 95.62 351 ASP B C 1
ATOM 5393 O O . ASP B 1 351 ? -16.453 -13.93 -23.984 1 95.62 351 ASP B O 1
ATOM 5397 N N . PHE B 1 352 ? -15.359 -14.492 -22.125 1 95.62 352 PHE B N 1
ATOM 5398 C CA . PHE B 1 352 ? -16.422 -15.352 -21.609 1 95.62 352 PHE B CA 1
ATOM 5399 C C . PHE B 1 352 ? -16.656 -15.086 -20.125 1 95.62 352 PHE B C 1
ATOM 5401 O O . PHE B 1 352 ? -15.719 -14.75 -19.391 1 95.62 352 PHE B O 1
ATOM 5408 N N . VAL B 1 353 ? -17.891 -15.203 -19.703 1 96.31 353 VAL B N 1
ATOM 5409 C CA . VAL B 1 353 ? -18.266 -15.117 -18.297 1 96.31 353 VAL B CA 1
ATOM 5410 C C . VAL B 1 353 ? -19.031 -16.375 -17.875 1 96.31 353 VAL B C 1
ATOM 5412 O O . VAL B 1 353 ? -19.875 -16.859 -18.625 1 96.31 353 VAL B O 1
ATOM 5415 N N . ALA B 1 354 ? -18.719 -16.953 -16.781 1 95.31 354 ALA B N 1
ATOM 5416 C CA . ALA B 1 354 ? -19.422 -18.094 -16.219 1 95.31 354 ALA B CA 1
ATOM 5417 C C . ALA B 1 354 ? -19.594 -17.953 -14.711 1 95.31 354 ALA B C 1
ATOM 5419 O O . ALA B 1 354 ? -18.828 -17.234 -14.062 1 95.31 354 ALA B O 1
ATOM 5420 N N . SER B 1 355 ? -20.609 -18.609 -14.18 1 94.94 355 SER B N 1
ATOM 5421 C CA . SER B 1 355 ? -20.781 -18.578 -12.727 1 94.94 355 SER B CA 1
ATOM 5422 C C . SER B 1 355 ? -19.672 -19.359 -12.023 1 94.94 355 SER B C 1
ATOM 5424 O O . SER B 1 355 ? -19.25 -18.984 -10.922 1 94.94 355 SER B O 1
ATOM 5426 N N . SER B 1 356 ? -19.312 -20.422 -12.602 1 96.25 356 SER B N 1
ATOM 5427 C CA . SER B 1 356 ? -18.219 -21.266 -12.141 1 96.25 356 SER B CA 1
ATOM 5428 C C . SER B 1 356 ? -17.656 -22.125 -13.266 1 96.25 356 SER B C 1
ATOM 5430 O O . SER B 1 356 ? -18.203 -22.125 -14.375 1 96.25 356 SER B O 1
ATOM 5432 N N . VAL B 1 357 ? -16.625 -22.844 -12.977 1 97.25 357 VAL B N 1
ATOM 5433 C CA . VAL B 1 357 ? -15.977 -23.703 -13.977 1 97.25 357 VAL B CA 1
ATOM 5434 C C . VAL B 1 357 ? -16.922 -24.828 -14.375 1 97.25 357 VAL B C 1
ATOM 5436 O O . VAL B 1 357 ? -16.734 -25.469 -15.414 1 97.25 357 VAL B O 1
ATOM 5439 N N . ALA B 1 358 ? -17.953 -25.094 -13.586 1 96 358 ALA B N 1
ATOM 5440 C CA . ALA B 1 358 ? -18.953 -26.125 -13.914 1 96 358 ALA B CA 1
ATOM 5441 C C . ALA B 1 358 ? -19.625 -25.828 -15.25 1 96 358 ALA B C 1
ATOM 5443 O O . ALA B 1 358 ? -20 -26.75 -15.984 1 96 358 ALA B O 1
ATOM 5444 N N . GLU B 1 359 ? -19.656 -24.562 -15.523 1 94.56 359 GLU B N 1
ATOM 5445 C CA . GLU B 1 359 ? -20.375 -24.125 -16.719 1 94.56 359 GLU B CA 1
ATOM 5446 C C . GLU B 1 359 ? -19.5 -24.266 -17.969 1 94.56 359 GLU B C 1
ATOM 5448 O O . GLU B 1 359 ? -19.969 -24.078 -19.094 1 94.56 359 GLU B O 1
ATOM 5453 N N . LEU B 1 360 ? -18.25 -24.641 -17.797 1 94.69 360 LEU B N 1
ATOM 5454 C CA . LEU B 1 360 ? -17.328 -24.75 -18.922 1 94.69 360 LEU B CA 1
ATOM 5455 C C . LEU B 1 360 ? -17.359 -26.156 -19.516 1 94.69 360 LEU B C 1
ATOM 5457 O O . LEU B 1 360 ? -16.75 -26.422 -20.547 1 94.69 360 LEU B O 1
ATOM 5461 N N . ILE B 1 361 ? -18.094 -27.062 -18.859 1 92.62 361 ILE B N 1
ATOM 5462 C CA . ILE B 1 361 ? -18.234 -28.422 -19.344 1 92.62 361 ILE B CA 1
ATOM 5463 C C . ILE B 1 361 ? -19.172 -28.438 -20.562 1 92.62 361 ILE B C 1
ATOM 5465 O O . ILE B 1 361 ? -20.328 -28.047 -20.469 1 92.62 361 ILE B O 1
ATOM 5469 N N . ARG B 1 362 ? -18.609 -28.812 -21.625 1 82.94 362 ARG B N 1
ATOM 5470 C CA . ARG B 1 362 ? -19.375 -28.891 -22.859 1 82.94 362 ARG B CA 1
ATOM 5471 C C . ARG B 1 362 ? -19.984 -30.281 -23.047 1 82.94 362 ARG B C 1
ATOM 5473 O O . ARG B 1 362 ? -19.422 -31.281 -22.578 1 82.94 362 ARG B O 1
ATOM 5480 N N . PRO B 1 363 ? -21.141 -30.312 -23.688 1 76.25 363 PRO B N 1
ATOM 5481 C CA . PRO B 1 363 ? -21.766 -31.609 -23.922 1 76.25 363 PRO B CA 1
ATOM 5482 C C . PRO B 1 363 ? -20.922 -32.531 -24.812 1 76.25 363 PRO B C 1
ATOM 5484 O O . PRO B 1 363 ? -20.141 -32.031 -25.625 1 76.25 363 PRO B O 1
#